Protein 1CQ3 (pdb70)

Organism: Cowpox virus (strain Brighton Red) (NCBI:txid265872)

Nearest PDB structures (foldseek):
  1cq3-assembly1_B  TM=1.004E+00  e=9.430E-49  Cowpox virus
  2fin-assembly1_A  TM=9.590E-01  e=1.708E-38  Rabbitpox virus
  2grk-assembly2_B  TM=9.539E-01  e=7.848E-37  Ectromelia virus Moscow
  8jc6-assembly1_A  TM=6.885E-01  e=1.445E-11  Monkeypox virus
  2vga-assembly1_A  TM=6.473E-01  e=3.107E-11  Orthopoxvirus vaccinia

Sequence (448 aa):
SFSSSSSCTEEENKHHMGIDVIIKVTKQDQTPTNDKICQSVTEVTESEDESEEVVKGDPTTYYTVVGGGLTMDFGFTKCPKISSISEYSDGNTVNARLSSVSPGQGKDSPAITREEALSMIKDCEMSINIKCSEEEKDSNIKTHPVLGSNISHKKVSYEDIIGSTIVDTKCVKNLEISVRIGDMCKESSELEVKDGFKYVDGSASEDAADDTSLINSAKLIACVSFSSSSSCTEEENKHHMGIDVIIKVTKQDQTPTNDKICQSVTEVTESEDESEEVVKGDPTTYYTVVGGGLTMDFGFTKCPKISSISEYSDGNTVNARLSSVSPGQGKDSPAITREEALSMIKDCEMSINIKCSEEEKDSNIKTHPVLGSNISHKKVSYEDIIGSTIVDTKCVKNLEISVRIGDMCKESSELEVKDGFKYVDGSASEDAADDTSLINSAKLIACV

Secondary structure (DSSP, 8-state):
--STTTS----TTEE-EEEEEEEEEEE-TTSPP------EEEEEETT-STTEEEEESPPEEEEEEEETTEEEEEEEES-PPP-EEEEEEETTEEEEEEE---TTSSS----EEHHHHHHHHHH-EEEEEEEE----PPP-B--SPPP------S--EE---EEEEEEETTTEEEEEEEEEEEESSS--GGG-EEEEEEEETTEEE------TTSS-GGG-EEB-/--STTT-----TTEE-EEEEEEEEEEEPTTSPP-----SEEEEEETT-STTEEEEES-PEEEEEEEETTEEEEEEEES-PPP-EEEEEEETTEEEEEEE---SSSSS----EEHHHHHHHHHH-EEEEEEEE----PPP-B--SPPPP-----S---B---EEEEEEETTTEEEEEEEEEEEESSS--TT--EEEEEEEETTEEE------TTSS-GGG-EEB-

Foldseek 3Di:
DDAQQADADPDPQKFLKKKKKKKKFFWDPPQDWFFQFLLDKDKDKAPPDPPGDDPDFFIWIWIWTDGGQKTKIKIKGLHFDWDFWWWGDDDRMIIIMTMAAGHRNRHHRGIGGNVSLLVSLQPIAMEMEMEGDPDPGHHAFDPDQTGDLQDFQAFAAEYHHYDHYYYDNNITAKMWMKMWMAGSPDGDRVNIYIFIWIAHRHDIDTDTHRVNPVDPSVRITTRD/DDAQQADDDPDPQKFLKKKKKKKKFQWDPPQPWFFFFLQDKDKDWAPPDPPGDDDDFFIWIWIWTDGGQKTKIKIKGLHDDWDFKWWGDDVRMIMIMTMDAGHRNNHHRGIHGNVSLVVSQQPIAMEIEMEGHPDRDHHAFDDDQTGDLQAFQAFDAEYHHYDHYYYDNNITAKMWMKMWMAGSPDGDDNNIYMFIWIAHRHDIDGDTHRCNPVDPSVRITTRD

InterPro domains:
  IPR003184 Viral chemokine binding protein [PF02250] (15-236)
  IPR009173 Chemokine-binding protein, viral [PIRSF003696] (9-246)
  IPR036540 Poxvirus chemokine inhibitor superfamily [G3DSA:2.60.240.10] (16-246)
  IPR036540 Poxvirus chemokine inhibitor superfamily [SSF49889] (24-245)

Structure (mmCIF, N/CA/C/O backbone):
data_1CQ3
#
_entry.id   1CQ3
#
_cell.length_a   61.699
_cell.length_b   64.423
_cell.length_c   245.288
_cell.angle_alpha   90.00
_cell.angle_beta   90.00
_cell.angle_gamma   90.00
#
_symmetry.space_group_name_H-M   'C 2 2 21'
#
loop_
_entity.id
_entity.type
_entity.pdbx_description
1 polymer 'VIRAL CHEMOKINE INHIBITOR'
2 water water
#
loop_
_atom_site.group_PDB
_atom_site.id
_atom_site.type_symbol
_atom_site.label_atom_id
_atom_site.label_alt_id
_atom_site.label_comp_id
_atom_site.label_asym_id
_atom_site.label_entity_id
_atom_site.label_seq_id
_atom_site.pdbx_PDB_ins_code
_atom_site.Cartn_x
_atom_site.Cartn_y
_atom_site.Cartn_z
_atom_site.occupancy
_atom_site.B_iso_or_equiv
_atom_site.auth_seq_id
_atom_site.auth_comp_id
_atom_site.auth_asym_id
_atom_site.auth_atom_id
_atom_site.pdbx_PDB_model_num
ATOM 1 N N . SER A 1 10 ? 49.818 35.585 43.760 1.00 39.50 1 SER A N 1
ATOM 2 C CA . SER A 1 10 ? 48.840 35.989 44.814 1.00 40.03 1 SER A CA 1
ATOM 3 C C . SER A 1 10 ? 47.550 35.992 44.049 1.00 40.20 1 SER A C 1
ATOM 4 O O . SER A 1 10 ? 46.538 36.532 44.482 1.00 41.23 1 SER A O 1
ATOM 7 N N . PHE A 1 11 ? 47.636 35.325 42.911 1.00 40.49 2 PHE A N 1
ATOM 8 C CA . PHE A 1 11 ? 46.579 35.257 41.930 1.00 39.58 2 PHE A CA 1
ATOM 9 C C . PHE A 1 11 ? 46.294 33.928 41.250 1.00 37.82 2 PHE A C 1
ATOM 10 O O . PHE A 1 11 ? 45.157 33.731 40.819 1.00 38.69 2 PHE A O 1
ATOM 18 N N . SER A 1 12 ? 47.289 33.068 41.102 1.00 34.18 3 SER A N 1
ATOM 19 C CA . SER A 1 12 ? 47.018 31.802 40.450 1.00 32.00 3 SER A CA 1
ATOM 20 C C . SER A 1 12 ? 45.862 31.128 41.201 1.00 31.80 3 SER A C 1
ATOM 21 O O . SER A 1 12 ? 45.715 31.310 42.417 1.00 30.08 3 SER A O 1
ATOM 24 N N . SER A 1 13 ? 45.047 30.350 40.489 1.00 29.67 4 SER A N 1
ATOM 25 C CA . SER A 1 13 ? 43.915 29.664 41.106 1.00 30.82 4 SER A CA 1
ATOM 26 C C . SER A 1 13 ? 44.385 28.692 42.178 1.00 29.76 4 SER A C 1
ATOM 27 O O . SER A 1 13 ? 43.698 28.483 43.182 1.00 30.40 4 SER A O 1
ATOM 30 N N . SER A 1 14 ? 45.555 28.092 41.968 1.00 29.33 5 SER A N 1
ATOM 31 C CA . SER A 1 14 ? 46.089 27.138 42.934 1.00 28.53 5 SER A CA 1
ATOM 32 C C . SER A 1 14 ? 46.518 27.780 44.254 1.00 27.74 5 SER A C 1
ATOM 33 O O . SER A 1 14 ? 46.595 27.097 45.276 1.00 27.21 5 SER A O 1
ATOM 36 N N . SER A 1 15 ? 46.780 29.087 44.232 1.00 27.06 6 SER A N 1
ATOM 37 C CA . SER A 1 15 ? 47.228 29.807 45.425 1.00 27.12 6 SER A CA 1
ATOM 38 C C . SER A 1 15 ? 46.209 30.730 46.085 1.00 26.95 6 SER A C 1
ATOM 39 O O . SER A 1 15 ? 46.367 31.094 47.253 1.00 25.48 6 SER A O 1
ATOM 42 N N . SER A 1 16 ? 45.168 31.124 45.359 1.00 26.58 7 SER A N 1
ATOM 43 C CA . SER A 1 16 ? 44.183 32.021 45.952 1.00 28.59 7 SER A CA 1
ATOM 44 C C . SER A 1 16 ? 42.828 31.989 45.259 1.00 28.05 7 SER A C 1
ATOM 45 O O . SER A 1 16 ? 42.735 31.733 44.060 1.00 26.44 7 SER A O 1
ATOM 48 N N . CYS A 1 17 ? 41.780 32.251 46.034 1.00 29.45 8 CYS A N 1
ATOM 49 C CA . CYS A 1 17 ? 40.422 32.288 45.508 1.00 30.71 8 CYS A CA 1
ATOM 50 C C . CYS A 1 17 ? 40.351 33.589 44.716 1.00 31.52 8 CYS A C 1
ATOM 51 O O . CYS A 1 17 ? 40.816 34.626 45.191 1.00 29.78 8 CYS A O 1
ATOM 54 N N . THR A 1 18 ? 39.780 33.552 43.518 1.00 32.14 9 THR A N 1
ATOM 55 C CA . THR A 1 18 ? 39.693 34.764 42.717 1.00 33.98 9 THR A CA 1
ATOM 56 C C . THR A 1 18 ? 38.767 35.807 43.330 1.00 35.58 9 THR A C 1
ATOM 57 O O . THR A 1 18 ? 37.835 35.483 44.063 1.00 34.00 9 THR A O 1
ATOM 61 N N . GLU A 1 19 ? 39.053 37.067 43.026 1.00 38.26 10 GLU A N 1
ATOM 62 C CA . GLU A 1 19 ? 38.265 38.192 43.514 1.00 41.01 10 GLU A CA 1
ATOM 63 C C . GLU A 1 19 ? 37.399 38.646 42.345 1.00 40.73 10 GLU A C 1
ATOM 64 O O . GLU A 1 19 ? 36.609 39.586 42.454 1.00 40.69 10 GLU A O 1
ATOM 70 N N . GLU A 1 20 ? 37.572 37.956 41.225 1.00 41.18 11 GLU A N 1
ATOM 71 C CA . GLU A 1 20 ? 36.846 38.240 40.001 1.00 42.04 11 GLU A CA 1
ATOM 72 C C . GLU A 1 20 ? 35.357 37.966 40.216 1.00 41.62 11 GLU A C 1
ATOM 73 O O . GLU A 1 20 ? 34.973 36.896 40.681 1.00 41.82 11 GLU A O 1
ATOM 79 N N . GLU A 1 21 ? 34.514 38.938 39.883 1.00 41.38 12 GLU A N 1
ATOM 80 C CA . GLU A 1 21 ? 33.075 38.775 40.055 1.00 41.20 12 GLU A CA 1
ATOM 81 C C . GLU A 1 21 ? 32.529 37.768 39.055 1.00 40.40 12 GLU A C 1
ATOM 82 O O . GLU A 1 21 ? 33.073 37.615 37.957 1.00 41.66 12 GLU A O 1
ATOM 88 N N . ASN A 1 22 ? 31.439 37.106 39.438 1.00 40.70 13 ASN A N 1
ATOM 89 C CA . ASN A 1 22 ? 30.781 36.103 38.606 1.00 40.05 13 ASN A CA 1
ATOM 90 C C . ASN A 1 22 ? 31.707 34.945 38.235 1.00 38.25 13 ASN A C 1
ATOM 91 O O . ASN A 1 22 ? 31.497 34.276 37.221 1.00 38.88 13 ASN A O 1
ATOM 96 N N . LYS A 1 23 ? 32.729 34.708 39.050 1.00 36.03 14 LYS A N 1
ATOM 97 C CA . LYS A 1 23 ? 33.660 33.602 38.821 1.00 32.68 14 LYS A CA 1
ATOM 98 C C . LYS A 1 23 ? 33.673 32.759 40.093 1.00 30.43 14 LYS A C 1
ATOM 99 O O . LYS A 1 23 ? 33.774 33.286 41.205 1.00 29.57 14 LYS A O 1
ATOM 105 N N . HIS A 1 24 ? 33.560 31.448 39.922 1.00 28.50 15 HIS A N 1
ATOM 106 C CA . HIS A 1 24 ? 33.502 30.537 41.059 1.00 26.38 15 HIS A CA 1
ATOM 107 C C . HIS A 1 24 ? 34.418 29.330 40.926 1.00 25.35 15 HIS A C 1
ATOM 108 O O . HIS A 1 24 ? 34.494 28.703 39.871 1.00 24.39 15 HIS A O 1
ATOM 115 N N . HIS A 1 25 ? 35.103 29.004 42.015 1.00 23.93 16 HIS A N 1
ATOM 116 C CA . HIS A 1 25 ? 35.993 27.855 42.044 1.00 23.63 16 HIS A CA 1
ATOM 117 C C . HIS A 1 25 ? 35.136 26.632 42.357 1.00 22.98 16 HIS A C 1
ATOM 118 O O . HIS A 1 25 ? 35.140 26.133 43.485 1.00 22.76 16 HIS A O 1
ATOM 125 N N . MET A 1 26 ? 34.403 26.155 41.352 1.00 21.84 17 MET A N 1
ATOM 126 C CA . MET A 1 26 ? 33.515 25.002 41.517 1.00 20.67 17 MET A CA 1
ATOM 127 C C . MET A 1 26 ? 34.258 23.690 41.712 1.00 21.49 17 MET A C 1
ATOM 128 O O . MET A 1 26 ? 35.275 23.432 41.072 1.00 22.59 17 MET A O 1
ATOM 133 N N . GLY A 1 27 ? 33.736 22.855 42.601 1.00 20.05 18 GLY A N 1
ATOM 134 C CA . GLY A 1 27 ? 34.359 21.574 42.843 1.00 19.67 18 GLY A CA 1
ATOM 135 C C . GLY A 1 27 ? 33.312 20.539 43.175 1.00 18.43 18 GLY A C 1
ATOM 136 O O . GLY A 1 27 ? 32.154 20.877 43.417 1.00 18.64 18 GLY A O 1
ATOM 137 N N . ILE A 1 28 ? 33.721 19.274 43.168 1.00 19.40 19 ILE A N 1
ATOM 138 C CA . ILE A 1 28 ? 32.837 18.166 43.505 1.00 18.59 19 ILE A CA 1
ATOM 139 C C . ILE A 1 28 ? 33.460 17.447 44.707 1.00 19.12 19 ILE A C 1
ATOM 140 O O . ILE A 1 28 ? 34.680 17.416 44.860 1.00 18.12 19 ILE A O 1
ATOM 145 N N . ASP A 1 29 ? 32.618 16.889 45.567 1.00 19.44 20 ASP A N 1
ATOM 146 C CA . ASP A 1 29 ? 33.096 16.182 46.748 1.00 19.64 20 ASP A CA 1
ATOM 147 C C . ASP A 1 29 ? 32.216 14.955 46.929 1.00 19.78 20 ASP A C 1
ATOM 148 O O . ASP A 1 29 ? 31.001 15.068 47.111 1.00 19.46 20 ASP A O 1
ATOM 153 N N . VAL A 1 30 ? 32.845 13.786 46.862 1.00 18.06 21 VAL A N 1
ATOM 154 C CA . VAL A 1 30 ? 32.153 12.510 46.971 1.00 17.91 21 VAL A CA 1
ATOM 155 C C . VAL A 1 30 ? 32.528 11.715 48.217 1.00 17.97 21 VAL A C 1
ATOM 156 O O . VAL A 1 30 ? 33.702 11.445 48.466 1.00 19.06 21 VAL A O 1
ATOM 160 N N . ILE A 1 31 ? 31.522 11.331 48.994 1.00 18.52 22 ILE A N 1
ATOM 161 C CA . ILE A 1 31 ? 31.756 10.535 50.189 1.00 20.27 22 ILE A CA 1
ATOM 162 C C . ILE A 1 31 ? 31.137 9.161 49.967 1.00 19.22 22 ILE A C 1
ATOM 163 O O . ILE A 1 31 ? 29.989 9.044 49.531 1.00 19.10 22 ILE A O 1
ATOM 168 N N . ILE A 1 32 ? 31.911 8.124 50.261 1.00 19.66 23 ILE A N 1
ATOM 169 C CA . ILE A 1 32 ? 31.472 6.743 50.087 1.00 20.59 23 ILE A CA 1
ATOM 170 C C . ILE A 1 32 ? 31.656 5.951 51.381 1.00 20.93 23 ILE A C 1
ATOM 171 O O . ILE A 1 32 ? 32.730 5.982 51.980 1.00 19.40 23 ILE A O 1
ATOM 176 N N . LYS A 1 33 ? 30.608 5.250 51.811 1.00 19.77 24 LYS A N 1
ATOM 177 C CA . LYS A 1 33 ? 30.688 4.416 53.006 1.00 20.47 24 LYS A CA 1
ATOM 178 C C . LYS A 1 33 ? 30.145 3.040 52.672 1.00 18.90 24 LYS A C 1
ATOM 179 O O . LYS A 1 33 ? 28.963 2.885 52.365 1.00 16.68 24 LYS A O 1
ATOM 185 N N . VAL A 1 34 ? 31.019 2.042 52.729 1.00 17.81 25 VAL A N 1
ATOM 186 C CA . VAL A 1 34 ? 30.634 0.670 52.434 1.00 17.39 25 VAL A CA 1
ATOM 187 C C . VAL A 1 34 ? 30.724 -0.203 53.673 1.00 18.34 25 VAL A C 1
ATOM 188 O O . VAL A 1 34 ? 31.747 -0.215 54.358 1.00 18.23 25 VAL A O 1
ATOM 192 N N . THR A 1 35 ? 29.643 -0.910 53.974 1.00 17.71 26 THR A N 1
ATOM 193 C CA . THR A 1 35 ? 29.639 -1.832 55.100 1.00 19.25 26 THR A CA 1
ATOM 194 C C . THR A 1 35 ? 29.702 -3.207 54.447 1.00 18.63 26 THR A C 1
ATOM 195 O O . THR A 1 35 ? 28.809 -3.582 53.686 1.00 18.19 26 THR A O 1
ATOM 199 N N . LYS A 1 36 ? 30.773 -3.943 54.723 1.00 19.12 27 LYS A N 1
ATOM 200 C CA . LYS A 1 36 ? 30.967 -5.268 54.140 1.00 21.72 27 LYS A CA 1
ATOM 201 C C . LYS A 1 36 ? 30.115 -6.340 54.807 1.00 22.69 27 LYS A C 1
ATOM 202 O O . LYS A 1 36 ? 29.683 -6.172 55.943 1.00 22.65 27 LYS A O 1
ATOM 208 N N . GLN A 1 37 ? 29.875 -7.434 54.084 1.00 23.64 28 GLN A N 1
ATOM 209 C CA . GLN A 1 37 ? 29.078 -8.558 54.580 1.00 26.65 28 GLN A CA 1
ATOM 210 C C . GLN A 1 37 ? 29.778 -9.233 55.759 1.00 30.17 28 GLN A C 1
ATOM 211 O O . GLN A 1 37 ? 30.997 -9.141 55.903 1.00 29.25 28 GLN A O 1
ATOM 217 N N . ASP A 1 38 ? 28.994 -9.915 56.588 1.00 34.16 29 ASP A N 1
ATOM 218 C CA . ASP A 1 38 ? 29.510 -10.590 57.778 1.00 39.33 29 ASP A CA 1
ATOM 219 C C . ASP A 1 38 ? 30.705 -11.515 57.539 1.00 40.64 29 ASP A C 1
ATOM 220 O O . ASP A 1 38 ? 31.749 -11.386 58.187 1.00 43.02 29 ASP A O 1
ATOM 225 N N . GLN A 1 39 ? 30.557 -12.442 56.603 1.00 41.22 30 GLN A N 1
ATOM 226 C CA . GLN A 1 39 ? 31.613 -13.406 56.314 1.00 42.32 30 GLN A CA 1
ATOM 227 C C . GLN A 1 39 ? 32.651 -12.961 55.299 1.00 42.16 30 GLN A C 1
ATOM 228 O O . GLN A 1 39 ? 33.289 -13.797 54.661 1.00 43.43 30 GLN A O 1
ATOM 234 N N . THR A 1 40 ? 32.808 -11.657 55.116 1.00 40.78 31 THR A N 1
ATOM 235 C CA . THR A 1 40 ? 33.804 -11.183 54.169 1.00 39.38 31 THR A CA 1
ATOM 236 C C . THR A 1 40 ? 35.129 -11.298 54.914 1.00 38.38 31 THR A C 1
ATOM 237 O O . THR A 1 40 ? 35.227 -10.906 56.081 1.00 37.61 31 THR A O 1
ATOM 241 N N . PRO A 1 41 ? 36.166 -11.843 54.259 1.00 37.32 32 PRO A N 1
ATOM 242 C CA . PRO A 1 41 ? 37.473 -11.997 54.908 1.00 36.19 32 PRO A CA 1
ATOM 243 C C . PRO A 1 41 ? 38.014 -10.649 55.360 1.00 34.21 32 PRO A C 1
ATOM 244 O O . PRO A 1 41 ? 37.876 -9.658 54.644 1.00 33.16 32 PRO A O 1
ATOM 248 N N . THR A 1 42 ? 38.631 -10.609 56.539 1.00 32.34 33 THR A N 1
ATOM 249 C CA . THR A 1 42 ? 39.196 -9.367 57.050 1.00 31.48 33 THR A CA 1
ATOM 250 C C . THR A 1 42 ? 40.237 -8.780 56.100 1.00 30.14 33 THR A C 1
ATOM 251 O O . THR A 1 42 ? 41.096 -9.496 55.579 1.00 31.45 33 THR A O 1
ATOM 255 N N . ASN A 1 43 ? 40.142 -7.477 55.862 1.00 28.21 34 ASN A N 1
ATOM 256 C CA . ASN A 1 43 ? 41.082 -6.776 54.995 1.00 27.35 34 ASN A CA 1
ATOM 257 C C . ASN A 1 43 ? 40.932 -5.292 55.274 1.00 27.72 34 ASN A C 1
ATOM 258 O O . ASN A 1 43 ? 39.963 -4.666 54.837 1.00 26.43 34 ASN A O 1
ATOM 263 N N . ASP A 1 44 ? 41.885 -4.730 56.011 1.00 27.19 35 ASP A N 1
ATOM 264 C CA . ASP A 1 44 ? 41.842 -3.313 56.350 1.00 27.15 35 ASP A CA 1
ATOM 265 C C . ASP A 1 44 ? 42.941 -2.536 55.634 1.00 25.96 35 ASP A C 1
ATOM 266 O O . ASP A 1 44 ? 43.267 -1.408 56.010 1.00 25.40 35 ASP A O 1
ATOM 271 N N . LYS A 1 45 ? 43.515 -3.147 54.603 1.00 24.03 36 LYS A N 1
ATOM 272 C CA . LYS A 1 45 ? 44.567 -2.504 53.832 1.00 23.53 36 LYS A CA 1
ATOM 273 C C . LYS A 1 45 ? 43.953 -1.608 52.769 1.00 22.68 36 LYS A C 1
ATOM 274 O O . LYS A 1 45 ? 43.662 -2.049 51.658 1.00 23.22 36 LYS A O 1
ATOM 280 N N . ILE A 1 46 ? 43.757 -0.345 53.122 1.00 22.16 37 ILE A N 1
ATOM 281 C CA . ILE A 1 46 ? 43.166 0.616 52.205 1.00 20.76 37 ILE A CA 1
ATOM 282 C C . ILE A 1 46 ? 44.213 1.284 51.316 1.00 21.32 37 ILE A C 1
ATOM 283 O O . ILE A 1 46 ? 45.415 1.080 51.493 1.00 21.19 37 ILE A O 1
ATOM 288 N N . CYS A 1 47 ? 43.756 2.057 50.336 1.00 21.06 38 CYS A N 1
ATOM 289 C CA . CYS A 1 47 ? 44.668 2.763 49.439 1.00 21.22 38 CYS A CA 1
ATOM 290 C C . CYS A 1 47 ? 45.705 1.836 48.806 1.00 21.13 38 CYS A C 1
ATOM 291 O O . CYS A 1 47 ? 46.869 2.202 48.695 1.00 21.57 38 CYS A O 1
ATOM 294 N N . GLN A 1 48 ? 45.302 0.643 48.393 1.00 22.86 39 GLN A N 1
ATOM 295 C CA . GLN A 1 48 ? 46.265 -0.268 47.784 1.00 22.62 39 GLN A CA 1
ATOM 296 C C . GLN A 1 48 ? 46.692 0.230 46.414 1.00 24.17 39 GLN A C 1
ATOM 297 O O . GLN A 1 48 ? 47.837 0.037 46.004 1.00 23.82 39 GLN A O 1
ATOM 303 N N . SER A 1 49 ? 45.769 0.876 45.706 1.00 22.84 40 SER A N 1
ATOM 304 C CA . SER A 1 49 ? 46.081 1.429 44.395 1.00 23.21 40 SER A CA 1
ATOM 305 C C . SER A 1 49 ? 44.980 2.338 43.867 1.00 21.58 40 SER A C 1
ATOM 306 O O . SER A 1 49 ? 43.794 2.162 44.166 1.00 20.60 40 SER A O 1
ATOM 309 N N . VAL A 1 50 ? 45.396 3.327 43.090 1.00 20.85 41 VAL A N 1
ATOM 310 C CA . VAL A 1 50 ? 44.483 4.272 42.477 1.00 23.73 41 VAL A CA 1
ATOM 311 C C . VAL A 1 50 ? 44.873 4.353 41.015 1.00 25.17 41 VAL A C 1
ATOM 312 O O . VAL A 1 50 ? 46.021 4.641 40.690 1.00 24.87 41 VAL A O 1
ATOM 316 N N . THR A 1 51 ? 43.922 4.073 40.136 1.00 25.84 42 THR A N 1
ATOM 317 C CA . THR A 1 51 ? 44.187 4.129 38.709 1.00 28.84 42 THR A CA 1
ATOM 318 C C . THR A 1 51 ? 43.232 5.119 38.066 1.00 28.04 42 THR A C 1
ATOM 319 O O . THR A 1 51 ? 42.020 5.011 38.215 1.00 29.00 42 THR A O 1
ATOM 323 N N . GLU A 1 52 ? 43.794 6.091 37.363 1.00 26.96 43 GLU A N 1
ATOM 324 C CA . GLU A 1 52 ? 43.012 7.112 36.687 1.00 26.42 43 GLU A CA 1
ATOM 325 C C . GLU A 1 52 ? 43.177 6.948 35.180 1.00 27.96 43 GLU A C 1
ATOM 326 O O . GLU A 1 52 ? 44.285 6.753 34.682 1.00 25.56 43 GLU A O 1
ATOM 332 N N . VAL A 1 53 ? 42.061 7.025 34.463 1.00 26.57 44 VAL A N 1
ATOM 333 C CA . VAL A 1 53 ? 42.049 6.880 33.013 1.00 27.71 44 VAL A CA 1
ATOM 334 C C . VAL A 1 53 ? 40.969 7.794 32.447 1.00 26.45 44 VAL A C 1
ATOM 335 O O . VAL A 1 53 ? 39.827 7.754 32.897 1.00 23.96 44 VAL A O 1
ATOM 339 N N . THR A 1 54 ? 41.328 8.625 31.473 1.00 23.17 45 THR A N 1
ATOM 340 C CA . THR A 1 54 ? 40.354 9.521 30.865 1.00 25.63 45 THR A CA 1
ATOM 341 C C . THR A 1 54 ? 40.208 9.212 29.381 1.00 25.30 45 THR A C 1
ATOM 342 O O . THR A 1 54 ? 41.195 9.112 28.648 1.00 25.78 45 THR A O 1
ATOM 346 N N . GLU A 1 55 ? 38.969 9.057 28.939 1.00 24.26 46 GLU A N 1
ATOM 347 C CA . GLU A 1 55 ? 38.705 8.764 27.536 1.00 23.98 46 GLU A CA 1
ATOM 348 C C . GLU A 1 55 ? 39.303 9.838 26.629 1.00 25.05 46 GLU A C 1
ATOM 349 O O . GLU A 1 55 ? 39.198 11.033 26.916 1.00 23.55 46 GLU A O 1
ATOM 355 N N . SER A 1 56 ? 39.936 9.398 25.545 1.00 26.25 47 SER A N 1
ATOM 356 C CA . SER A 1 56 ? 40.557 10.293 24.568 1.00 28.91 47 SER A CA 1
ATOM 357 C C . SER A 1 56 ? 41.956 10.766 24.946 1.00 31.26 47 SER A C 1
ATOM 358 O O . SER A 1 56 ? 42.580 11.523 24.193 1.00 31.02 47 SER A O 1
ATOM 361 N N . GLU A 1 57 ? 42.454 10.329 26.102 1.00 33.99 48 GLU A N 1
ATOM 362 C CA . GLU A 1 57 ? 43.798 10.717 26.520 1.00 36.49 48 GLU A CA 1
ATOM 363 C C . GLU A 1 57 ? 44.791 10.099 25.539 1.00 36.98 48 GLU A C 1
ATOM 364 O O . GLU A 1 57 ? 45.693 10.784 25.052 1.00 37.66 48 GLU A O 1
ATOM 370 N N . ASP A 1 58 ? 44.620 8.812 25.236 1.00 37.04 49 ASP A N 1
ATOM 371 C CA . ASP A 1 58 ? 45.512 8.146 24.290 1.00 38.87 49 ASP A CA 1
ATOM 372 C C . ASP A 1 58 ? 45.465 8.846 22.946 1.00 38.30 49 ASP A C 1
ATOM 373 O O . ASP A 1 58 ? 44.411 9.308 22.504 1.00 36.11 49 ASP A O 1
ATOM 378 N N . GLU A 1 59 ? 46.618 8.910 22.295 1.00 37.28 50 GLU A N 1
ATOM 379 C CA . GLU A 1 59 ? 46.740 9.568 21.003 1.00 37.32 50 GLU A CA 1
ATOM 380 C C . GLU A 1 59 ? 45.804 9.008 19.938 1.00 36.68 50 GLU A C 1
ATOM 381 O O . GLU A 1 59 ? 45.241 9.757 19.137 1.00 37.83 50 GLU A O 1
ATOM 387 N N . SER A 1 60 ? 45.627 7.693 19.936 1.00 34.59 51 SER A N 1
ATOM 388 C CA . SER A 1 60 ? 44.782 7.063 18.933 1.00 33.97 51 SER A CA 1
ATOM 389 C C . SER A 1 60 ? 43.295 6.987 19.294 1.00 32.09 51 SER A C 1
ATOM 390 O O . SER A 1 60 ? 42.461 6.691 18.430 1.00 32.43 51 SER A O 1
ATOM 393 N N . GLU A 1 61 ? 42.954 7.256 20.550 1.00 29.51 52 GLU A N 1
ATOM 394 C CA . GLU A 1 61 ? 41.558 7.186 20.966 1.00 27.40 52 GLU A CA 1
ATOM 395 C C . GLU A 1 61 ? 40.802 8.499 20.799 1.00 27.24 52 GLU A C 1
ATOM 396 O O . GLU A 1 61 ? 41.200 9.539 21.327 1.00 26.70 52 GLU A O 1
ATOM 402 N N . GLU A 1 62 ? 39.691 8.432 20.070 1.00 24.59 53 GLU A N 1
ATOM 403 C CA . GLU A 1 62 ? 38.879 9.606 19.792 1.00 25.14 53 GLU A CA 1
ATOM 404 C C . GLU A 1 62 ? 37.436 9.506 20.274 1.00 23.19 53 GLU A C 1
ATOM 405 O O . GLU A 1 62 ? 36.684 8.630 19.851 1.00 21.68 53 GLU A O 1
ATOM 411 N N . VAL A 1 63 ? 37.055 10.403 21.171 1.00 21.51 54 VAL A N 1
ATOM 412 C CA . VAL A 1 63 ? 35.684 10.434 21.647 1.00 21.86 54 VAL A CA 1
ATOM 413 C C . VAL A 1 63 ? 34.967 11.261 20.580 1.00 23.07 54 VAL A C 1
ATOM 414 O O . VAL A 1 63 ? 35.228 12.456 20.435 1.00 22.85 54 VAL A O 1
ATOM 418 N N . VAL A 1 64 ? 34.095 10.604 19.817 1.00 21.86 55 VAL A N 1
ATOM 419 C CA . VAL A 1 64 ? 33.348 11.236 18.732 1.00 23.29 55 VAL A CA 1
ATOM 420 C C . VAL A 1 64 ? 32.052 11.876 19.205 1.00 24.46 55 VAL A C 1
ATOM 421 O O . VAL A 1 64 ? 31.722 12.997 18.815 1.00 26.23 55 VAL A O 1
ATOM 425 N N . LYS A 1 65 ? 31.312 11.156 20.038 1.00 22.37 56 LYS A N 1
ATOM 426 C CA . LYS A 1 65 ? 30.060 11.662 20.568 1.00 24.91 56 LYS A CA 1
ATOM 427 C C . LYS A 1 65 ? 30.076 11.439 22.074 1.00 24.66 56 LYS A C 1
ATOM 428 O O . LYS A 1 65 ? 30.591 10.431 22.555 1.00 23.51 56 LYS A O 1
ATOM 434 N N . GLY A 1 66 ? 29.514 12.385 22.819 1.00 26.13 57 GLY A N 1
ATOM 435 C CA . GLY A 1 66 ? 29.505 12.274 24.262 1.00 26.10 57 GLY A CA 1
ATOM 436 C C . GLY A 1 66 ? 30.700 13.024 24.811 1.00 27.59 57 GLY A C 1
ATOM 437 O O . GLY A 1 66 ? 31.562 13.464 24.046 1.00 28.85 57 GLY A O 1
ATOM 438 N N . ASP A 1 67 ? 30.758 13.176 26.129 1.00 26.97 58 ASP A N 1
ATOM 439 C CA . ASP A 1 67 ? 31.867 13.880 26.756 1.00 29.23 58 ASP A CA 1
ATOM 440 C C . ASP A 1 67 ? 32.857 12.897 27.361 1.00 27.47 58 ASP A C 1
ATOM 441 O O . ASP A 1 67 ? 32.479 11.812 27.793 1.00 27.39 58 ASP A O 1
ATOM 446 N N . PRO A 1 68 ? 34.145 13.271 27.410 1.00 27.22 59 PRO A N 1
ATOM 447 C CA . PRO A 1 68 ? 35.160 12.383 27.974 1.00 25.67 59 PRO A CA 1
ATOM 448 C C . PRO A 1 68 ? 34.963 12.082 29.456 1.00 24.80 59 PRO A C 1
ATOM 449 O O . PRO A 1 68 ? 34.820 12.986 30.284 1.00 25.82 59 PRO A O 1
ATOM 453 N N . THR A 1 69 ? 34.951 10.794 29.773 1.00 22.86 60 THR A N 1
ATOM 454 C CA . THR A 1 69 ? 34.783 10.344 31.142 1.00 22.25 60 THR A CA 1
ATOM 455 C C . THR A 1 69 ? 36.131 9.996 31.756 1.00 20.29 60 THR A C 1
ATOM 456 O O . THR A 1 69 ? 36.989 9.400 31.105 1.00 19.65 60 THR A O 1
ATOM 460 N N . THR A 1 70 ? 36.316 10.388 33.011 1.00 19.83 61 THR A N 1
ATOM 461 C CA . THR A 1 70 ? 37.541 10.073 33.728 1.00 20.61 61 THR A CA 1
ATOM 462 C C . THR A 1 70 ? 37.158 8.977 34.709 1.00 19.77 61 THR A C 1
ATOM 463 O O . THR A 1 70 ? 36.226 9.144 35.502 1.00 19.70 61 THR A O 1
ATOM 467 N N . TYR A 1 71 ? 37.867 7.854 34.646 1.00 19.74 62 TYR A N 1
ATOM 468 C CA . TYR A 1 71 ? 37.590 6.729 35.527 1.00 20.60 62 TYR A CA 1
ATOM 469 C C . TYR A 1 71 ? 38.649 6.564 36.612 1.00 21.18 62 TYR A C 1
ATOM 470 O O . TYR A 1 71 ? 39.842 6.719 36.354 1.00 20.37 62 TYR A O 1
ATOM 479 N N . TYR A 1 72 ? 38.195 6.253 37.823 1.00 20.53 63 TYR A N 1
ATOM 480 C CA . TYR A 1 72 ? 39.094 6.021 38.943 1.00 21.11 63 TYR A CA 1
ATOM 481 C C . TYR A 1 72 ? 38.803 4.651 39.533 1.00 21.33 63 TYR A C 1
ATOM 482 O O . TYR A 1 72 ? 37.665 4.348 39.893 1.00 22.79 63 TYR A O 1
ATOM 491 N N . THR A 1 73 ? 39.828 3.812 39.605 1.00 20.87 64 THR A N 1
ATOM 492 C CA . THR A 1 73 ? 39.683 2.494 40.202 1.00 20.21 64 THR A CA 1
ATOM 493 C C . THR A 1 73 ? 40.451 2.554 41.527 1.00 21.08 64 THR A C 1
ATOM 494 O O . THR A 1 73 ? 41.672 2.693 41.532 1.00 19.55 64 THR A O 1
ATOM 498 N N . VAL A 1 74 ? 39.726 2.472 42.642 1.00 19.72 65 VAL A N 1
ATOM 499 C CA . VAL A 1 74 ? 40.332 2.529 43.972 1.00 19.05 65 VAL A CA 1
ATOM 500 C C . VAL A 1 74 ? 40.251 1.179 44.684 1.00 18.92 65 VAL A C 1
ATOM 501 O O . VAL A 1 74 ? 39.191 0.787 45.178 1.00 19.32 65 VAL A O 1
ATOM 505 N N . VAL A 1 75 ? 41.381 0.479 44.731 1.00 18.21 66 VAL A N 1
ATOM 506 C CA . VAL A 1 75 ? 41.457 -0.828 45.369 1.00 18.55 66 VAL A CA 1
ATOM 507 C C . VAL A 1 75 ? 41.879 -0.669 46.819 1.00 19.21 66 VAL A C 1
ATOM 508 O O . VAL A 1 75 ? 42.874 -0.006 47.113 1.00 18.26 66 VAL A O 1
ATOM 512 N N . GLY A 1 76 ? 41.114 -1.272 47.725 1.00 16.83 67 GLY A N 1
ATOM 513 C CA . GLY A 1 76 ? 41.446 -1.181 49.135 1.00 19.07 67 GLY A CA 1
ATOM 514 C C . GLY A 1 76 ? 40.388 -1.761 50.054 1.00 19.33 67 GLY A C 1
ATOM 515 O O . GLY A 1 76 ? 39.198 -1.736 49.742 1.00 19.58 67 GLY A O 1
ATOM 516 N N . GLY A 1 77 ? 40.834 -2.293 51.188 1.00 20.78 68 GLY A N 1
ATOM 517 C CA . GLY A 1 77 ? 39.920 -2.859 52.163 1.00 20.13 68 GLY A CA 1
ATOM 518 C C . GLY A 1 77 ? 39.007 -3.969 51.670 1.00 21.16 68 GLY A C 1
ATOM 519 O O . GLY A 1 77 ? 37.874 -4.086 52.134 1.00 19.78 68 GLY A O 1
ATOM 520 N N . GLY A 1 78 ? 39.492 -4.787 50.741 1.00 19.83 69 GLY A N 1
ATOM 521 C CA . GLY A 1 78 ? 38.685 -5.881 50.228 1.00 17.88 69 GLY A CA 1
ATOM 522 C C . GLY A 1 78 ? 37.692 -5.455 49.164 1.00 19.76 69 GLY A C 1
ATOM 523 O O . GLY A 1 78 ? 36.802 -6.222 48.785 1.00 18.11 69 GLY A O 1
ATOM 524 N N . LEU A 1 79 ? 37.849 -4.231 48.669 1.00 19.05 70 LEU A N 1
ATOM 525 C CA . LEU A 1 79 ? 36.954 -3.706 47.646 1.00 18.02 70 LEU A CA 1
ATOM 526 C C . LEU A 1 79 ? 37.693 -3.004 46.521 1.00 19.67 70 LEU A C 1
ATOM 527 O O . LEU A 1 79 ? 38.787 -2.474 46.710 1.00 18.48 70 LEU A O 1
ATOM 532 N N . THR A 1 80 ? 37.080 -3.019 45.346 1.00 20.33 71 THR A N 1
ATOM 533 C CA . THR A 1 80 ? 37.618 -2.324 44.191 1.00 20.98 71 THR A CA 1
ATOM 534 C C . THR A 1 80 ? 36.475 -1.406 43.787 1.00 20.55 71 THR A C 1
ATOM 535 O O . THR A 1 80 ? 35.428 -1.871 43.336 1.00 19.22 71 THR A O 1
ATOM 539 N N . MET A 1 81 ? 36.667 -0.108 43.986 1.00 21.11 72 MET A N 1
ATOM 540 C CA . MET A 1 81 ? 35.636 0.866 43.657 1.00 22.47 72 MET A CA 1
ATOM 541 C C . MET A 1 81 ? 35.945 1.567 42.354 1.00 23.08 72 MET A C 1
ATOM 542 O O . MET A 1 81 ? 36.978 2.225 42.225 1.00 23.18 72 MET A O 1
ATOM 547 N N . ASP A 1 82 ? 35.051 1.419 41.386 1.00 22.03 73 ASP A N 1
ATOM 548 C CA . ASP A 1 82 ? 35.239 2.063 40.104 1.00 23.60 73 ASP A CA 1
ATOM 549 C C . ASP A 1 82 ? 34.296 3.241 39.956 1.00 22.79 73 ASP A C 1
ATOM 550 O O . ASP A 1 82 ? 33.075 3.092 40.031 1.00 23.89 73 ASP A O 1
ATOM 555 N N . PHE A 1 83 ? 34.881 4.419 39.776 1.00 21.43 74 PHE A N 1
ATOM 556 C CA . PHE A 1 83 ? 34.114 5.640 39.604 1.00 21.59 74 PHE A CA 1
ATOM 557 C C . PHE A 1 83 ? 34.253 6.122 38.173 1.00 21.50 74 PHE A C 1
ATOM 558 O O . PHE A 1 83 ? 35.265 5.870 37.519 1.00 22.93 74 PHE A O 1
ATOM 566 N N . GLY A 1 84 ? 33.223 6.816 37.704 1.00 22.84 75 GLY A N 1
ATOM 567 C CA . GLY A 1 84 ? 33.221 7.367 36.366 1.00 20.95 75 GLY A CA 1
ATOM 568 C C . GLY A 1 84 ? 32.657 8.776 36.434 1.00 21.32 75 GLY A C 1
ATOM 569 O O . GLY A 1 84 ? 31.471 8.943 36.722 1.00 22.33 75 GLY A O 1
ATOM 570 N N . PHE A 1 85 ? 33.507 9.759 36.183 1.00 20.48 76 PHE A N 1
ATOM 571 C CA . PHE A 1 85 ? 33.099 11.152 36.221 1.00 19.46 76 PHE A CA 1
ATOM 572 C C . PHE A 1 85 ? 33.058 11.770 34.828 1.00 20.96 76 PHE A C 1
ATOM 573 O O . PHE A 1 85 ? 34.047 11.725 34.099 1.00 20.97 76 PHE A O 1
ATOM 581 N N . THR A 1 86 ? 31.915 12.348 34.499 1.00 20.61 77 THR A N 1
ATOM 582 C CA . THR A 1 86 ? 31.690 12.968 33.199 1.00 21.53 77 THR A CA 1
ATOM 583 C C . THR A 1 86 ? 31.119 14.361 33.381 1.00 21.76 77 THR A C 1
ATOM 584 O O . THR A 1 86 ? 30.044 14.510 33.971 1.00 22.36 77 THR A O 1
ATOM 588 N N . LYS A 1 87 ? 31.812 15.365 32.877 1.00 22.91 78 LYS A N 1
ATOM 589 C CA . LYS A 1 87 ? 31.329 16.732 32.966 1.00 23.81 78 LYS A CA 1
ATOM 590 C C . LYS A 1 87 ? 31.370 17.273 34.379 1.00 23.31 78 LYS A C 1
ATOM 591 O O . LYS A 1 87 ? 30.589 18.155 34.717 1.00 23.05 78 LYS A O 1
ATOM 597 N N . CYS A 1 88 ? 32.284 16.748 35.186 1.00 21.47 79 CYS A N 1
ATOM 598 C CA . CYS A 1 88 ? 32.421 17.148 36.581 1.00 22.47 79 CYS A CA 1
ATOM 599 C C . CYS A 1 88 ? 33.729 17.831 36.821 1.00 20.32 79 CYS A C 1
ATOM 600 O O . CYS A 1 88 ? 34.718 17.587 36.133 1.00 19.13 79 CYS A O 1
ATOM 603 N N . PRO A 1 89 ? 33.779 18.677 37.876 1.00 20.17 80 PRO A N 1
ATOM 604 C CA . PRO A 1 89 ? 35.032 19.348 38.186 1.00 21.20 80 PRO A CA 1
ATOM 605 C C . PRO A 1 89 ? 36.072 18.244 38.465 1.00 21.04 80 PRO A C 1
ATOM 606 O O . PRO A 1 89 ? 35.720 17.106 38.800 1.00 20.21 80 PRO A O 1
ATOM 610 N N . LYS A 1 90 ? 37.330 18.575 38.288 1.00 21.79 81 LYS A N 1
ATOM 611 C CA . LYS A 1 90 ? 38.458 17.676 38.480 1.00 21.77 81 LYS A CA 1
ATOM 612 C C . LYS A 1 90 ? 38.644 17.144 39.870 1.00 19.84 81 LYS A C 1
ATOM 613 O O . LYS A 1 90 ? 38.496 17.868 40.840 1.00 19.97 81 LYS A O 1
ATOM 619 N N . ILE A 1 91 ? 38.985 15.861 39.946 1.00 21.13 82 ILE A N 1
ATOM 620 C CA . ILE A 1 91 ? 39.248 15.197 41.217 1.00 21.37 82 ILE A CA 1
ATOM 621 C C . ILE A 1 91 ? 40.750 15.320 41.462 1.00 20.89 82 ILE A C 1
ATOM 622 O O . ILE A 1 91 ? 41.550 14.969 40.595 1.00 21.50 82 ILE A O 1
ATOM 627 N N . SER A 1 92 ? 41.137 15.827 42.627 1.00 20.96 83 SER A N 1
ATOM 628 C CA . SER A 1 92 ? 42.559 15.975 42.935 1.00 22.38 83 SER A CA 1
ATOM 629 C C . SER A 1 92 ? 42.935 15.385 44.283 1.00 22.45 83 SER A C 1
ATOM 630 O O . SER A 1 92 ? 44.099 15.438 44.691 1.00 22.65 83 SER A O 1
ATOM 633 N N . SER A 1 93 ? 41.948 14.817 44.969 1.00 19.33 84 SER A N 1
ATOM 634 C CA . SER A 1 93 ? 42.180 14.210 46.268 1.00 20.45 84 SER A CA 1
ATOM 635 C C . SER A 1 93 ? 41.375 12.930 46.441 1.00 18.72 84 SER A C 1
ATOM 636 O O . SER A 1 93 ? 40.149 12.938 46.327 1.00 18.66 84 SER A O 1
ATOM 639 N N . ILE A 1 94 ? 42.074 11.832 46.706 1.00 18.72 85 ILE A N 1
ATOM 640 C CA . ILE A 1 94 ? 41.429 10.546 46.929 1.00 20.84 85 ILE A CA 1
ATOM 641 C C . ILE A 1 94 ? 41.966 9.974 48.238 1.00 20.81 85 ILE A C 1
ATOM 642 O O . ILE A 1 94 ? 43.180 9.859 48.422 1.00 21.67 85 ILE A O 1
ATOM 647 N N . SER A 1 95 ? 41.063 9.625 49.147 1.00 19.25 86 SER A N 1
ATOM 648 C CA . SER A 1 95 ? 41.474 9.084 50.431 1.00 19.75 86 SER A CA 1
ATOM 649 C C . SER A 1 95 ? 40.563 7.974 50.932 1.00 19.75 86 SER A C 1
ATOM 650 O O . SER A 1 95 ? 39.423 7.834 50.488 1.00 19.10 86 SER A O 1
ATOM 653 N N . GLU A 1 96 ? 41.079 7.189 51.869 1.00 18.18 87 GLU A N 1
ATOM 654 C CA . GLU A 1 96 ? 40.324 6.078 52.434 1.00 19.81 87 GLU A CA 1
ATOM 655 C C . GLU A 1 96 ? 40.745 5.779 53.855 1.00 18.62 87 GLU A C 1
ATOM 656 O O . GLU A 1 96 ? 41.801 6.208 54.311 1.00 19.98 87 GLU A O 1
ATOM 662 N N . TYR A 1 97 ? 39.896 5.033 54.547 1.00 18.05 88 TYR A N 1
ATOM 663 C CA . TYR A 1 97 ? 40.186 4.580 55.893 1.00 18.87 88 TYR A CA 1
ATOM 664 C C . TYR A 1 97 ? 39.277 3.401 56.182 1.00 18.92 88 TYR A C 1
ATOM 665 O O . TYR A 1 97 ? 38.150 3.313 55.670 1.00 17.56 88 TYR A O 1
ATOM 674 N N . SER A 1 98 ? 39.814 2.460 56.946 1.00 18.99 89 SER A N 1
ATOM 675 C CA . SER A 1 98 ? 39.094 1.261 57.322 1.00 21.27 89 SER A CA 1
ATOM 676 C C . SER A 1 98 ? 38.653 1.449 58.763 1.00 21.49 89 SER A C 1
ATOM 677 O O . SER A 1 98 ? 39.368 2.058 59.564 1.00 20.50 89 SER A O 1
ATOM 680 N N . ASP A 1 99 ? 37.472 0.939 59.085 1.00 20.11 90 ASP A N 1
ATOM 681 C CA . ASP A 1 99 ? 36.929 1.056 60.431 1.00 21.05 90 ASP A CA 1
ATOM 682 C C . ASP A 1 99 ? 36.004 -0.126 60.649 1.00 19.77 90 ASP A C 1
ATOM 683 O O . ASP A 1 99 ? 34.895 -0.149 60.122 1.00 18.15 90 ASP A O 1
ATOM 688 N N . GLY A 1 100 ? 36.459 -1.101 61.427 1.00 20.65 91 GLY A N 1
ATOM 689 C CA . GLY A 1 100 ? 35.646 -2.275 61.669 1.00 21.57 91 GLY A CA 1
ATOM 690 C C . GLY A 1 100 ? 35.402 -2.974 60.349 1.00 22.72 91 GLY A C 1
ATOM 691 O O . GLY A 1 100 ? 36.346 -3.261 59.615 1.00 22.14 91 GLY A O 1
ATOM 692 N N . ASN A 1 101 ? 34.142 -3.242 60.029 1.00 23.34 92 ASN A N 1
ATOM 693 C CA . ASN A 1 101 ? 33.841 -3.907 58.772 1.00 24.39 92 ASN A CA 1
ATOM 694 C C . ASN A 1 101 ? 33.425 -2.891 57.708 1.00 22.95 92 ASN A C 1
ATOM 695 O O . ASN A 1 101 ? 32.704 -3.223 56.764 1.00 21.58 92 ASN A O 1
ATOM 700 N N . THR A 1 102 ? 33.870 -1.649 57.863 1.00 19.04 93 THR A N 1
ATOM 701 C CA . THR A 1 102 ? 33.525 -0.627 56.887 1.00 19.57 93 THR A CA 1
ATOM 702 C C . THR A 1 102 ? 34.750 -0.081 56.176 1.00 19.59 93 THR A C 1
ATOM 703 O O . THR A 1 102 ? 35.850 -0.050 56.729 1.00 19.04 93 THR A O 1
ATOM 707 N N . VAL A 1 103 ? 34.540 0.336 54.935 1.00 18.03 94 VAL A N 1
ATOM 708 C CA . VAL A 1 103 ? 35.586 0.934 54.128 1.00 17.77 94 VAL A CA 1
ATOM 709 C C . VAL A 1 103 ? 34.996 2.270 53.730 1.00 18.98 94 VAL A C 1
ATOM 710 O O . VAL A 1 103 ? 33.892 2.331 53.183 1.00 18.08 94 VAL A O 1
ATOM 714 N N . ASN A 1 104 ? 35.719 3.342 54.020 1.00 19.34 95 ASN A N 1
ATOM 715 C CA . ASN A 1 104 ? 35.243 4.677 53.705 1.00 20.71 95 ASN A CA 1
ATOM 716 C C . ASN A 1 104 ? 36.181 5.381 52.736 1.00 21.59 95 ASN A C 1
ATOM 717 O O . ASN A 1 104 ? 37.399 5.197 52.785 1.00 20.87 95 ASN A O 1
ATOM 722 N N . ALA A 1 105 ? 35.609 6.189 51.852 1.00 20.09 96 ALA A N 1
ATOM 723 C CA . ALA A 1 105 ? 36.417 6.899 50.877 1.00 19.61 96 ALA A CA 1
ATOM 724 C C . ALA A 1 105 ? 35.845 8.266 50.553 1.00 19.96 96 ALA A C 1
ATOM 725 O O . ALA A 1 105 ? 34.646 8.511 50.693 1.00 19.32 96 ALA A O 1
ATOM 727 N N . ARG A 1 106 ? 36.732 9.154 50.121 1.00 19.83 97 ARG A N 1
ATOM 728 C CA . ARG A 1 106 ? 36.363 10.501 49.744 1.00 20.30 97 ARG A CA 1
ATOM 729 C C . ARG A 1 106 ? 37.200 10.912 48.538 1.00 19.82 97 ARG A C 1
ATOM 730 O O . ARG A 1 106 ? 38.431 10.836 48.568 1.00 20.88 97 ARG A O 1
ATOM 738 N N . LEU A 1 107 ? 36.518 11.319 47.475 1.00 18.86 98 LEU A N 1
ATOM 739 C CA . LEU A 1 107 ? 37.171 11.763 46.254 1.00 19.36 98 LEU A CA 1
ATOM 740 C C . LEU A 1 107 ? 36.647 13.168 46.028 1.00 19.00 98 LEU A C 1
ATOM 741 O O . LEU A 1 107 ? 35.433 13.385 46.027 1.00 17.40 98 LEU A O 1
ATOM 746 N N . SER A 1 108 ? 37.548 14.126 45.836 1.00 18.55 99 SER A N 1
ATOM 747 C CA . SER A 1 108 ? 37.103 15.494 45.649 1.00 18.77 99 SER A CA 1
ATOM 748 C C . SER A 1 108 ? 38.089 16.382 44.923 1.00 16.77 99 SER A C 1
ATOM 749 O O . SER A 1 108 ? 39.240 16.017 44.696 1.00 16.65 99 SER A O 1
ATOM 752 N N . SER A 1 109 ? 37.604 17.563 44.564 1.00 17.42 100 SER A N 1
ATOM 753 C CA . SER A 1 109 ? 38.425 18.569 43.925 1.00 18.11 100 SER A CA 1
ATOM 754 C C . SER A 1 109 ? 39.138 19.186 45.126 1.00 19.21 100 SER A C 1
ATOM 755 O O . SER A 1 109 ? 38.809 18.875 46.270 1.00 20.97 100 SER A O 1
ATOM 758 N N . VAL A 1 110 ? 40.107 20.049 44.877 1.00 19.60 101 VAL A N 1
ATOM 759 C CA . VAL A 1 110 ? 40.820 20.685 45.972 1.00 19.62 101 VAL A CA 1
ATOM 760 C C . VAL A 1 110 ? 40.616 22.192 45.889 1.00 19.73 101 VAL A C 1
ATOM 761 O O . VAL A 1 110 ? 40.690 22.768 44.812 1.00 20.46 101 VAL A O 1
ATOM 765 N N . SER A 1 111 ? 40.344 22.824 47.026 1.00 18.52 102 SER A N 1
ATOM 766 C CA . SER A 1 111 ? 40.125 24.264 47.052 1.00 20.44 102 SER A CA 1
ATOM 767 C C . SER A 1 111 ? 41.442 25.013 46.840 1.00 20.63 102 SER A C 1
ATOM 768 O O . SER A 1 111 ? 42.523 24.458 47.051 1.00 20.44 102 SER A O 1
ATOM 771 N N . PRO A 1 112 ? 41.367 26.284 46.407 1.00 21.52 103 PRO A N 1
ATOM 772 C CA . PRO A 1 112 ? 42.564 27.098 46.165 1.00 22.07 103 PRO A CA 1
ATOM 773 C C . PRO A 1 112 ? 43.454 27.244 47.392 1.00 22.87 103 PRO A C 1
ATOM 774 O O . PRO A 1 112 ? 42.980 27.190 48.522 1.00 22.83 103 PRO A O 1
ATOM 778 N N . GLY A 1 113 ? 44.750 27.423 47.155 1.00 22.45 104 GLY A N 1
ATOM 779 C CA . GLY A 1 113 ? 45.683 27.605 48.252 1.00 24.09 104 GLY A CA 1
ATOM 780 C C . GLY A 1 113 ? 46.321 26.336 48.768 1.00 24.60 104 GLY A C 1
ATOM 781 O O . GLY A 1 113 ? 46.933 26.346 49.836 1.00 25.22 104 GLY A O 1
ATOM 782 N N . GLN A 1 114 ? 46.188 25.241 48.024 1.00 23.67 105 GLN A N 1
ATOM 783 C CA . GLN A 1 114 ? 46.779 23.984 48.459 1.00 25.26 105 GLN A CA 1
ATOM 784 C C . GLN A 1 114 ? 47.715 23.375 47.424 1.00 25.69 105 GLN A C 1
ATOM 785 O O . GLN A 1 114 ? 48.019 22.189 47.480 1.00 27.16 105 GLN A O 1
ATOM 791 N N . GLY A 1 115 ? 48.169 24.190 46.479 1.00 26.74 106 GLY A N 1
ATOM 792 C CA . GLY A 1 115 ? 49.096 23.707 45.470 1.00 28.38 106 GLY A CA 1
ATOM 793 C C . GLY A 1 115 ? 48.469 22.878 44.368 1.00 30.52 106 GLY A C 1
ATOM 794 O O . GLY A 1 115 ? 49.169 22.265 43.564 1.00 30.57 106 GLY A O 1
ATOM 795 N N . LYS A 1 116 ? 47.144 22.858 44.338 1.00 29.20 107 LYS A N 1
ATOM 796 C CA . LYS A 1 116 ? 46.419 22.129 43.317 1.00 30.57 107 LYS A CA 1
ATOM 797 C C . LYS A 1 116 ? 45.648 23.139 42.512 1.00 31.73 107 LYS A C 1
ATOM 798 O O . LYS A 1 116 ? 44.999 24.013 43.093 1.00 31.45 107 LYS A O 1
ATOM 804 N N . ASP A 1 117 ? 45.723 23.046 41.202 1.00 35.03 108 ASP A N 1
ATOM 805 C CA . ASP A 1 117 ? 44.995 24.001 40.417 1.00 37.32 108 ASP A CA 1
ATOM 806 C C . ASP A 1 117 ? 43.516 23.788 40.718 1.00 36.95 108 ASP A C 1
ATOM 807 O O . ASP A 1 117 ? 43.028 22.639 40.791 1.00 37.30 108 ASP A O 1
ATOM 812 N N . SER A 1 118 ? 42.844 24.890 40.906 1.00 36.47 109 SER A N 1
ATOM 813 C CA . SER A 1 118 ? 41.416 24.918 41.197 1.00 36.25 109 SER A CA 1
ATOM 814 C C . SER A 1 118 ? 40.879 26.023 40.296 1.00 34.84 109 SER A C 1
ATOM 815 O O . SER A 1 118 ? 40.689 27.161 40.718 1.00 34.20 109 SER A O 1
ATOM 818 N N . PRO A 1 119 ? 40.644 25.695 39.017 1.00 34.52 110 PRO A N 1
ATOM 819 C CA . PRO A 1 119 ? 40.131 26.634 38.011 1.00 33.52 110 PRO A CA 1
ATOM 820 C C . PRO A 1 119 ? 38.815 27.266 38.453 1.00 33.25 110 PRO A C 1
ATOM 821 O O . PRO A 1 119 ? 37.984 26.608 39.078 1.00 32.38 110 PRO A O 1
ATOM 825 N N . ALA A 1 120 ? 38.635 28.540 38.129 1.00 30.53 111 ALA A N 1
ATOM 826 C CA . ALA A 1 120 ? 37.408 29.244 38.472 1.00 31.34 111 ALA A CA 1
ATOM 827 C C . ALA A 1 120 ? 36.629 29.429 37.182 1.00 31.60 111 ALA A C 1
ATOM 828 O O . ALA A 1 120 ? 37.192 29.814 36.157 1.00 33.16 111 ALA A O 1
ATOM 830 N N . ILE A 1 121 ? 35.332 29.146 37.230 1.00 31.44 112 ILE A N 1
ATOM 831 C CA . ILE A 1 121 ? 34.486 29.279 36.049 1.00 30.69 112 ILE A CA 1
ATOM 832 C C . ILE A 1 121 ? 33.372 30.292 36.295 1.00 31.70 112 ILE A C 1
ATOM 833 O O . ILE A 1 121 ? 33.091 30.663 37.440 1.00 31.93 112 ILE A O 1
ATOM 838 N N . THR A 1 122 ? 32.745 30.717 35.205 1.00 32.18 113 THR A N 1
ATOM 839 C CA . THR A 1 122 ? 31.654 31.690 35.275 1.00 31.88 113 THR A CA 1
ATOM 840 C C . THR A 1 122 ? 30.403 31.053 35.878 1.00 32.36 113 THR A C 1
ATOM 841 O O . THR A 1 122 ? 30.263 29.826 35.877 1.00 30.90 113 THR A O 1
ATOM 845 N N . ARG A 1 123 ? 29.497 31.906 36.332 1.00 31.91 114 ARG A N 1
ATOM 846 C CA . ARG A 1 123 ? 28.232 31.473 36.918 1.00 33.36 114 ARG A CA 1
ATOM 847 C C . ARG A 1 123 ? 27.449 30.662 35.884 1.00 33.30 114 ARG A C 1
ATOM 848 O O . ARG A 1 123 ? 26.777 29.682 36.224 1.00 32.29 114 ARG A O 1
ATOM 856 N N . GLU A 1 124 ? 27.523 31.086 34.625 1.00 33.01 115 GLU A N 1
ATOM 857 C CA . GLU A 1 124 ? 26.820 30.403 33.541 1.00 33.88 115 GLU A CA 1
ATOM 858 C C . GLU A 1 124 ? 27.310 28.968 33.399 1.00 32.64 115 GLU A C 1
ATOM 859 O O . GLU A 1 124 ? 26.510 28.028 33.394 1.00 31.41 115 GLU A O 1
ATOM 865 N N . GLU A 1 125 ? 28.624 28.800 33.283 1.00 31.66 116 GLU A N 1
ATOM 866 C CA . GLU A 1 125 ? 29.208 27.467 33.151 1.00 31.94 116 GLU A CA 1
ATOM 867 C C . GLU A 1 125 ? 28.907 26.627 34.390 1.00 29.36 116 GLU A C 1
ATOM 868 O O . GLU A 1 125 ? 28.679 25.416 34.295 1.00 27.52 116 GLU A O 1
ATOM 874 N N . ALA A 1 126 ? 28.922 27.269 35.553 1.00 27.55 117 ALA A N 1
ATOM 875 C CA . ALA A 1 126 ? 28.643 26.566 36.795 1.00 27.04 117 ALA A CA 1
ATOM 876 C C . ALA A 1 126 ? 27.248 25.944 36.723 1.00 25.28 117 ALA A C 1
ATOM 877 O O . ALA A 1 126 ? 27.073 24.761 37.006 1.00 23.35 117 ALA A O 1
ATOM 879 N N . LEU A 1 127 ? 26.264 26.744 36.329 1.00 26.88 118 LEU A N 1
ATOM 880 C CA . LEU A 1 127 ? 24.895 26.256 36.234 1.00 27.82 118 LEU A CA 1
ATOM 881 C C . LEU A 1 127 ? 24.759 25.094 35.249 1.00 27.60 118 LEU A C 1
ATOM 882 O O . LEU A 1 127 ? 23.976 24.172 35.476 1.00 27.15 118 LEU A O 1
ATOM 887 N N . SER A 1 128 ? 25.524 25.134 34.162 1.00 27.14 119 SER A N 1
ATOM 888 C CA . SER A 1 128 ? 25.483 24.070 33.161 1.00 27.37 119 SER A CA 1
ATOM 889 C C . SER A 1 128 ? 26.136 22.806 33.698 1.00 27.15 119 SER A C 1
ATOM 890 O O . SER A 1 128 ? 25.616 21.701 33.529 1.00 27.12 119 SER A O 1
ATOM 893 N N . MET A 1 129 ? 27.289 22.978 34.335 1.00 24.17 120 MET A N 1
ATOM 894 C CA . MET A 1 129 ? 28.035 21.859 34.892 1.00 23.13 120 MET A CA 1
ATOM 895 C C . MET A 1 129 ? 27.246 21.165 35.997 1.00 22.61 120 MET A C 1
ATOM 896 O O . MET A 1 129 ? 27.235 19.938 36.090 1.00 22.27 120 MET A O 1
ATOM 901 N N . ILE A 1 130 ? 26.580 21.956 36.828 1.00 21.86 121 ILE A N 1
ATOM 902 C CA . ILE A 1 130 ? 25.785 21.424 37.926 1.00 23.70 121 ILE A CA 1
ATOM 903 C C . ILE A 1 130 ? 24.718 20.468 37.416 1.00 25.35 121 ILE A C 1
ATOM 904 O O . ILE A 1 130 ? 24.380 19.496 38.082 1.00 26.64 121 ILE A O 1
ATOM 909 N N . LYS A 1 131 ? 24.186 20.750 36.233 1.00 26.56 122 LYS A N 1
ATOM 910 C CA . LYS A 1 131 ? 23.155 19.903 35.650 1.00 28.16 122 LYS A CA 1
ATOM 911 C C . LYS A 1 131 ? 23.734 18.713 34.887 1.00 27.46 122 LYS A C 1
ATOM 912 O O . LYS A 1 131 ? 23.173 17.614 34.933 1.00 28.03 122 LYS A O 1
ATOM 918 N N . ASP A 1 132 ? 24.858 18.922 34.205 1.00 25.28 123 ASP A N 1
ATOM 919 C CA . ASP A 1 132 ? 25.471 17.867 33.395 1.00 25.38 123 ASP A CA 1
ATOM 920 C C . ASP A 1 132 ? 26.354 16.833 34.089 1.00 24.43 123 ASP A C 1
ATOM 921 O O . ASP A 1 132 ? 26.363 15.669 33.705 1.00 22.66 123 ASP A O 1
ATOM 926 N N . CYS A 1 133 ? 27.117 17.258 35.086 1.00 22.04 124 CYS A N 1
ATOM 927 C CA . CYS A 1 133 ? 28.012 16.353 35.805 1.00 23.27 124 CYS A CA 1
ATOM 928 C C . CYS A 1 133 ? 27.303 15.066 36.242 1.00 22.19 124 CYS A C 1
ATOM 929 O O . CYS A 1 133 ? 26.226 15.109 36.842 1.00 22.23 124 CYS A O 1
ATOM 932 N N . GLU A 1 134 ? 27.908 13.922 35.930 1.00 21.33 125 GLU A N 1
ATOM 933 C CA . GLU A 1 134 ? 27.342 12.624 36.298 1.00 22.02 125 GLU A CA 1
ATOM 934 C C . GLU A 1 134 ? 28.443 11.697 36.797 1.00 21.95 125 GLU A C 1
ATOM 935 O O . GLU A 1 134 ? 29.533 11.640 36.221 1.00 21.02 125 GLU A O 1
ATOM 941 N N . MET A 1 135 ? 28.154 10.970 37.872 1.00 21.37 126 MET A N 1
ATOM 942 C CA . MET A 1 135 ? 29.127 10.038 38.427 1.00 19.39 126 MET A CA 1
ATOM 943 C C . MET A 1 135 ? 28.547 8.635 38.509 1.00 20.76 126 MET A C 1
ATOM 944 O O . MET A 1 135 ? 27.449 8.433 39.030 1.00 22.54 126 MET A O 1
ATOM 949 N N . SER A 1 136 ? 29.290 7.665 37.993 1.00 19.38 127 SER A N 1
ATOM 950 C CA . SER A 1 136 ? 28.859 6.280 38.038 1.00 19.14 127 SER A CA 1
ATOM 951 C C . SER A 1 136 ? 29.730 5.568 39.057 1.00 20.13 127 SER A C 1
ATOM 952 O O . SER A 1 136 ? 30.878 5.951 39.276 1.00 18.28 127 SER A O 1
ATOM 955 N N . ILE A 1 137 ? 29.188 4.530 39.676 1.00 18.82 128 ILE A N 1
ATOM 956 C CA . ILE A 1 137 ? 29.939 3.772 40.662 1.00 20.56 128 ILE A CA 1
ATOM 957 C C . ILE A 1 137 ? 29.642 2.287 40.556 1.00 19.36 128 ILE A C 1
ATOM 958 O O . ILE A 1 137 ? 28.492 1.871 40.399 1.00 17.77 128 ILE A O 1
ATOM 963 N N . ASN A 1 138 ? 30.709 1.501 40.615 1.00 19.76 129 ASN A N 1
ATOM 964 C CA . ASN A 1 138 ? 30.637 0.051 40.527 1.00 18.78 129 ASN A CA 1
ATOM 965 C C . ASN A 1 138 ? 31.604 -0.475 41.581 1.00 19.27 129 ASN A C 1
ATOM 966 O O . ASN A 1 138 ? 32.810 -0.247 41.497 1.00 19.01 129 ASN A O 1
ATOM 971 N N . ILE A 1 139 ? 31.070 -1.153 42.592 1.00 19.82 130 ILE A N 1
ATOM 972 C CA . ILE A 1 139 ? 31.905 -1.689 43.663 1.00 19.94 130 ILE A CA 1
ATOM 973 C C . ILE A 1 139 ? 31.935 -3.211 43.632 1.00 20.93 130 ILE A C 1
ATOM 974 O O . ILE A 1 139 ? 30.902 -3.868 43.757 1.00 22.25 130 ILE A O 1
ATOM 979 N N . LYS A 1 140 ? 33.130 -3.766 43.468 1.00 20.63 131 LYS A N 1
ATOM 980 C CA . LYS A 1 140 ? 33.301 -5.208 43.406 1.00 22.06 131 LYS A CA 1
ATOM 981 C C . LYS A 1 140 ? 34.198 -5.688 44.535 1.00 21.72 131 LYS A C 1
ATOM 982 O O . LYS A 1 140 ? 34.882 -4.890 45.176 1.00 20.57 131 LYS A O 1
ATOM 988 N N . CYS A 1 141 ? 34.190 -6.991 44.786 1.00 21.30 132 CYS A N 1
ATOM 989 C CA . CYS A 1 141 ? 35.034 -7.549 45.836 1.00 25.01 132 CYS A CA 1
ATOM 990 C C . CYS A 1 141 ? 36.480 -7.542 45.364 1.00 25.25 132 CYS A C 1
ATOM 991 O O . CYS A 1 141 ? 36.751 -7.651 44.170 1.00 24.73 132 CYS A O 1
ATOM 994 N N . SER A 1 142 ? 37.403 -7.423 46.308 1.00 25.29 133 SER A N 1
ATOM 995 C CA . SER A 1 142 ? 38.818 -7.454 45.991 1.00 26.00 133 SER A CA 1
ATOM 996 C C . SER A 1 142 ? 39.509 -8.439 46.918 1.00 25.81 133 SER A C 1
ATOM 997 O O . SER A 1 142 ? 39.194 -8.517 48.100 1.00 25.86 133 SER A O 1
ATOM 1000 N N . GLU A 1 143 ? 40.449 -9.191 46.361 1.00 26.45 134 GLU A N 1
ATOM 1001 C CA . GLU A 1 143 ? 41.211 -10.185 47.105 1.00 28.63 134 GLU A CA 1
ATOM 1002 C C . GLU A 1 143 ? 42.649 -9.693 47.270 1.00 26.94 134 GLU A C 1
ATOM 1003 O O . GLU A 1 143 ? 43.516 -10.425 47.741 1.00 26.78 134 GLU A O 1
ATOM 1009 N N . GLU A 1 144 ? 42.895 -8.449 46.865 1.00 27.05 135 GLU A N 1
ATOM 1010 C CA . GLU A 1 144 ? 44.226 -7.851 46.949 1.00 26.97 135 GLU A CA 1
ATOM 1011 C C . GLU A 1 144 ? 44.796 -7.863 48.368 1.00 27.65 135 GLU A C 1
ATOM 1012 O O . GLU A 1 144 ? 44.189 -7.326 49.297 1.00 27.49 135 GLU A O 1
ATOM 1018 N N . GLU A 1 145 ? 45.960 -8.488 48.533 1.00 26.50 136 GLU A N 1
ATOM 1019 C CA . GLU A 1 145 ? 46.609 -8.555 49.841 1.00 29.95 136 GLU A CA 1
ATOM 1020 C C . GLU A 1 145 ? 47.829 -7.636 49.932 1.00 29.62 136 GLU A C 1
ATOM 1021 O O . GLU A 1 145 ? 48.559 -7.629 50.924 1.00 30.15 136 GLU A O 1
ATOM 1027 N N . LYS A 1 146 ? 48.022 -6.855 48.878 1.00 28.38 137 LYS A N 1
ATOM 1028 C CA . LYS A 1 146 ? 49.106 -5.892 48.769 1.00 28.48 137 LYS A CA 1
ATOM 1029 C C . LYS A 1 146 ? 49.055 -4.842 49.882 1.00 27.65 137 LYS A C 1
ATOM 1030 O O . LYS A 1 146 ? 47.972 -4.451 50.313 1.00 26.82 137 LYS A O 1
ATOM 1036 N N . ASP A 1 147 ? 50.223 -4.392 50.345 1.00 27.30 138 ASP A N 1
ATOM 1037 C CA . ASP A 1 147 ? 50.288 -3.364 51.389 1.00 27.85 138 ASP A CA 1
ATOM 1038 C C . ASP A 1 147 ? 49.705 -2.059 50.865 1.00 26.00 138 ASP A C 1
ATOM 1039 O O . ASP A 1 147 ? 49.650 -1.833 49.656 1.00 24.44 138 ASP A O 1
ATOM 1044 N N . SER A 1 148 ? 49.287 -1.193 51.782 1.00 26.24 139 SER A N 1
ATOM 1045 C CA . SER A 1 148 ? 48.734 0.104 51.411 1.00 24.62 139 SER A CA 1
ATOM 1046 C C . SER A 1 148 ? 49.829 0.991 50.817 1.00 26.14 139 SER A C 1
ATOM 1047 O O . SER A 1 148 ? 51.009 0.847 51.137 1.00 27.17 139 SER A O 1
ATOM 1050 N N . ASN A 1 149 ? 49.436 1.904 49.938 1.00 26.67 140 ASN A N 1
ATOM 1051 C CA . ASN A 1 149 ? 50.381 2.835 49.337 1.00 27.59 140 ASN A CA 1
ATOM 1052 C C . ASN A 1 149 ? 49.777 4.196 49.670 1.00 27.84 140 ASN A C 1
ATOM 1053 O O . ASN A 1 149 ? 48.910 4.695 48.950 1.00 24.49 140 ASN A O 1
ATOM 1058 N N . ILE A 1 150 ? 50.225 4.782 50.776 1.00 27.97 141 ILE A N 1
ATOM 1059 C CA . ILE A 1 150 ? 49.685 6.058 51.222 1.00 29.77 141 ILE A CA 1
ATOM 1060 C C . ILE A 1 150 ? 50.683 7.207 51.379 1.00 31.72 141 ILE A C 1
ATOM 1061 O O . ILE A 1 150 ? 51.902 7.012 51.316 1.00 31.40 141 ILE A O 1
ATOM 1066 N N . LYS A 1 151 ? 50.119 8.403 51.576 1.00 33.87 142 LYS A N 1
ATOM 1067 C CA . LYS A 1 151 ? 50.848 9.655 51.799 1.00 37.05 142 LYS A CA 1
ATOM 1068 C C . LYS A 1 151 ? 50.644 10.002 53.284 1.00 37.38 142 LYS A C 1
ATOM 1069 O O . LYS A 1 151 ? 49.586 9.719 53.840 1.00 38.51 142 LYS A O 1
ATOM 1075 N N . THR A 1 152 ? 51.636 10.605 53.933 1.00 39.86 143 THR A N 1
ATOM 1076 C CA . THR A 1 152 ? 51.498 10.982 55.344 1.00 41.18 143 THR A CA 1
ATOM 1077 C C . THR A 1 152 ? 50.885 12.378 55.430 1.00 40.25 143 THR A C 1
ATOM 1078 O O . THR A 1 152 ? 50.263 12.747 56.445 1.00 40.43 143 THR A O 1
ATOM 1082 N N . HIS A 1 153 ? 51.075 13.118 54.343 1.00 38.21 144 HIS A N 1
ATOM 1083 C CA . HIS A 1 153 ? 50.564 14.470 54.181 1.00 36.58 144 HIS A CA 1
ATOM 1084 C C . HIS A 1 153 ? 49.090 14.501 54.529 1.00 35.86 144 HIS A C 1
ATOM 1085 O O . HIS A 1 153 ? 48.373 13.535 54.288 1.00 34.44 144 HIS A O 1
ATOM 1092 N N . PRO A 1 154 ? 48.620 15.609 55.119 1.00 35.00 145 PRO A N 1
ATOM 1093 C CA . PRO A 1 154 ? 47.204 15.700 55.480 1.00 33.91 145 PRO A CA 1
ATOM 1094 C C . PRO A 1 154 ? 46.380 15.624 54.193 1.00 30.59 145 PRO A C 1
ATOM 1095 O O . PRO A 1 154 ? 46.837 16.072 53.135 1.00 30.28 145 PRO A O 1
ATOM 1099 N N . VAL A 1 155 ? 45.185 15.047 54.273 1.00 27.61 146 VAL A N 1
ATOM 1100 C CA . VAL A 1 155 ? 44.324 14.939 53.094 1.00 25.09 146 VAL A CA 1
ATOM 1101 C C . VAL A 1 155 ? 43.908 16.335 52.633 1.00 23.83 146 VAL A C 1
ATOM 1102 O O . VAL A 1 155 ? 43.432 17.136 53.433 1.00 23.87 146 VAL A O 1
ATOM 1106 N N . LEU A 1 156 ? 44.090 16.629 51.351 1.00 22.84 147 LEU A N 1
ATOM 1107 C CA . LEU A 1 156 ? 43.714 17.940 50.827 1.00 23.76 147 LEU A CA 1
ATOM 1108 C C . LEU A 1 156 ? 42.199 18.001 50.652 1.00 25.12 147 LEU A C 1
ATOM 1109 O O . LEU A 1 156 ? 41.587 17.057 50.153 1.00 25.86 147 LEU A O 1
ATOM 1114 N N . GLY A 1 157 ? 41.597 19.111 51.069 1.00 24.77 148 GLY A N 1
ATOM 1115 C CA . GLY A 1 157 ? 40.155 19.239 50.979 1.00 24.81 148 GLY A CA 1
ATOM 1116 C C . GLY A 1 157 ? 39.584 20.124 49.889 1.00 22.75 148 GLY A C 1
ATOM 1117 O O . GLY A 1 157 ? 40.301 20.847 49.192 1.00 22.96 148 GLY A O 1
ATOM 1118 N N . SER A 1 158 ? 38.262 20.057 49.761 1.00 22.64 149 SER A N 1
ATOM 1119 C CA . SER A 1 158 ? 37.518 20.823 48.770 1.00 19.88 149 SER A CA 1
ATOM 1120 C C . SER A 1 158 ? 36.882 22.041 49.426 1.00 18.60 149 SER A C 1
ATOM 1121 O O . SER A 1 158 ? 36.529 23.007 48.757 1.00 19.44 149 SER A O 1
ATOM 1124 N N . ASN A 1 159 ? 36.734 21.971 50.744 1.00 20.42 150 ASN A N 1
ATOM 1125 C CA . ASN A 1 159 ? 36.118 23.028 51.538 1.00 21.59 150 ASN A CA 1
ATOM 1126 C C . ASN A 1 159 ? 34.612 23.051 51.288 1.00 22.28 150 ASN A C 1
ATOM 1127 O O . ASN A 1 159 ? 33.954 24.079 51.475 1.00 21.84 150 ASN A O 1
ATOM 1132 N N . ILE A 1 160 ? 34.073 21.910 50.860 1.00 21.32 151 ILE A N 1
ATOM 1133 C CA . ILE A 1 160 ? 32.643 21.780 50.590 1.00 19.07 151 ILE A CA 1
ATOM 1134 C C . ILE A 1 160 ? 31.996 20.933 51.684 1.00 19.84 151 ILE A C 1
ATOM 1135 O O . ILE A 1 160 ? 32.405 19.800 51.934 1.00 21.41 151 ILE A O 1
ATOM 1140 N N . SER A 1 161 ? 30.996 21.498 52.343 1.00 18.90 152 SER A N 1
ATOM 1141 C CA . SER A 1 161 ? 30.299 20.807 53.420 1.00 20.67 152 SER A CA 1
ATOM 1142 C C . SER A 1 161 ? 29.152 19.966 52.878 1.00 18.54 152 SER A C 1
ATOM 1143 O O . SER A 1 161 ? 28.444 20.391 51.969 1.00 19.96 152 SER A O 1
ATOM 1146 N N . HIS A 1 162 ? 28.968 18.775 53.441 1.00 18.77 153 HIS A N 1
ATOM 1147 C CA . HIS A 1 162 ? 27.898 17.888 52.995 1.00 21.00 153 HIS A CA 1
ATOM 1148 C C . HIS A 1 162 ? 26.583 18.098 53.741 1.00 22.75 153 HIS A C 1
ATOM 1149 O O . HIS A 1 162 ? 25.879 17.150 54.088 1.00 23.30 153 HIS A O 1
ATOM 1156 N N . LYS A 1 163 ? 26.264 19.362 53.980 1.00 25.16 154 LYS A N 1
ATOM 1157 C CA . LYS A 1 163 ? 25.028 19.736 54.649 1.00 25.52 154 LYS A CA 1
ATOM 1158 C C . LYS A 1 163 ? 23.941 19.631 53.587 1.00 25.24 154 LYS A C 1
ATOM 1159 O O . LYS A 1 163 ? 24.247 19.486 52.405 1.00 24.24 154 LYS A O 1
ATOM 1165 N N . LYS A 1 164 ? 22.680 19.692 53.998 1.00 24.23 155 LYS A N 1
ATOM 1166 C CA . LYS A 1 164 ? 21.586 19.616 53.037 1.00 26.56 155 LYS A CA 1
ATOM 1167 C C . LYS A 1 164 ? 21.544 20.916 52.250 1.00 25.80 155 LYS A C 1
ATOM 1168 O O . LYS A 1 164 ? 21.660 22.000 52.819 1.00 27.84 155 LYS A O 1
ATOM 1174 N N . VAL A 1 165 ? 21.401 20.792 50.936 1.00 24.43 156 VAL A N 1
ATOM 1175 C CA . VAL A 1 165 ? 21.304 21.941 50.042 1.00 23.69 156 VAL A CA 1
ATOM 1176 C C . VAL A 1 165 ? 20.360 21.511 48.922 1.00 24.24 156 VAL A C 1
ATOM 1177 O O . VAL A 1 165 ? 19.718 20.467 49.035 1.00 26.44 156 VAL A O 1
ATOM 1181 N N . SER A 1 166 ? 20.262 22.294 47.852 1.00 25.86 157 SER A N 1
ATOM 1182 C CA . SER A 1 166 ? 19.372 21.936 46.744 1.00 25.86 157 SER A CA 1
ATOM 1183 C C . SER A 1 166 ? 19.731 20.572 46.171 1.00 26.86 157 SER A C 1
ATOM 1184 O O . SER A 1 166 ? 20.908 20.273 45.951 1.00 25.32 157 SER A O 1
ATOM 1187 N N . TYR A 1 167 ? 18.711 19.753 45.918 1.00 26.16 158 TYR A N 1
ATOM 1188 C CA . TYR A 1 167 ? 18.911 18.423 45.356 1.00 26.04 158 TYR A CA 1
ATOM 1189 C C . TYR A 1 167 ? 19.150 18.483 43.853 1.00 26.13 158 TYR A C 1
ATOM 1190 O O . TYR A 1 167 ? 18.606 19.341 43.160 1.00 24.21 158 TYR A O 1
ATOM 1199 N N . GLU A 1 168 ? 19.961 17.555 43.364 1.00 25.58 159 GLU A N 1
ATOM 1200 C CA . GLU A 1 168 ? 20.265 17.441 41.945 1.00 24.87 159 GLU A CA 1
ATOM 1201 C C . GLU A 1 168 ? 20.624 15.985 41.684 1.00 25.96 159 GLU A C 1
ATOM 1202 O O . GLU A 1 168 ? 21.332 15.366 42.483 1.00 22.82 159 GLU A O 1
ATOM 1208 N N . ASP A 1 169 ? 20.112 15.427 40.591 1.00 24.41 160 ASP A N 1
ATOM 1209 C CA . ASP A 1 169 ? 20.428 14.047 40.258 1.00 26.30 160 ASP A CA 1
ATOM 1210 C C . ASP A 1 169 ? 21.837 14.063 39.686 1.00 24.54 160 ASP A C 1
ATOM 1211 O O . ASP A 1 169 ? 22.057 14.526 38.567 1.00 23.72 160 ASP A O 1
ATOM 1216 N N . ILE A 1 170 ? 22.787 13.561 40.464 1.00 23.30 161 ILE A N 1
ATOM 1217 C CA . ILE A 1 170 ? 24.181 13.542 40.054 1.00 21.74 161 ILE A CA 1
ATOM 1218 C C . ILE A 1 170 ? 24.682 12.119 39.894 1.00 22.36 161 ILE A C 1
ATOM 1219 O O . ILE A 1 170 ? 25.379 11.797 38.936 1.00 22.23 161 ILE A O 1
ATOM 1224 N N . ILE A 1 171 ? 24.320 11.270 40.846 1.00 21.58 162 ILE A N 1
ATOM 1225 C CA . ILE A 1 171 ? 24.747 9.885 40.822 1.00 21.92 162 ILE A CA 1
ATOM 1226 C C . ILE A 1 171 ? 24.046 9.127 39.704 1.00 22.24 162 ILE A C 1
ATOM 1227 O O . ILE A 1 171 ? 22.823 9.160 39.597 1.00 21.53 162 ILE A O 1
ATOM 1232 N N . GLY A 1 172 ? 24.835 8.461 38.868 1.00 22.65 163 GLY A N 1
ATOM 1233 C CA . GLY A 1 172 ? 24.274 7.697 37.771 1.00 23.25 163 GLY A CA 1
ATOM 1234 C C . GLY A 1 172 ? 24.220 6.220 38.107 1.00 23.19 163 GLY A C 1
ATOM 1235 O O . GLY A 1 172 ? 23.785 5.838 39.194 1.00 21.93 163 GLY A O 1
ATOM 1236 N N . SER A 1 173 ? 24.660 5.388 37.170 1.00 21.61 164 SER A N 1
ATOM 1237 C CA . SER A 1 173 ? 24.666 3.945 37.360 1.00 19.93 164 SER A CA 1
ATOM 1238 C C . SER A 1 173 ? 25.405 3.559 38.634 1.00 20.29 164 SER A C 1
ATOM 1239 O O . SER A 1 173 ? 26.538 3.983 38.861 1.00 18.64 164 SER A O 1
ATOM 1242 N N . THR A 1 174 ? 24.744 2.760 39.464 1.00 18.95 165 THR A N 1
ATOM 1243 C CA . THR A 1 174 ? 25.321 2.293 40.717 1.00 19.96 165 THR A CA 1
ATOM 1244 C C . THR A 1 174 ? 25.152 0.782 40.768 1.00 19.60 165 THR A C 1
ATOM 1245 O O . THR A 1 174 ? 24.033 0.275 40.772 1.00 20.18 165 THR A O 1
ATOM 1249 N N . ILE A 1 175 ? 26.275 0.069 40.788 1.00 17.69 166 ILE A N 1
ATOM 1250 C CA . ILE A 1 175 ? 26.268 -1.389 40.822 1.00 18.64 166 ILE A CA 1
ATOM 1251 C C . ILE A 1 175 ? 27.178 -1.897 41.944 1.00 19.53 166 ILE A C 1
ATOM 1252 O O . ILE A 1 175 ? 28.242 -1.329 42.195 1.00 18.15 166 ILE A O 1
ATOM 1257 N N . VAL A 1 176 ? 26.754 -2.958 42.626 1.00 19.26 167 VAL A N 1
ATOM 1258 C CA . VAL A 1 176 ? 27.557 -3.527 43.708 1.00 19.32 167 VAL A CA 1
ATOM 1259 C C . VAL A 1 176 ? 27.574 -5.054 43.668 1.00 20.44 167 VAL A C 1
ATOM 1260 O O . VAL A 1 176 ? 26.691 -5.681 43.079 1.00 19.48 167 VAL A O 1
ATOM 1264 N N . ASP A 1 177 ? 28.592 -5.648 44.282 1.00 22.08 168 ASP A N 1
ATOM 1265 C CA . ASP A 1 177 ? 28.688 -7.102 44.364 1.00 22.63 168 ASP A CA 1
ATOM 1266 C C . ASP A 1 177 ? 28.237 -7.424 45.788 1.00 22.81 168 ASP A C 1
ATOM 1267 O O . ASP A 1 177 ? 28.949 -7.124 46.753 1.00 23.02 168 ASP A O 1
ATOM 1272 N N . THR A 1 178 ? 27.055 -8.020 45.919 1.00 21.55 169 THR A N 1
ATOM 1273 C CA . THR A 1 178 ? 26.497 -8.338 47.233 1.00 23.08 169 THR A CA 1
ATOM 1274 C C . THR A 1 178 ? 27.283 -9.367 48.037 1.00 23.92 169 THR A C 1
ATOM 1275 O O . THR A 1 178 ? 26.996 -9.589 49.216 1.00 23.34 169 THR A O 1
ATOM 1279 N N . LYS A 1 179 ? 28.263 -9.996 47.401 1.00 23.41 170 LYS A N 1
ATOM 1280 C CA . LYS A 1 179 ? 29.084 -10.993 48.074 1.00 25.21 170 LYS A CA 1
ATOM 1281 C C . LYS A 1 179 ? 29.916 -10.315 49.164 1.00 23.63 170 LYS A C 1
ATOM 1282 O O . LYS A 1 179 ? 30.248 -10.932 50.173 1.00 24.35 170 LYS A O 1
ATOM 1288 N N . CYS A 1 180 ? 30.239 -9.042 48.970 1.00 23.06 171 CYS A N 1
ATOM 1289 C CA . CYS A 1 180 ? 31.015 -8.324 49.970 1.00 25.44 171 CYS A CA 1
ATOM 1290 C C . CYS A 1 180 ? 30.407 -6.965 50.345 1.00 22.93 171 CYS A C 1
ATOM 1291 O O . CYS A 1 180 ? 30.783 -6.379 51.360 1.00 24.32 171 CYS A O 1
ATOM 1294 N N . VAL A 1 181 ? 29.481 -6.456 49.533 1.00 21.74 172 VAL A N 1
ATOM 1295 C CA . VAL A 1 181 ? 28.838 -5.181 49.845 1.00 20.34 172 VAL A CA 1
ATOM 1296 C C . VAL A 1 181 ? 27.492 -5.434 50.518 1.00 19.08 172 VAL A C 1
ATOM 1297 O O . VAL A 1 181 ? 26.580 -5.976 49.899 1.00 19.18 172 VAL A O 1
ATOM 1301 N N . LYS A 1 182 ? 27.372 -5.047 51.782 1.00 18.97 173 LYS A N 1
ATOM 1302 C CA . LYS A 1 182 ? 26.121 -5.227 52.507 1.00 20.37 173 LYS A CA 1
ATOM 1303 C C . LYS A 1 182 ? 25.367 -3.909 52.479 1.00 19.67 173 LYS A C 1
ATOM 1304 O O . LYS A 1 182 ? 24.197 -3.869 52.113 1.00 20.45 173 LYS A O 1
ATOM 1310 N N . ASN A 1 183 ? 26.047 -2.837 52.874 1.00 19.22 174 ASN A N 1
ATOM 1311 C CA . ASN A 1 183 ? 25.461 -1.499 52.867 1.00 18.75 174 ASN A CA 1
ATOM 1312 C C . ASN A 1 183 ? 26.342 -0.604 52.011 1.00 18.39 174 ASN A C 1
ATOM 1313 O O . ASN A 1 183 ? 27.550 -0.814 51.922 1.00 17.94 174 ASN A O 1
ATOM 1318 N N . LEU A 1 184 ? 25.721 0.384 51.382 1.00 18.30 175 LEU A N 1
ATOM 1319 C CA . LEU A 1 184 ? 26.427 1.358 50.567 1.00 17.23 175 LEU A CA 1
ATOM 1320 C C . LEU A 1 184 ? 25.722 2.682 50.781 1.00 18.34 175 LEU A C 1
ATOM 1321 O O . LEU A 1 184 ? 24.521 2.800 50.545 1.00 19.67 175 LEU A O 1
ATOM 1326 N N . GLU A 1 185 ? 26.466 3.668 51.260 1.00 18.51 176 GLU A N 1
ATOM 1327 C CA . GLU A 1 185 ? 25.909 4.985 51.492 1.00 18.06 176 GLU A CA 1
ATOM 1328 C C . GLU A 1 185 ? 26.799 5.965 50.756 1.00 19.16 176 GLU A C 1
ATOM 1329 O O . GLU A 1 185 ? 28.025 5.878 50.811 1.00 17.98 176 GLU A O 1
ATOM 1335 N N . ILE A 1 186 ? 26.177 6.886 50.044 1.00 17.42 177 ILE A N 1
ATOM 1336 C CA . ILE A 1 186 ? 26.946 7.835 49.277 1.00 19.27 177 ILE A CA 1
ATOM 1337 C C . ILE A 1 186 ? 26.337 9.229 49.282 1.00 19.02 177 ILE A C 1
ATOM 1338 O O . ILE A 1 186 ? 25.118 9.395 49.288 1.00 20.63 177 ILE A O 1
ATOM 1343 N N . SER A 1 187 ? 27.209 10.226 49.314 1.00 17.91 178 SER A N 1
ATOM 1344 C CA . SER A 1 187 ? 26.795 11.618 49.297 1.00 18.18 178 SER A CA 1
ATOM 1345 C C . SER A 1 187 ? 27.704 12.348 48.319 1.00 16.12 178 SER A C 1
ATOM 1346 O O . SER A 1 187 ? 28.918 12.187 48.355 1.00 16.10 178 SER A O 1
ATOM 1349 N N . VAL A 1 188 ? 27.106 13.127 47.425 1.00 16.87 179 VAL A N 1
ATOM 1350 C CA . VAL A 1 188 ? 27.871 13.887 46.450 1.00 17.31 179 VAL A CA 1
ATOM 1351 C C . VAL A 1 188 ? 27.409 15.330 46.465 1.00 17.17 179 VAL A C 1
ATOM 1352 O O . VAL A 1 188 ? 26.216 15.619 46.370 1.00 18.92 179 VAL A O 1
ATOM 1356 N N . ARG A 1 189 ? 28.373 16.231 46.591 1.00 16.90 180 ARG A N 1
ATOM 1357 C CA . ARG A 1 189 ? 28.107 17.653 46.614 1.00 16.17 180 ARG A CA 1
ATOM 1358 C C . ARG A 1 189 ? 28.895 18.348 45.513 1.00 18.36 180 ARG A C 1
ATOM 1359 O O . ARG A 1 189 ? 30.017 17.956 45.193 1.00 18.48 180 ARG A O 1
ATOM 1367 N N . ILE A 1 190 ? 28.286 19.363 44.918 1.00 17.24 181 ILE A N 1
ATOM 1368 C CA . ILE A 1 190 ? 28.957 20.172 43.913 1.00 18.37 181 ILE A CA 1
ATOM 1369 C C . ILE A 1 190 ? 28.742 21.580 44.439 1.00 18.85 181 ILE A C 1
ATOM 1370 O O . ILE A 1 190 ? 27.630 21.933 44.833 1.00 17.18 181 ILE A O 1
ATOM 1375 N N . GLY A 1 191 ? 29.803 22.377 44.483 1.00 19.23 182 GLY A N 1
ATOM 1376 C CA . GLY A 1 191 ? 29.647 23.724 44.989 1.00 19.70 182 GLY A CA 1
ATOM 1377 C C . GLY A 1 191 ? 30.853 24.625 44.869 1.00 20.94 182 GLY A C 1
ATOM 1378 O O . GLY A 1 191 ? 31.887 24.247 44.318 1.00 21.03 182 GLY A O 1
ATOM 1379 N N . ASP A 1 192 ? 30.702 25.835 45.394 1.00 23.54 183 ASP A N 1
ATOM 1380 C CA . ASP A 1 192 ? 31.761 26.835 45.379 1.00 23.69 183 ASP A CA 1
ATOM 1381 C C . ASP A 1 192 ? 32.731 26.500 46.513 1.00 24.22 183 ASP A C 1
ATOM 1382 O O . ASP A 1 192 ? 32.342 26.482 47.679 1.00 22.79 183 ASP A O 1
ATOM 1387 N N . MET A 1 193 ? 33.988 26.232 46.174 1.00 22.33 184 MET A N 1
ATOM 1388 C CA . MET A 1 193 ? 34.979 25.867 47.180 1.00 23.96 184 MET A CA 1
ATOM 1389 C C . MET A 1 193 ? 35.572 27.009 47.983 1.00 25.53 184 MET A C 1
ATOM 1390 O O . MET A 1 193 ? 36.332 26.780 48.922 1.00 25.13 184 MET A O 1
ATOM 1395 N N . CYS A 1 194 ? 35.219 28.236 47.622 1.00 26.62 185 CYS A N 1
ATOM 1396 C CA . CYS A 1 194 ? 35.734 29.395 48.326 1.00 29.61 185 CYS A CA 1
ATOM 1397 C C . CYS A 1 194 ? 34.688 30.022 49.238 1.00 31.80 185 CYS A C 1
ATOM 1398 O O . CYS A 1 194 ? 34.995 30.421 50.360 1.00 32.64 185 CYS A O 1
ATOM 1401 N N . LYS A 1 195 ? 33.456 30.093 48.754 1.00 33.56 186 LYS A N 1
ATOM 1402 C CA . LYS A 1 195 ? 32.344 30.646 49.524 1.00 36.60 186 LYS A CA 1
ATOM 1403 C C . LYS A 1 195 ? 31.034 30.082 48.984 1.00 37.33 186 LYS A C 1
ATOM 1404 O O . LYS A 1 195 ? 30.758 30.176 47.794 1.00 37.89 186 LYS A O 1
ATOM 1410 N N . GLU A 1 196 ? 30.229 29.479 49.851 1.00 39.56 187 GLU A N 1
ATOM 1411 C CA . GLU A 1 196 ? 28.965 28.917 49.402 1.00 39.87 187 GLU A CA 1
ATOM 1412 C C . GLU A 1 196 ? 28.097 29.953 48.700 1.00 39.79 187 GLU A C 1
ATOM 1413 O O . GLU A 1 196 ? 27.801 31.022 49.250 1.00 39.01 187 GLU A O 1
ATOM 1419 N N . SER A 1 197 ? 27.710 29.627 47.472 1.00 38.29 188 SER A N 1
ATOM 1420 C CA . SER A 1 197 ? 26.850 30.479 46.661 1.00 37.34 188 SER A CA 1
ATOM 1421 C C . SER A 1 197 ? 25.631 29.606 46.431 1.00 36.34 188 SER A C 1
ATOM 1422 O O . SER A 1 197 ? 25.645 28.715 45.580 1.00 34.66 188 SER A O 1
ATOM 1425 N N . SER A 1 198 ? 24.590 29.857 47.213 1.00 35.55 189 SER A N 1
ATOM 1426 C CA . SER A 1 198 ? 23.337 29.098 47.164 1.00 36.07 189 SER A CA 1
ATOM 1427 C C . SER A 1 198 ? 22.897 28.520 45.809 1.00 34.72 189 SER A C 1
ATOM 1428 O O . SER A 1 198 ? 22.790 27.307 45.679 1.00 33.24 189 SER A O 1
ATOM 1431 N N . GLU A 1 199 ? 22.626 29.358 44.828 1.00 34.72 190 GLU A N 1
ATOM 1432 C CA . GLU A 1 199 ? 22.223 28.884 43.515 1.00 35.55 190 GLU A CA 1
ATOM 1433 C C . GLU A 1 199 ? 23.204 27.874 42.921 1.00 33.03 190 GLU A C 1
ATOM 1434 O O . GLU A 1 199 ? 22.812 27.107 42.039 1.00 33.13 190 GLU A O 1
ATOM 1440 N N . LEU A 1 200 ? 24.442 27.872 43.410 1.00 29.89 191 LEU A N 1
ATOM 1441 C CA . LEU A 1 200 ? 25.462 26.964 42.910 1.00 27.07 191 LEU A CA 1
ATOM 1442 C C . LEU A 1 200 ? 25.789 25.770 43.789 1.00 26.81 191 LEU A C 1
ATOM 1443 O O . LEU A 1 200 ? 26.747 25.050 43.523 1.00 26.67 191 LEU A O 1
ATOM 1448 N N . GLU A 1 201 ? 25.005 25.567 44.839 1.00 24.66 192 GLU A N 1
ATOM 1449 C CA . GLU A 1 201 ? 25.247 24.452 45.740 1.00 24.19 192 GLU A CA 1
ATOM 1450 C C . GLU A 1 201 ? 24.215 23.354 45.531 1.00 23.22 192 GLU A C 1
ATOM 1451 O O . GLU A 1 201 ? 23.029 23.581 45.731 1.00 22.13 192 GLU A O 1
ATOM 1457 N N . VAL A 1 202 ? 24.657 22.171 45.118 1.00 22.26 193 VAL A N 1
ATOM 1458 C CA . VAL A 1 202 ? 23.726 21.061 44.931 1.00 22.18 193 VAL A CA 1
ATOM 1459 C C . VAL A 1 202 ? 24.226 19.804 45.627 1.00 22.10 193 VAL A C 1
ATOM 1460 O O . VAL A 1 202 ? 25.403 19.702 45.984 1.00 20.08 193 VAL A O 1
ATOM 1464 N N . LYS A 1 203 ? 23.326 18.846 45.807 1.00 19.85 194 LYS A N 1
ATOM 1465 C CA . LYS A 1 203 ? 23.673 17.609 46.483 1.00 21.40 194 LYS A CA 1
ATOM 1466 C C . LYS A 1 203 ? 22.804 16.429 46.082 1.00 21.22 194 LYS A C 1
ATOM 1467 O O . LYS A 1 203 ? 21.611 16.577 45.820 1.00 21.97 194 LYS A O 1
ATOM 1473 N N . ASP A 1 204 ? 23.425 15.257 46.021 1.00 20.43 195 ASP A N 1
ATOM 1474 C CA . ASP A 1 204 ? 22.717 14.024 45.703 1.00 20.93 195 ASP A CA 1
ATOM 1475 C C . ASP A 1 204 ? 23.203 13.013 46.727 1.00 20.13 195 ASP A C 1
ATOM 1476 O O . ASP A 1 204 ? 24.216 13.239 47.392 1.00 20.30 195 ASP A O 1
ATOM 1481 N N . GLY A 1 205 ? 22.482 11.909 46.860 1.00 21.15 196 GLY A N 1
ATOM 1482 C CA . GLY A 1 205 ? 22.888 10.893 47.803 1.00 20.41 196 GLY A CA 1
ATOM 1483 C C . GLY A 1 205 ? 21.815 9.851 47.991 1.00 23.59 196 GLY A C 1
ATOM 1484 O O . GLY A 1 205 ? 20.642 10.103 47.744 1.00 23.67 196 GLY A O 1
ATOM 1485 N N . PHE A 1 206 ? 22.218 8.658 48.397 1.00 23.88 197 PHE A N 1
ATOM 1486 C CA . PHE A 1 206 ? 21.252 7.599 48.644 1.00 26.74 197 PHE A CA 1
ATOM 1487 C C . PHE A 1 206 ? 21.872 6.603 49.597 1.00 25.88 197 PHE A C 1
ATO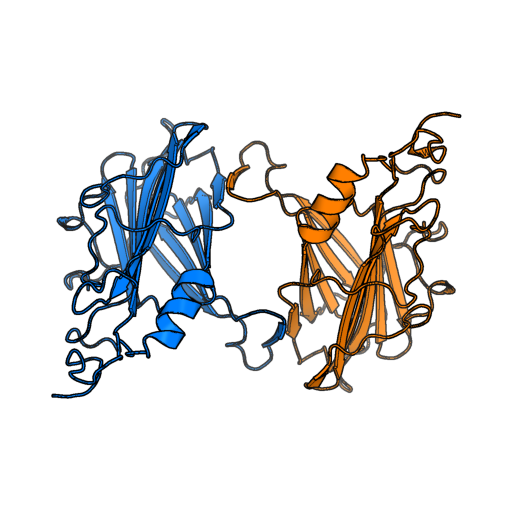M 1488 O O . PHE A 1 206 ? 23.088 6.601 49.812 1.00 22.98 197 PHE A O 1
ATOM 1496 N N . LYS A 1 207 ? 21.016 5.780 50.186 1.00 25.44 198 LYS A N 1
ATOM 1497 C CA . LYS A 1 207 ? 21.437 4.781 51.146 1.00 25.79 198 LYS A CA 1
ATOM 1498 C C . LYS A 1 207 ? 20.949 3.421 50.672 1.00 25.55 198 LYS A C 1
ATOM 1499 O O . LYS A 1 207 ? 19.804 3.277 50.240 1.00 26.04 198 LYS A O 1
ATOM 1505 N N . TYR A 1 208 ? 21.832 2.432 50.733 1.00 24.28 199 TYR A N 1
ATOM 1506 C CA . TYR A 1 208 ? 21.513 1.068 50.331 1.00 22.53 199 TYR A CA 1
ATOM 1507 C C . TYR A 1 208 ? 21.830 0.210 51.548 1.00 21.82 199 TYR A C 1
ATOM 1508 O O . TYR A 1 208 ? 22.992 0.072 51.926 1.00 22.01 199 TYR A O 1
ATOM 1517 N N . VAL A 1 209 ? 20.795 -0.355 52.159 1.00 21.77 200 VAL A N 1
ATOM 1518 C CA . VAL A 1 209 ? 20.967 -1.176 53.347 1.00 24.29 200 VAL A CA 1
ATOM 1519 C C . VAL A 1 209 ? 20.522 -2.621 53.148 1.00 25.13 200 VAL A C 1
ATOM 1520 O O . VAL A 1 209 ? 19.331 -2.912 53.074 1.00 24.16 200 VAL A O 1
ATOM 1524 N N . ASP A 1 210 ? 21.500 -3.518 53.062 1.00 25.08 201 ASP A N 1
ATOM 1525 C CA . ASP A 1 210 ? 21.241 -4.940 52.891 1.00 26.27 201 ASP A CA 1
ATOM 1526 C C . ASP A 1 210 ? 20.205 -5.219 51.793 1.00 26.34 201 ASP A C 1
ATOM 1527 O O . ASP A 1 210 ? 19.328 -6.068 51.968 1.00 25.87 201 ASP A O 1
ATOM 1532 N N . GLY A 1 211 ? 20.300 -4.502 50.673 1.00 23.47 202 GLY A N 1
ATOM 1533 C CA . GLY A 1 211 ? 19.363 -4.710 49.576 1.00 22.55 202 GLY A CA 1
ATOM 1534 C C . GLY A 1 211 ? 18.339 -3.614 49.315 1.00 22.95 202 GLY A C 1
ATOM 1535 O O . GLY A 1 211 ? 17.911 -3.476 48.167 1.00 22.98 202 GLY A O 1
ATOM 1536 N N . SER A 1 212 ? 17.976 -2.862 50.343 1.00 21.45 203 SER A N 1
ATOM 1537 C CA . SER A 1 212 ? 17.021 -1.771 50.196 1.00 24.25 203 SER A CA 1
ATOM 1538 C C . SER A 1 212 ? 17.678 -0.403 50.024 1.00 24.80 203 SER A C 1
ATOM 1539 O O . SER A 1 212 ? 18.512 -0.024 50.837 1.00 24.21 203 SER A O 1
ATOM 1542 N N . ALA A 1 213 ? 17.279 0.313 48.974 1.00 23.70 204 ALA A N 1
ATOM 1543 C CA . ALA A 1 213 ? 17.807 1.642 48.678 1.00 25.39 204 ALA A CA 1
ATOM 1544 C C . ALA A 1 213 ? 16.771 2.729 48.944 1.00 25.68 204 ALA A C 1
ATOM 1545 O O . ALA A 1 213 ? 15.600 2.547 48.604 1.00 25.13 204 ALA A O 1
ATOM 1547 N N . SER A 1 214 ? 17.222 3.835 49.531 1.00 26.35 205 SER A N 1
ATOM 1548 C CA . SER A 1 214 ? 16.369 4.979 49.846 1.00 28.92 205 SER A CA 1
ATOM 1549 C C . SER A 1 214 ? 17.139 6.253 49.446 1.00 29.68 205 SER A C 1
ATOM 1550 O O . SER A 1 214 ? 18.376 6.271 49.504 1.00 30.38 205 SER A O 1
ATOM 1553 N N . GLU A 1 215 ? 16.416 7.313 49.079 1.00 31.42 206 GLU A N 1
ATOM 1554 C CA . GLU A 1 215 ? 17.028 8.570 48.646 1.00 34.04 206 GLU A CA 1
ATOM 1555 C C . GLU A 1 215 ? 16.689 9.793 49.462 1.00 36.26 206 GLU A C 1
ATOM 1556 O O . GLU A 1 215 ? 16.765 10.907 48.931 1.00 38.06 206 GLU A O 1
ATOM 1562 N N . ASP A 1 216 ? 16.307 9.597 50.712 1.00 37.05 207 ASP A N 1
ATOM 1563 C CA . ASP A 1 216 ? 15.943 10.729 51.540 1.00 39.19 207 ASP A CA 1
ATOM 1564 C C . ASP A 1 216 ? 17.112 11.690 51.710 1.00 38.65 207 ASP A C 1
ATOM 1565 O O . ASP A 1 216 ? 18.211 11.270 52.070 1.00 39.85 207 ASP A O 1
ATOM 1570 N N . ALA A 1 217 ? 16.876 12.975 51.446 1.00 36.97 208 ALA A N 1
ATOM 1571 C CA . ALA A 1 217 ? 17.922 13.979 51.593 1.00 33.76 208 ALA A CA 1
ATOM 1572 C C . ALA A 1 217 ? 18.329 14.028 53.061 1.00 33.16 208 ALA A C 1
ATOM 1573 O O . ALA A 1 217 ? 17.489 13.901 53.959 1.00 31.56 208 ALA A O 1
ATOM 1575 N N . ALA A 1 218 ? 19.616 14.217 53.315 1.00 30.89 209 ALA A N 1
ATOM 1576 C CA . ALA A 1 218 ? 20.074 14.260 54.691 1.00 29.11 209 ALA A CA 1
ATOM 1577 C C . ALA A 1 218 ? 21.356 15.049 54.858 1.00 27.49 209 ALA A C 1
ATOM 1578 O O . ALA A 1 218 ? 22.054 15.344 53.886 1.00 28.01 209 ALA A O 1
ATOM 1580 N N . ASP A 1 219 ? 21.641 15.398 56.106 1.00 24.13 210 ASP A N 1
ATOM 1581 C CA . ASP A 1 219 ? 22.846 16.121 56.455 1.00 23.59 210 ASP A CA 1
ATOM 1582 C C . ASP A 1 219 ? 23.905 15.033 56.557 1.00 21.50 210 ASP A C 1
ATOM 1583 O O . ASP A 1 219 ? 23.848 14.199 57.459 1.00 22.94 210 ASP A O 1
ATOM 1588 N N . ASP A 1 220 ? 24.853 15.031 55.624 1.00 19.28 211 ASP A N 1
ATOM 1589 C CA . ASP A 1 220 ? 25.911 14.024 55.607 1.00 19.30 211 ASP A CA 1
ATOM 1590 C C . ASP A 1 220 ? 27.272 14.571 56.041 1.00 19.10 211 ASP A C 1
ATOM 1591 O O . ASP A 1 220 ? 28.322 14.037 55.680 1.00 17.20 211 ASP A O 1
ATOM 1596 N N . THR A 1 221 ? 27.248 15.635 56.831 1.00 18.88 212 THR A N 1
ATOM 1597 C CA . THR A 1 221 ? 28.477 16.238 57.314 1.00 20.99 212 THR A CA 1
ATOM 1598 C C . THR A 1 221 ? 29.283 15.225 58.138 1.00 20.92 212 THR A C 1
ATOM 1599 O O . THR A 1 221 ? 30.501 15.354 58.286 1.00 21.99 212 THR A O 1
ATOM 1603 N N . SER A 1 222 ? 28.602 14.209 58.661 1.00 17.79 213 SER A N 1
ATOM 1604 C CA . SER A 1 222 ? 29.260 13.182 59.457 1.00 18.14 213 SER A CA 1
ATOM 1605 C C . SER A 1 222 ? 28.949 11.762 58.995 1.00 18.31 213 SER A C 1
ATOM 1606 O O . SER A 1 222 ? 28.995 10.819 59.784 1.00 16.91 213 SER A O 1
ATOM 1609 N N . LEU A 1 223 ? 28.628 11.612 57.713 1.00 19.09 214 LEU A N 1
ATOM 1610 C CA . LEU A 1 223 ? 28.342 10.292 57.165 1.00 19.21 214 LEU A CA 1
ATOM 1611 C C . LEU A 1 223 ? 29.560 9.426 57.464 1.00 17.99 214 LEU A C 1
ATOM 1612 O O . LEU A 1 223 ? 29.430 8.277 57.877 1.00 18.45 214 LEU A O 1
ATOM 1617 N N . ILE A 1 224 ? 30.744 9.984 57.235 1.00 17.32 215 ILE A N 1
ATOM 1618 C CA . ILE A 1 224 ? 31.984 9.288 57.543 1.00 17.23 215 ILE A CA 1
ATOM 1619 C C . ILE A 1 224 ? 32.760 10.254 58.422 1.00 16.98 215 ILE A C 1
ATOM 1620 O O . ILE A 1 224 ? 32.381 11.417 58.565 1.00 18.26 215 ILE A O 1
ATOM 1625 N N . ASN A 1 225 ? 33.840 9.769 59.013 1.00 16.89 216 ASN A N 1
ATOM 1626 C CA . ASN A 1 225 ? 34.666 10.603 59.875 1.00 16.84 216 ASN A CA 1
ATOM 1627 C C . ASN A 1 225 ? 35.906 11.046 59.091 1.00 16.58 216 ASN A C 1
ATOM 1628 O O . ASN A 1 225 ? 36.896 10.324 59.012 1.00 15.84 216 ASN A O 1
ATOM 1633 N N . SER A 1 226 ? 35.838 12.239 58.512 1.00 18.24 217 SER A N 1
ATOM 1634 C CA . SER A 1 226 ? 36.937 12.771 57.709 1.00 21.73 217 SER A CA 1
ATOM 1635 C C . SER A 1 226 ? 38.297 12.828 58.407 1.00 21.24 217 SER A C 1
ATOM 1636 O O . SER A 1 226 ? 39.335 12.734 57.752 1.00 21.01 217 SER A O 1
ATOM 1639 N N . ALA A 1 227 ? 38.295 12.986 59.724 1.00 21.78 218 ALA A N 1
ATOM 1640 C CA . ALA A 1 227 ? 39.539 13.064 60.480 1.00 22.44 218 ALA A CA 1
ATOM 1641 C C . ALA A 1 227 ? 40.359 11.781 60.351 1.00 22.00 218 ALA A C 1
ATOM 1642 O O . ALA A 1 227 ? 41.565 11.778 60.612 1.00 20.18 218 ALA A O 1
ATOM 1644 N N . LYS A 1 228 ? 39.707 10.696 59.949 1.00 21.80 219 LYS A N 1
ATOM 1645 C CA . LYS A 1 228 ? 40.380 9.409 59.804 1.00 19.96 219 LYS A CA 1
ATOM 1646 C C . LYS A 1 228 ? 40.857 9.086 58.391 1.00 20.33 219 LYS A C 1
ATOM 1647 O O . LYS A 1 228 ? 41.518 8.067 58.176 1.00 18.62 219 LYS A O 1
ATOM 1653 N N . LEU A 1 229 ? 40.528 9.947 57.432 1.00 19.00 220 LEU A N 1
ATOM 1654 C CA . LEU A 1 229 ? 40.932 9.719 56.049 1.00 18.54 220 LEU A CA 1
ATOM 1655 C C . LEU A 1 229 ? 42.446 9.736 55.852 1.00 18.28 220 LEU A C 1
ATOM 1656 O O . LEU A 1 229 ? 43.159 10.544 56.447 1.00 17.25 220 LEU A O 1
ATOM 1661 N N . ILE A 1 230 ? 42.919 8.819 55.016 1.00 19.12 221 ILE A N 1
ATOM 1662 C CA . ILE A 1 230 ? 44.332 8.701 54.697 1.00 19.58 221 ILE A CA 1
ATOM 1663 C C . ILE A 1 230 ? 44.463 8.889 53.190 1.00 20.26 221 ILE A C 1
ATOM 1664 O O . ILE A 1 230 ? 43.770 8.228 52.409 1.00 20.47 221 ILE A O 1
ATOM 1669 N N . ALA A 1 231 ? 45.347 9.788 52.778 1.00 21.14 222 ALA A N 1
ATOM 1670 C CA . ALA A 1 231 ? 45.529 10.047 51.359 1.00 21.50 222 ALA A CA 1
ATOM 1671 C C . ALA A 1 231 ? 46.136 8.861 50.617 1.00 21.69 222 ALA A C 1
ATOM 1672 O O . ALA A 1 231 ? 47.170 8.319 51.010 1.00 21.14 222 ALA A O 1
ATOM 1674 N N . CYS A 1 232 ? 45.463 8.454 49.546 1.00 20.85 223 CYS A N 1
ATOM 1675 C CA . CYS A 1 232 ? 45.936 7.358 48.712 1.00 22.81 223 CYS A CA 1
ATOM 1676 C C . CYS A 1 232 ? 46.882 8.029 47.727 1.00 26.30 223 CYS A C 1
ATOM 1677 O O . CYS A 1 232 ? 46.750 9.219 47.453 1.00 25.85 223 CYS A O 1
ATOM 1680 N N . VAL A 1 233 ? 47.826 7.280 47.174 1.00 28.70 224 VAL A N 1
ATOM 1681 C CA . VAL A 1 233 ? 4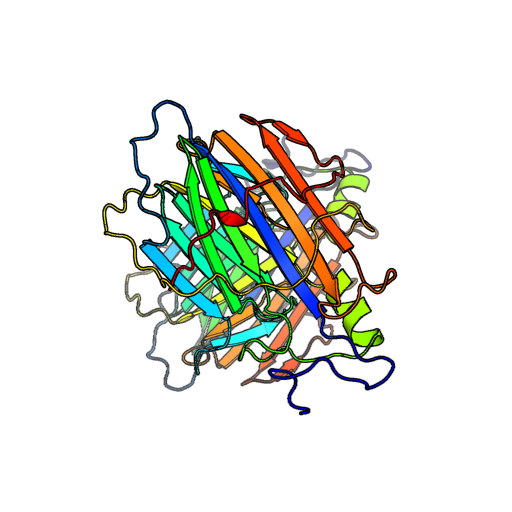8.754 7.894 46.232 1.00 34.23 224 VAL A CA 1
ATOM 1682 C C . VAL A 1 233 ? 48.562 7.433 44.791 1.00 36.07 224 VAL A C 1
ATOM 1683 O O . VAL A 1 233 ? 48.159 6.270 44.585 1.00 37.67 224 VAL A O 1
ATOM 1688 N N . SER B 1 10 ? -1.150 -19.548 17.061 1.00 43.41 1 SER B N 1
ATOM 1689 C CA . SER B 1 10 ? -1.540 -18.436 16.152 1.00 44.02 1 SER B CA 1
ATOM 1690 C C . SER B 1 10 ? -1.695 -17.165 16.958 1.00 43.87 1 SER B C 1
ATOM 1691 O O . SER B 1 10 ? -2.253 -16.176 16.474 1.00 44.92 1 SER B O 1
ATOM 1694 N N . PHE B 1 11 ? -1.188 -17.198 18.191 1.00 43.28 2 PHE B N 1
ATOM 1695 C CA . PHE B 1 11 ? -1.317 -16.068 19.094 1.00 41.15 2 PHE B CA 1
ATOM 1696 C C . PHE B 1 11 ? -0.061 -15.608 19.850 1.00 40.02 2 PHE B C 1
ATOM 1697 O O . PHE B 1 11 ? -0.068 -14.520 20.424 1.00 38.53 2 PHE B O 1
ATOM 1705 N N . SER B 1 12 ? 1.006 -16.407 19.867 1.00 37.86 3 SER B N 1
ATOM 1706 C CA . SER B 1 12 ? 2.227 -15.987 20.565 1.00 37.13 3 SER B CA 1
ATOM 1707 C C . SER B 1 12 ? 2.876 -14.851 19.774 1.00 37.13 3 SER B C 1
ATOM 1708 O O . SER B 1 12 ? 2.742 -14.786 18.550 1.00 34.99 3 SER B O 1
ATOM 1711 N N . SER B 1 13 ? 3.577 -13.958 20.472 1.00 36.75 4 SER B N 1
ATOM 1712 C CA . SER B 1 13 ? 4.230 -12.830 19.811 1.00 36.92 4 SER B CA 1
ATOM 1713 C C . SER B 1 13 ? 5.251 -13.330 18.791 1.00 36.79 4 SER B C 1
ATOM 1714 O O . SER B 1 13 ? 5.374 -12.776 17.693 1.00 38.28 4 SER B O 1
ATOM 1717 N N . SER B 1 14 ? 5.971 -14.387 19.146 1.00 36.19 5 SER B N 1
ATOM 1718 C CA . SER B 1 14 ? 6.978 -14.941 18.253 1.00 36.56 5 SER B CA 1
ATOM 1719 C C . SER B 1 14 ? 6.375 -15.510 16.972 1.00 36.79 5 SER B C 1
ATOM 1720 O O . SER B 1 14 ? 7.080 -15.695 15.972 1.00 38.12 5 SER B O 1
ATOM 1723 N N . SER B 1 15 ? 5.070 -15.775 16.996 1.00 35.72 6 SER B N 1
ATOM 1724 C CA . SER B 1 15 ? 4.389 -16.343 15.838 1.00 34.82 6 SER B CA 1
ATOM 1725 C C . SER B 1 15 ? 3.503 -15.380 15.056 1.00 33.79 6 SER B C 1
ATOM 1726 O O . SER B 1 15 ? 3.159 -15.650 13.904 1.00 31.19 6 SER B O 1
ATOM 1729 N N . SER B 1 16 ? 3.124 -14.260 15.660 1.00 32.54 7 SER B N 1
ATOM 1730 C CA . SER B 1 16 ? 2.244 -13.336 14.958 1.00 32.33 7 SER B CA 1
ATOM 1731 C C . SER B 1 16 ? 2.156 -11.948 15.578 1.00 30.54 7 SER B C 1
ATOM 1732 O O . SER B 1 16 ? 2.338 -11.781 16.780 1.00 28.04 7 SER B O 1
ATOM 1735 N N . CYS B 1 17 ? 1.883 -10.952 14.738 1.00 31.52 8 CYS B N 1
ATOM 1736 C CA . CYS B 1 17 ? 1.723 -9.586 15.221 1.00 33.12 8 CYS B CA 1
ATOM 1737 C C . CYS B 1 17 ? 0.361 -9.566 15.914 1.00 33.79 8 CYS B C 1
ATOM 1738 O O . CYS B 1 17 ? -0.611 -10.123 15.399 1.00 34.69 8 CYS B O 1
ATOM 1741 N N . THR B 1 18 ? 0.286 -8.939 17.081 1.00 34.38 9 THR B N 1
ATOM 1742 C CA . THR B 1 18 ? -0.974 -8.862 17.809 1.00 36.04 9 THR B CA 1
ATOM 1743 C C . THR B 1 18 ? -1.930 -7.911 17.095 1.00 37.83 9 THR B C 1
ATOM 1744 O O . THR B 1 18 ? -1.500 -7.016 16.365 1.00 36.41 9 THR B O 1
ATOM 1748 N N . GLU B 1 19 ? -3.228 -8.117 17.298 1.00 39.71 10 GLU B N 1
ATOM 1749 C CA . GLU B 1 19 ? -4.236 -7.239 16.711 1.00 41.56 10 GLU B CA 1
ATOM 1750 C C . GLU B 1 19 ? -4.797 -6.433 17.866 1.00 41.01 10 GLU B C 1
ATOM 1751 O O . GLU B 1 19 ? -5.755 -5.675 17.703 1.00 41.60 10 GLU B O 1
ATOM 1757 N N . GLU B 1 20 ? -4.197 -6.615 19.039 1.00 40.21 11 GLU B N 1
ATOM 1758 C CA . GLU B 1 20 ? -4.626 -5.905 20.234 1.00 39.98 11 GLU B CA 1
ATOM 1759 C C . GLU B 1 20 ? -4.395 -4.424 19.989 1.00 39.98 11 GLU B C 1
ATOM 1760 O O . GLU B 1 20 ? -3.340 -4.024 19.500 1.00 39.87 11 GLU B O 1
ATOM 1766 N N . GLU B 1 21 ? -5.384 -3.607 20.330 1.00 40.34 12 GLU B N 1
ATOM 1767 C CA . GLU B 1 21 ? -5.280 -2.169 20.117 1.00 39.90 12 GLU B CA 1
ATOM 1768 C C . GLU B 1 21 ? -4.387 -1.509 21.164 1.00 38.19 12 GLU B C 1
ATOM 1769 O O . GLU B 1 21 ? -4.405 -1.881 22.342 1.00 37.06 12 GLU B O 1
ATOM 1775 N N . ASN B 1 22 ? -3.619 -0.523 20.718 1.00 37.80 13 ASN B N 1
ATOM 1776 C CA . ASN B 1 22 ? -2.707 0.222 21.576 1.00 36.78 13 ASN B CA 1
ATOM 1777 C C . ASN B 1 22 ? -1.536 -0.657 22.013 1.00 35.86 13 ASN B C 1
ATOM 1778 O O . ASN B 1 22 ? -0.860 -0.375 23.009 1.00 34.80 13 ASN B O 1
ATOM 1783 N N . LYS B 1 23 ? -1.310 -1.727 21.260 1.00 33.69 14 LYS B N 1
ATOM 1784 C CA . LYS B 1 23 ? -0.210 -2.649 21.520 1.00 32.67 14 LYS B CA 1
ATOM 1785 C C . LYS B 1 23 ? 0.740 -2.569 20.330 1.00 30.29 14 LYS B C 1
ATOM 1786 O O . LYS B 1 23 ? 0.302 -2.561 19.172 1.00 28.96 14 LYS B O 1
ATOM 1792 N N . HIS B 1 24 ? 2.038 -2.508 20.613 1.00 28.07 15 HIS B N 1
ATOM 1793 C CA . HIS B 1 24 ? 3.037 -2.370 19.556 1.00 26.75 15 HIS B CA 1
ATOM 1794 C C . HIS B 1 24 ? 4.292 -3.218 19.733 1.00 24.97 15 HIS B C 1
ATOM 1795 O O . HIS B 1 24 ? 4.941 -3.188 20.784 1.00 24.55 15 HIS B O 1
ATOM 1802 N N . HIS B 1 25 ? 4.641 -3.960 18.690 1.00 24.23 16 HIS B N 1
ATOM 1803 C CA . HIS B 1 25 ? 5.842 -4.787 18.709 1.00 25.21 16 HIS B CA 1
ATOM 1804 C C . HIS B 1 25 ? 7.019 -3.865 18.390 1.00 23.03 16 HIS B C 1
ATOM 1805 O O . HIS B 1 25 ? 7.497 -3.816 17.254 1.00 23.05 16 HIS B O 1
ATOM 1812 N N . MET B 1 26 ? 7.462 -3.121 19.401 1.00 22.11 17 MET B N 1
ATOM 1813 C CA . MET B 1 26 ? 8.565 -2.177 19.251 1.00 20.77 17 MET B CA 1
ATOM 1814 C C . MET B 1 26 ? 9.912 -2.871 19.148 1.00 19.46 17 MET B C 1
ATOM 1815 O O . MET B 1 26 ? 10.205 -3.807 19.889 1.00 19.82 17 MET B O 1
ATOM 1820 N N . GLY B 1 27 ? 10.729 -2.402 18.216 1.00 18.54 18 GLY B N 1
ATOM 1821 C CA . GLY B 1 27 ? 12.042 -2.977 18.040 1.00 17.84 18 GLY B CA 1
ATOM 1822 C C . GLY B 1 27 ? 13.067 -1.902 17.755 1.00 16.13 18 GLY B C 1
ATOM 1823 O O . GLY B 1 27 ? 12.720 -0.756 17.483 1.00 16.01 18 GLY B O 1
ATOM 1824 N N . ILE B 1 28 ? 14.336 -2.273 17.848 1.00 16.52 19 ILE B N 1
ATOM 1825 C CA . ILE B 1 28 ? 15.420 -1.351 17.554 1.00 17.42 19 ILE B CA 1
ATOM 1826 C C . ILE B 1 28 ? 16.227 -1.986 16.422 1.00 19.39 19 ILE B C 1
ATOM 1827 O O . ILE B 1 28 ? 16.276 -3.209 16.299 1.00 18.32 19 ILE B O 1
ATOM 1832 N N . ASP B 1 29 ? 16.832 -1.154 15.585 1.00 15.85 20 ASP B N 1
ATOM 1833 C CA . ASP B 1 29 ? 17.616 -1.649 14.461 1.00 16.78 20 ASP B CA 1
ATOM 1834 C C . ASP B 1 29 ? 18.817 -0.735 14.298 1.00 16.30 20 ASP B C 1
ATOM 1835 O O . ASP B 1 29 ? 18.672 0.465 14.061 1.00 17.18 20 ASP B O 1
ATOM 1840 N N . VAL B 1 30 ? 20.001 -1.318 14.435 1.00 15.09 21 VAL B N 1
ATOM 1841 C CA . VAL B 1 30 ? 21.244 -0.578 14.349 1.00 15.50 21 VAL B CA 1
ATOM 1842 C C . VAL B 1 30 ? 22.089 -1.012 13.157 1.00 16.07 21 VAL B C 1
ATOM 1843 O O . VAL B 1 30 ? 22.374 -2.196 12.983 1.00 16.27 21 VAL B O 1
ATOM 1847 N N . ILE B 1 31 ? 22.486 -0.044 12.342 1.00 16.23 22 ILE B N 1
ATOM 1848 C CA . ILE B 1 31 ? 23.316 -0.313 11.175 1.00 18.35 22 ILE B CA 1
ATOM 1849 C C . ILE B 1 31 ? 24.661 0.380 11.362 1.00 19.16 22 ILE B C 1
ATOM 1850 O O . ILE B 1 31 ? 24.718 1.576 11.649 1.00 18.82 22 ILE B O 1
ATOM 1855 N N . ILE B 1 32 ? 25.738 -0.383 11.205 1.00 19.15 23 ILE B N 1
ATOM 1856 C CA . ILE B 1 32 ? 27.087 0.140 11.379 1.00 18.63 23 ILE B CA 1
ATOM 1857 C C . ILE B 1 32 ? 27.935 -0.049 10.131 1.00 19.20 23 ILE B C 1
ATOM 1858 O O . ILE B 1 32 ? 27.948 -1.130 9.551 1.00 19.87 23 ILE B O 1
ATOM 1863 N N . LYS B 1 33 ? 28.642 1.001 9.724 1.00 17.80 24 LYS B N 1
ATOM 1864 C CA . LYS B 1 33 ? 29.530 0.910 8.571 1.00 18.69 24 LYS B CA 1
ATOM 1865 C C . LYS B 1 33 ? 30.877 1.516 8.937 1.00 18.96 24 LYS B C 1
ATOM 1866 O O . LYS B 1 33 ? 30.991 2.724 9.144 1.00 19.52 24 LYS B O 1
ATOM 1872 N N . VAL B 1 34 ? 31.896 0.668 9.020 1.00 19.70 25 VAL B N 1
ATOM 1873 C CA . VAL B 1 34 ? 33.224 1.131 9.368 1.00 21.36 25 VAL B CA 1
ATOM 1874 C C . VAL B 1 34 ? 34.196 0.984 8.207 1.00 22.43 25 VAL B C 1
ATOM 1875 O O . VAL B 1 34 ? 34.348 -0.094 7.634 1.00 21.90 25 VAL B O 1
ATOM 1879 N N . THR B 1 35 ? 34.837 2.089 7.856 1.00 23.20 26 THR B N 1
ATOM 1880 C CA . THR B 1 35 ? 35.824 2.092 6.790 1.00 23.06 26 THR B CA 1
ATOM 1881 C C . THR B 1 35 ? 37.152 2.077 7.534 1.00 22.46 26 THR B C 1
ATOM 1882 O O . THR B 1 35 ? 37.453 3.008 8.280 1.00 22.44 26 THR B O 1
ATOM 1886 N N . LYS B 1 36 ? 37.936 1.020 7.360 1.00 22.39 27 LYS B N 1
ATOM 1887 C CA . LYS B 1 36 ? 39.213 0.928 8.056 1.00 24.61 27 LYS B CA 1
ATOM 1888 C C . LYS B 1 36 ? 40.289 1.798 7.413 1.00 24.90 27 LYS B C 1
ATOM 1889 O O . LYS B 1 36 ? 40.169 2.199 6.252 1.00 24.88 27 LYS B O 1
ATOM 1895 N N . GLN B 1 37 ? 41.336 2.100 8.174 1.00 27.11 28 GLN B N 1
ATOM 1896 C CA . GLN B 1 37 ? 42.426 2.935 7.673 1.00 30.35 28 GLN B CA 1
ATOM 1897 C C . GLN B 1 37 ? 43.212 2.208 6.584 1.00 33.30 28 GLN B C 1
ATOM 1898 O O . GLN B 1 37 ? 43.355 0.982 6.616 1.00 32.14 28 GLN B O 1
ATOM 1904 N N . ASP B 1 38 ? 43.711 2.984 5.626 1.00 36.80 29 ASP B N 1
ATOM 1905 C CA . ASP B 1 38 ? 44.458 2.462 4.490 1.00 40.08 29 ASP B CA 1
ATOM 1906 C C . ASP B 1 38 ? 45.443 1.345 4.845 1.00 41.27 29 ASP B C 1
ATOM 1907 O O . ASP B 1 38 ? 45.326 0.232 4.340 1.00 42.50 29 ASP B O 1
ATOM 1912 N N . GLN B 1 39 ? 46.402 1.591 5.729 1.00 42.66 30 GLN B N 1
ATOM 1913 C CA . GLN B 1 39 ? 47.367 0.529 6.043 1.00 43.96 30 GLN B CA 1
ATOM 1914 C C . GLN B 1 39 ? 46.926 -0.482 7.099 1.00 43.50 30 GLN B C 1
ATOM 1915 O O . GLN B 1 39 ? 47.752 -1.222 7.632 1.00 44.52 30 GLN B O 1
ATOM 1921 N N . THR B 1 40 ? 45.634 -0.545 7.397 1.00 42.08 31 THR B N 1
ATOM 1922 C CA . THR B 1 40 ? 45.180 -1.509 8.388 1.00 40.93 31 THR B CA 1
ATOM 1923 C C . THR B 1 40 ? 45.399 -2.894 7.784 1.00 40.82 31 THR B C 1
ATOM 1924 O O . THR B 1 40 ? 45.009 -3.151 6.640 1.00 40.91 31 THR B O 1
ATOM 1928 N N . PRO B 1 41 ? 46.053 -3.798 8.536 1.00 41.13 32 PRO B N 1
ATOM 1929 C CA . PRO B 1 41 ? 46.300 -5.149 8.017 1.00 40.33 32 PRO B CA 1
ATOM 1930 C C . PRO B 1 41 ? 44.987 -5.731 7.527 1.00 39.65 32 PRO B C 1
ATOM 1931 O O . PRO B 1 41 ? 43.956 -5.560 8.179 1.00 39.69 32 PRO B O 1
ATOM 1935 N N . THR B 1 42 ? 45.023 -6.402 6.377 1.00 37.92 33 THR B N 1
ATOM 1936 C CA . THR B 1 42 ? 43.830 -7.007 5.797 1.00 36.51 33 THR B CA 1
ATOM 1937 C C . THR B 1 42 ? 43.187 -7.994 6.770 1.00 34.77 33 THR B C 1
ATOM 1938 O O . THR B 1 42 ? 43.878 -8.784 7.413 1.00 34.43 33 THR B O 1
ATOM 1942 N N . ASN B 1 43 ? 41.864 -7.935 6.880 1.00 32.05 34 ASN B N 1
ATOM 1943 C CA . ASN B 1 43 ? 41.130 -8.830 7.766 1.00 30.16 34 ASN B CA 1
ATOM 1944 C C . ASN B 1 43 ? 39.669 -8.824 7.346 1.00 29.74 34 ASN B C 1
ATOM 1945 O O . ASN B 1 43 ? 38.933 -7.882 7.654 1.00 30.07 34 ASN B O 1
ATOM 1950 N N . ASP B 1 44 ? 39.247 -9.864 6.634 1.00 29.00 35 ASP B N 1
ATOM 1951 C CA . ASP B 1 44 ? 37.862 -9.936 6.197 1.00 28.95 35 ASP B CA 1
ATOM 1952 C C . ASP B 1 44 ? 37.117 -11.036 6.949 1.00 26.85 35 ASP B C 1
ATOM 1953 O O . ASP B 1 44 ? 36.035 -11.452 6.552 1.00 25.99 35 ASP B O 1
ATOM 1958 N N . LYS B 1 45 ? 37.704 -11.508 8.043 1.00 25.58 36 LYS B N 1
ATOM 1959 C CA . LYS B 1 45 ? 37.076 -12.557 8.829 1.00 24.57 36 LYS B CA 1
ATOM 1960 C C . LYS B 1 45 ? 36.071 -11.950 9.799 1.00 22.70 36 LYS B C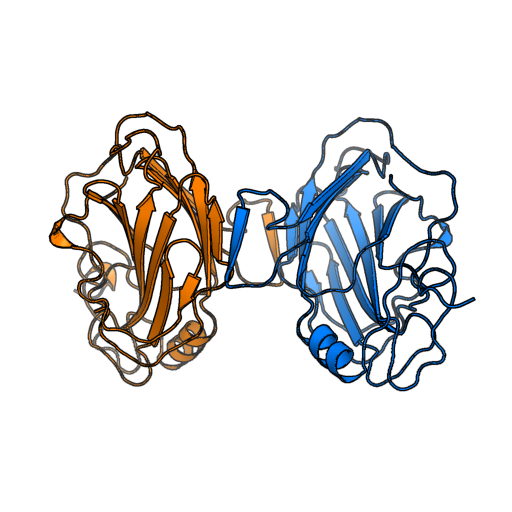 1
ATOM 1961 O O . LYS B 1 45 ? 36.431 -11.495 10.889 1.00 21.20 36 LYS B O 1
ATOM 1967 N N . ILE B 1 46 ? 34.807 -11.931 9.395 1.00 21.95 37 ILE B N 1
ATOM 1968 C CA . ILE B 1 46 ? 33.780 -11.363 10.253 1.00 20.68 37 ILE B CA 1
ATOM 1969 C C . ILE B 1 46 ? 33.133 -12.411 11.142 1.00 19.61 37 ILE B C 1
ATOM 1970 O O . ILE B 1 46 ? 33.422 -13.600 11.029 1.00 19.16 37 ILE B O 1
ATOM 1975 N N . CYS B 1 47 ? 32.271 -11.957 12.044 1.00 17.49 38 CYS B N 1
ATOM 1976 C CA . CYS B 1 47 ? 31.571 -12.850 12.959 1.00 19.47 38 CYS B CA 1
ATOM 1977 C C . CYS B 1 47 ? 32.512 -13.799 13.688 1.00 17.81 38 CYS B C 1
ATOM 1978 O O . CYS B 1 47 ? 32.193 -14.976 13.827 1.00 18.50 38 CYS B O 1
ATOM 1981 N N . GLN B 1 48 ? 33.662 -13.308 14.139 1.00 19.00 39 GLN B N 1
ATOM 1982 C CA . GLN B 1 48 ? 34.599 -14.169 14.852 1.00 19.43 39 GLN B CA 1
ATOM 1983 C C . GLN B 1 48 ? 34.018 -14.535 16.209 1.00 21.11 39 GLN B C 1
ATOM 1984 O O . GLN B 1 48 ? 34.204 -15.650 16.692 1.00 21.90 39 GLN B O 1
ATOM 1990 N N . SER B 1 49 ? 33.308 -13.596 16.823 1.00 21.74 40 SER B N 1
ATOM 1991 C CA . SER B 1 49 ? 32.691 -13.868 18.108 1.00 21.94 40 SER B CA 1
ATOM 1992 C C . SER B 1 49 ? 31.737 -12.773 18.543 1.00 22.65 40 SER B C 1
ATOM 1993 O O . SER B 1 49 ? 31.937 -11.593 18.255 1.00 21.54 40 SER B O 1
ATOM 1996 N N . VAL B 1 50 ? 30.691 -13.194 19.236 1.00 21.79 41 VAL B N 1
ATOM 1997 C CA . VAL B 1 50 ? 29.692 -12.287 19.766 1.00 24.57 41 VAL B CA 1
ATOM 1998 C C . VAL B 1 50 ? 29.539 -12.655 21.229 1.00 24.52 41 VAL B C 1
ATOM 1999 O O . VAL B 1 50 ? 29.276 -13.812 21.555 1.00 25.45 41 VAL B O 1
ATOM 2003 N N . THR B 1 51 ? 29.727 -11.673 22.102 1.00 24.23 42 THR B N 1
ATOM 2004 C CA . THR B 1 51 ? 29.611 -11.884 23.535 1.00 26.46 42 THR B CA 1
ATOM 2005 C C . THR B 1 51 ? 28.576 -10.931 24.106 1.00 25.20 42 THR B C 1
ATOM 2006 O O . THR B 1 51 ? 28.665 -9.720 23.926 1.00 26.96 42 THR B O 1
ATOM 2010 N N . GLU B 1 52 ? 27.590 -11.492 24.790 1.00 24.54 43 GLU B N 1
ATOM 2011 C CA . GLU B 1 52 ? 26.512 -10.711 25.384 1.00 25.64 43 GLU B CA 1
ATOM 2012 C C . GLU B 1 52 ? 26.592 -10.737 26.904 1.00 25.89 43 GLU B C 1
ATOM 2013 O O . GLU B 1 52 ? 26.777 -11.799 27.499 1.00 27.54 43 GLU B O 1
ATOM 2019 N N . VAL B 1 53 ? 26.456 -9.573 27.529 1.00 24.25 44 VAL B N 1
ATOM 2020 C CA . VAL B 1 53 ? 26.508 -9.484 28.983 1.00 25.35 44 VAL B CA 1
ATOM 2021 C C . VAL B 1 53 ? 25.501 -8.453 29.469 1.00 24.64 44 VAL B C 1
ATOM 2022 O O . VAL B 1 53 ? 25.466 -7.330 28.968 1.00 24.71 44 VAL B O 1
ATOM 2026 N N . THR B 1 54 ? 24.675 -8.832 30.438 1.00 23.09 45 THR B N 1
ATOM 2027 C CA . THR B 1 54 ? 23.680 -7.912 30.975 1.00 23.44 45 THR B CA 1
ATOM 2028 C C . THR B 1 54 ? 23.891 -7.675 32.464 1.00 22.89 45 THR B C 1
ATOM 2029 O O . THR B 1 54 ? 23.994 -8.616 33.247 1.00 21.08 45 THR B O 1
ATOM 2033 N N . GLU B 1 55 ? 23.953 -6.408 32.849 1.00 22.92 46 GLU B N 1
ATOM 2034 C CA . GLU B 1 55 ? 24.155 -6.058 34.243 1.00 22.81 46 GLU B CA 1
ATOM 2035 C C . GLU B 1 55 ? 23.065 -6.650 35.138 1.00 24.27 46 GLU B C 1
ATOM 2036 O O . GLU B 1 55 ? 21.879 -6.615 34.800 1.00 21.77 46 GLU B O 1
ATOM 2042 N N . SER B 1 56 ? 23.492 -7.205 36.273 1.00 25.21 47 SER B N 1
ATOM 2043 C CA . SER B 1 56 ? 22.598 -7.785 37.272 1.00 28.00 47 SER B CA 1
ATOM 2044 C C . SER B 1 56 ? 22.158 -9.214 36.984 1.00 30.02 47 SER B C 1
ATOM 2045 O O . SER B 1 56 ? 21.391 -9.793 37.754 1.00 30.74 47 SER B O 1
ATOM 2048 N N . GLU B 1 57 ? 22.643 -9.788 35.886 1.00 30.65 48 GLU B N 1
ATOM 2049 C CA . GLU B 1 57 ? 22.286 -11.157 35.533 1.00 33.43 48 GLU B CA 1
ATOM 2050 C C . GLU B 1 57 ? 23.001 -12.134 36.474 1.00 33.40 48 GLU B C 1
ATOM 2051 O O . GLU B 1 57 ? 22.472 -13.209 36.766 1.00 33.36 48 GLU B O 1
ATOM 2057 N N . ASP B 1 58 ? 24.191 -11.766 36.947 1.00 32.86 49 ASP B N 1
ATOM 2058 C CA . ASP B 1 58 ? 24.924 -12.619 37.889 1.00 33.25 49 ASP B CA 1
ATOM 2059 C C . ASP B 1 58 ? 24.222 -12.536 39.239 1.00 31.61 49 ASP B C 1
ATOM 2060 O O . ASP B 1 58 ? 23.846 -11.455 39.685 1.00 28.52 49 ASP B O 1
ATOM 2065 N N . GLU B 1 59 ? 24.056 -13.681 39.890 1.00 32.09 50 GLU B N 1
ATOM 2066 C CA . GLU B 1 59 ? 23.373 -13.742 41.176 1.00 31.64 50 GLU B CA 1
ATOM 2067 C C . GLU B 1 59 ? 23.942 -12.822 42.254 1.00 30.98 50 GLU B C 1
ATOM 2068 O O . GLU B 1 59 ? 23.220 -12.423 43.165 1.00 30.17 50 GLU B O 1
ATOM 2074 N N . SER B 1 60 ? 25.224 -12.481 42.162 1.00 29.80 51 SER B N 1
ATOM 2075 C CA . SER B 1 60 ? 25.827 -11.607 43.173 1.00 30.25 51 SER B CA 1
ATOM 2076 C C . SER B 1 60 ? 25.896 -10.137 42.771 1.00 27.36 51 SER B C 1
ATOM 2077 O O . SER B 1 60 ? 26.162 -9.277 43.610 1.00 28.00 51 SER B O 1
ATOM 2080 N N . GLU B 1 61 ? 25.665 -9.837 41.499 1.00 25.70 52 GLU B N 1
ATOM 2081 C CA . GLU B 1 61 ? 25.725 -8.448 41.060 1.00 24.53 52 GLU B CA 1
ATOM 2082 C C . GLU B 1 61 ? 24.363 -7.762 41.097 1.00 24.24 52 GLU B C 1
ATOM 2083 O O . GLU B 1 61 ? 23.397 -8.238 40.493 1.00 22.56 52 GLU B O 1
ATOM 2089 N N . GLU B 1 62 ? 24.299 -6.637 41.807 1.00 23.06 53 GLU B N 1
ATOM 2090 C CA . GLU B 1 62 ? 23.061 -5.881 41.949 1.00 23.28 53 GLU B CA 1
ATOM 2091 C C . GLU B 1 62 ? 23.153 -4.463 41.398 1.00 22.02 53 GLU B C 1
ATOM 2092 O O . GLU B 1 62 ? 24.021 -3.686 41.790 1.00 20.37 53 GLU B O 1
ATOM 2098 N N . VAL B 1 63 ? 22.258 -4.137 40.474 1.00 20.89 54 VAL B N 1
ATOM 2099 C CA . VAL B 1 63 ? 22.201 -2.792 39.921 1.00 21.67 54 VAL B CA 1
ATOM 2100 C C . VAL B 1 63 ? 21.284 -2.052 40.891 1.00 22.60 54 VAL B C 1
ATOM 2101 O O . VAL B 1 63 ? 20.102 -2.363 40.982 1.00 23.45 54 VAL B O 1
ATOM 2105 N N . VAL B 1 64 ? 21.843 -1.097 41.628 1.00 21.33 55 VAL B N 1
ATOM 2106 C CA . VAL B 1 64 ? 21.091 -0.323 42.615 1.00 22.91 55 VAL B CA 1
ATOM 2107 C C . VAL B 1 64 ? 20.417 0.906 42.017 1.00 23.22 55 VAL B C 1
ATOM 2108 O O . VAL B 1 64 ? 19.260 1.196 42.314 1.00 23.32 55 VAL B O 1
ATOM 2112 N N . LYS B 1 65 ? 21.147 1.636 41.184 1.00 23.53 56 LYS B N 1
ATOM 2113 C CA . LYS B 1 65 ? 20.589 2.817 40.551 1.00 26.44 56 LYS B CA 1
ATOM 2114 C C . LYS B 1 65 ? 20.854 2.722 39.057 1.00 25.80 56 LYS B C 1
ATOM 2115 O O . LYS B 1 65 ? 21.908 2.241 38.626 1.00 22.30 56 LYS B O 1
ATOM 2121 N N . GLY B 1 66 ? 19.887 3.175 38.270 1.00 26.32 57 GLY B N 1
ATOM 2122 C CA . GLY B 1 66 ? 20.022 3.119 36.829 1.00 26.72 57 GLY B CA 1
ATOM 2123 C C . GLY B 1 66 ? 19.324 1.876 36.311 1.00 27.11 57 GLY B C 1
ATOM 2124 O O . GLY B 1 66 ? 18.796 1.083 37.094 1.00 26.81 57 GLY B O 1
ATOM 2125 N N . ASP B 1 67 ? 19.305 1.709 34.995 1.00 26.25 58 ASP B N 1
ATOM 2126 C CA . ASP B 1 67 ? 18.668 0.546 34.387 1.00 27.94 58 ASP B CA 1
ATOM 2127 C C . ASP B 1 67 ? 19.754 -0.398 33.903 1.00 25.31 58 ASP B C 1
ATOM 2128 O O . ASP B 1 67 ? 20.836 0.041 33.544 1.00 27.52 58 ASP B O 1
ATOM 2133 N N . PRO B 1 68 ? 19.471 -1.708 33.873 1.00 25.24 59 PRO B N 1
ATOM 2134 C CA . PRO B 1 68 ? 20.437 -2.717 33.434 1.00 23.27 59 PRO B CA 1
ATOM 2135 C C . PRO B 1 68 ? 20.862 -2.585 31.978 1.00 22.59 59 PRO B C 1
ATOM 2136 O O . PRO B 1 68 ? 20.030 -2.584 31.071 1.00 22.27 59 PRO B O 1
ATOM 2140 N N . THR B 1 69 ? 22.166 -2.481 31.763 1.00 20.76 60 THR B N 1
ATOM 2141 C CA . THR B 1 69 ? 22.701 -2.345 30.416 1.00 20.40 60 THR B CA 1
ATOM 2142 C C . THR B 1 69 ? 23.120 -3.696 29.857 1.00 20.19 60 THR B C 1
ATOM 2143 O O . THR B 1 69 ? 23.741 -4.496 30.555 1.00 20.53 60 THR B O 1
ATOM 2147 N N . THR B 1 70 ? 22.761 -3.958 28.605 1.00 19.50 61 THR B N 1
ATOM 2148 C CA . THR B 1 70 ? 23.160 -5.196 27.952 1.00 19.45 61 THR B CA 1
ATOM 2149 C C . THR B 1 70 ? 24.294 -4.799 27.011 1.00 19.61 61 THR B C 1
ATOM 2150 O O . THR B 1 70 ? 24.138 -3.889 26.194 1.00 18.86 61 THR B O 1
ATOM 2154 N N . TYR B 1 71 ? 25.434 -5.470 27.137 1.00 17.69 62 TYR B N 1
ATOM 2155 C CA . TYR B 1 71 ? 26.589 -5.174 26.293 1.00 19.50 62 TYR B CA 1
ATOM 2156 C C . TYR B 1 71 ? 26.871 -6.291 25.306 1.00 20.03 62 TYR B C 1
ATOM 2157 O O . TYR B 1 71 ? 26.800 -7.468 25.654 1.00 19.46 62 TYR B O 1
ATOM 2166 N N . TYR B 1 72 ? 27.183 -5.912 24.071 1.00 19.47 63 TYR B N 1
ATOM 2167 C CA . TYR B 1 72 ? 27.523 -6.881 23.047 1.00 20.15 63 TYR B CA 1
ATOM 2168 C C . TYR B 1 72 ? 28.913 -6.550 22.536 1.00 21.77 63 TYR B C 1
ATOM 2169 O O . TYR B 1 72 ? 29.211 -5.396 22.232 1.00 22.95 63 TYR B O 1
ATOM 2178 N N . THR B 1 73 ? 29.767 -7.563 22.470 1.00 20.69 64 THR B N 1
ATOM 2179 C CA . THR B 1 73 ? 31.121 -7.397 21.959 1.00 21.23 64 THR B CA 1
ATOM 2180 C C . THR B 1 73 ? 31.160 -8.206 20.671 1.00 21.34 64 THR B C 1
ATOM 2181 O O . THR B 1 73 ? 31.053 -9.433 20.698 1.00 21.98 64 THR B O 1
ATOM 2185 N N . VAL B 1 74 ? 31.295 -7.507 19.546 1.00 19.54 65 VAL B N 1
ATOM 2186 C CA . VAL B 1 74 ? 31.309 -8.143 18.238 1.00 19.11 65 VAL B CA 1
ATOM 2187 C C . VAL B 1 74 ? 32.674 -8.040 17.580 1.00 19.03 65 VAL B C 1
ATOM 2188 O O . VAL B 1 74 ? 33.044 -6.993 17.046 1.00 20.34 65 VAL B O 1
ATOM 2192 N N . VAL B 1 75 ? 33.414 -9.141 17.618 1.00 19.87 66 VAL B N 1
ATOM 2193 C CA . VAL B 1 75 ? 34.751 -9.194 17.040 1.00 20.11 66 VAL B CA 1
ATOM 2194 C C . VAL B 1 75 ? 34.688 -9.687 15.606 1.00 19.15 66 VAL B C 1
ATOM 2195 O O . VAL B 1 75 ? 34.110 -10.740 15.329 1.00 18.58 66 VAL B O 1
ATOM 2199 N N . GLY B 1 76 ? 35.288 -8.929 14.698 1.00 18.78 67 GLY B N 1
ATOM 2200 C CA . GLY B 1 76 ? 35.272 -9.325 13.308 1.00 20.78 67 GLY B CA 1
ATOM 2201 C C . GLY B 1 76 ? 35.889 -8.291 12.396 1.00 20.95 67 GLY B C 1
ATOM 2202 O O . GLY B 1 76 ? 35.819 -7.092 12.665 1.00 21.47 67 GLY B O 1
ATOM 2203 N N . GLY B 1 77 ? 36.509 -8.768 11.323 1.00 22.11 68 GLY B N 1
ATOM 2204 C CA . GLY B 1 77 ? 37.125 -7.888 10.350 1.00 21.50 68 GLY B CA 1
ATOM 2205 C C . GLY B 1 77 ? 38.244 -6.994 10.839 1.00 20.46 68 GLY B C 1
ATOM 2206 O O . GLY B 1 77 ? 38.485 -5.949 10.244 1.00 22.06 68 GLY B O 1
ATOM 2207 N N . GLY B 1 78 ? 38.937 -7.389 11.902 1.00 20.86 69 GLY B N 1
ATOM 2208 C CA . GLY B 1 78 ? 40.023 -6.569 12.409 1.00 21.49 69 GLY B CA 1
ATOM 2209 C C . GLY B 1 78 ? 39.535 -5.520 13.386 1.00 21.83 69 GLY B C 1
ATOM 2210 O O . GLY B 1 78 ? 40.278 -4.620 13.782 1.00 22.18 69 GLY B O 1
ATOM 2211 N N . LEU B 1 79 ? 38.276 -5.649 13.787 1.00 21.45 70 LEU B N 1
ATOM 2212 C CA . LEU B 1 79 ? 37.676 -4.702 14.713 1.00 21.65 70 LEU B CA 1
ATOM 2213 C C . LEU B 1 79 ? 36.924 -5.390 15.841 1.00 20.80 70 LEU B C 1
ATOM 2214 O O . LEU B 1 79 ? 36.473 -6.524 15.702 1.00 21.28 70 LEU B O 1
ATOM 2219 N N . THR B 1 80 ? 36.799 -4.681 16.958 1.00 21.23 71 THR B N 1
ATOM 2220 C CA . THR B 1 80 ? 36.041 -5.165 18.104 1.00 22.92 71 THR B CA 1
ATOM 2221 C C . THR B 1 80 ? 35.019 -4.071 18.393 1.00 22.30 71 THR B C 1
ATOM 2222 O O . THR B 1 80 ? 35.375 -2.992 18.874 1.00 23.07 71 THR B O 1
ATOM 2226 N N . MET B 1 81 ? 33.760 -4.346 18.076 1.00 20.41 72 MET B N 1
ATOM 2227 C CA . MET B 1 81 ? 32.682 -3.393 18.299 1.00 21.20 72 MET B CA 1
ATOM 2228 C C . MET B 1 81 ? 31.935 -3.662 19.601 1.00 21.53 72 MET B C 1
ATOM 2229 O O . MET B 1 81 ? 31.252 -4.678 19.733 1.00 21.15 72 MET B O 1
ATOM 2234 N N . ASP B 1 82 ? 32.071 -2.757 20.564 1.00 22.52 73 ASP B N 1
ATOM 2235 C CA . ASP B 1 82 ? 31.376 -2.915 21.833 1.00 22.40 73 ASP B CA 1
ATOM 2236 C C . ASP B 1 82 ? 30.162 -2.009 21.899 1.00 22.42 73 ASP B C 1
ATOM 2237 O O . ASP B 1 82 ? 30.281 -0.788 21.792 1.00 23.29 73 ASP B O 1
ATOM 2242 N N . PHE B 1 83 ? 28.993 -2.620 22.054 1.00 18.47 74 PHE B N 1
ATOM 2243 C CA . PHE B 1 83 ? 27.746 -1.877 22.148 1.00 20.14 74 PHE B CA 1
ATOM 2244 C C . PHE B 1 83 ? 27.171 -2.011 23.548 1.00 19.60 74 PHE B C 1
ATOM 2245 O O . PHE B 1 83 ? 27.333 -3.042 24.207 1.00 21.92 74 PHE B O 1
ATOM 2253 N N . GLY B 1 84 ? 26.492 -0.961 23.988 1.00 20.13 75 GLY B N 1
ATOM 2254 C CA . GLY B 1 84 ? 25.851 -0.969 25.285 1.00 18.05 75 GLY B CA 1
ATOM 2255 C C . GLY B 1 84 ? 24.443 -0.452 25.066 1.00 17.82 75 GLY B C 1
ATOM 2256 O O . GLY B 1 84 ? 24.265 0.684 24.626 1.00 17.24 75 GLY B O 1
ATOM 2257 N N . PHE B 1 85 ? 23.446 -1.291 25.334 1.00 17.20 76 PHE B N 1
ATOM 2258 C CA . PHE B 1 85 ? 22.050 -0.907 25.170 1.00 17.37 76 PHE B CA 1
ATOM 2259 C C . PHE B 1 85 ? 21.364 -0.836 26.524 1.00 18.25 76 PHE B C 1
ATOM 2260 O O . PHE B 1 85 ? 21.376 -1.801 27.290 1.00 16.34 76 PHE B O 1
ATOM 2268 N N . THR B 1 86 ? 20.765 0.314 26.806 1.00 16.74 77 THR B N 1
ATOM 2269 C CA . THR B 1 86 ? 20.061 0.528 28.057 1.00 19.45 77 THR B CA 1
ATOM 2270 C C . THR B 1 86 ? 18.653 1.036 27.753 1.00 20.22 77 THR B C 1
ATOM 2271 O O . THR B 1 86 ? 18.480 2.018 27.027 1.00 19.57 77 THR B O 1
ATOM 2275 N N . LYS B 1 87 ? 17.649 0.353 28.294 1.00 21.29 78 LYS B N 1
ATOM 2276 C CA . LYS B 1 87 ? 16.262 0.758 28.096 1.00 23.07 78 LYS B CA 1
ATOM 2277 C C . LYS B 1 87 ? 15.804 0.570 26.655 1.00 20.43 78 LYS B C 1
ATOM 2278 O O . LYS B 1 87 ? 14.905 1.271 26.192 1.00 19.56 78 LYS B O 1
ATOM 2284 N N . CYS B 1 88 ? 16.418 -0.368 25.943 1.00 21.17 79 CYS B N 1
ATOM 2285 C CA . CYS B 1 88 ? 16.055 -0.590 24.548 1.00 20.98 79 CYS B CA 1
ATOM 2286 C C . CYS B 1 88 ? 15.408 -1.938 24.302 1.00 19.10 79 CYS B C 1
ATOM 2287 O O . CYS B 1 88 ? 15.533 -2.862 25.109 1.00 18.81 79 CYS B O 1
ATOM 2290 N N . PRO B 1 89 ? 14.696 -2.061 23.173 1.00 20.03 80 PRO B N 1
ATOM 2291 C CA . PRO B 1 89 ? 14.048 -3.326 22.836 1.00 20.21 80 PRO B CA 1
ATOM 2292 C C . PRO B 1 89 ? 15.183 -4.342 22.730 1.00 19.45 80 PRO B C 1
ATOM 2293 O O . PRO B 1 89 ? 16.325 -3.973 22.457 1.00 17.73 80 PRO B O 1
ATOM 2297 N N . LYS B 1 90 ? 14.866 -5.610 22.938 1.00 19.71 81 LYS B N 1
ATOM 2298 C CA . LYS B 1 90 ? 15.870 -6.660 22.886 1.00 21.87 81 LYS B CA 1
ATOM 2299 C C . LYS B 1 90 ? 16.460 -6.920 21.497 1.00 19.85 81 LYS B C 1
ATOM 2300 O O . LYS B 1 90 ? 15.762 -6.876 20.484 1.00 20.64 81 LYS B O 1
ATOM 2306 N N . ILE B 1 91 ? 17.761 -7.186 21.477 1.00 19.86 82 ILE B N 1
ATOM 2307 C CA . ILE B 1 91 ? 18.501 -7.493 20.261 1.00 19.88 82 ILE B CA 1
ATOM 2308 C C . ILE B 1 91 ? 18.466 -9.008 20.107 1.00 19.76 82 ILE B C 1
ATOM 2309 O O . ILE B 1 91 ? 18.872 -9.729 21.022 1.00 19.75 82 ILE B O 1
ATOM 2314 N N . SER B 1 92 ? 17.991 -9.491 18.960 1.00 18.88 83 SER B N 1
ATOM 2315 C CA . SER B 1 92 ? 17.912 -10.935 18.716 1.00 20.96 83 SER B CA 1
ATOM 2316 C C . SER B 1 92 ? 18.593 -11.365 17.414 1.00 22.81 83 SER B C 1
ATOM 2317 O O . SER B 1 92 ? 18.593 -12.551 17.069 1.00 22.14 83 SER B O 1
ATOM 2320 N N . SER B 1 93 ? 19.156 -10.403 16.688 1.00 20.76 84 SER B N 1
ATOM 2321 C CA . SER B 1 93 ? 19.840 -10.692 15.431 1.00 21.76 84 SER B CA 1
ATOM 2322 C C . SER B 1 93 ? 21.100 -9.838 15.297 1.00 20.26 84 SER B C 1
ATOM 2323 O O . SER B 1 93 ? 21.057 -8.617 15.445 1.00 18.46 84 SER B O 1
ATOM 2326 N N . ILE B 1 94 ? 22.221 -10.495 15.029 1.00 18.77 85 ILE B N 1
ATOM 2327 C CA . ILE B 1 94 ? 23.491 -9.808 14.878 1.00 19.35 85 ILE B CA 1
ATOM 2328 C C . ILE B 1 94 ? 24.171 -10.374 13.641 1.00 18.60 85 ILE B C 1
ATOM 2329 O O . ILE B 1 94 ? 24.366 -11.586 13.526 1.00 18.81 85 ILE B O 1
ATOM 2334 N N . SER B 1 95 ? 24.523 -9.501 12.709 1.00 18.04 86 SER B N 1
ATOM 2335 C CA . SER B 1 95 ? 25.150 -9.961 11.484 1.00 17.80 86 SER B CA 1
ATOM 2336 C C . SER B 1 95 ? 26.226 -9.015 10.990 1.00 17.72 86 SER B C 1
ATOM 2337 O O . SER B 1 95 ? 26.317 -7.867 11.431 1.00 16.59 86 SER B O 1
ATOM 2340 N N . GLU B 1 96 ? 27.043 -9.518 10.070 1.00 16.52 87 GLU B N 1
ATOM 2341 C CA . GLU B 1 96 ? 28.137 -8.748 9.506 1.00 18.47 87 GLU B CA 1
ATOM 2342 C C . GLU B 1 96 ? 28.513 -9.208 8.113 1.00 18.58 87 GLU B C 1
ATOM 2343 O O . GLU B 1 96 ? 28.097 -10.261 7.645 1.00 18.61 87 GLU B O 1
ATOM 2349 N N . TYR B 1 97 ? 29.307 -8.382 7.454 1.00 18.80 88 TYR B N 1
ATOM 2350 C CA . TYR B 1 97 ? 29.827 -8.705 6.146 1.00 20.58 88 TYR B CA 1
ATOM 2351 C C . TYR B 1 97 ? 30.954 -7.723 5.856 1.00 22.56 88 TYR B C 1
ATOM 2352 O O . TYR B 1 97 ? 30.927 -6.569 6.291 1.00 20.12 88 TYR B O 1
ATOM 2361 N N . SER B 1 98 ? 31.974 -8.224 5.171 1.00 22.65 89 SER B N 1
ATOM 2362 C CA . SER B 1 98 ? 33.148 -7.448 4.821 1.00 24.47 89 SER B CA 1
ATOM 2363 C C . SER B 1 98 ? 33.068 -7.121 3.340 1.00 24.85 89 SER B C 1
ATOM 2364 O O . SER B 1 98 ? 32.656 -7.955 2.540 1.00 26.18 89 SER B O 1
ATOM 2367 N N . ASP B 1 99 ? 33.450 -5.901 2.986 1.00 25.35 90 ASP B N 1
ATOM 2368 C CA . ASP B 1 99 ? 33.433 -5.449 1.598 1.00 27.38 90 ASP B CA 1
ATOM 2369 C C . ASP B 1 99 ? 34.628 -4.514 1.468 1.00 26.62 90 ASP B C 1
ATOM 2370 O O . ASP B 1 99 ? 34.587 -3.392 1.959 1.00 24.34 90 ASP B O 1
ATOM 2375 N N . GLY B 1 100 ? 35.697 -4.978 0.825 1.00 27.03 91 GLY B N 1
ATOM 2376 C CA . GLY B 1 100 ? 36.879 -4.147 0.682 1.00 27.20 91 GLY B CA 1
ATOM 2377 C C . GLY B 1 100 ? 37.461 -3.788 2.038 1.00 28.73 91 GLY B C 1
ATOM 2378 O O . GLY B 1 100 ? 37.684 -4.665 2.874 1.00 28.31 91 GLY B O 1
ATOM 2379 N N . ASN B 1 101 ? 37.704 -2.501 2.266 1.00 27.70 92 ASN B N 1
ATOM 2380 C CA . ASN B 1 101 ? 38.256 -2.040 3.537 1.00 29.42 92 ASN B CA 1
ATOM 2381 C C . ASN B 1 101 ? 37.139 -1.701 4.528 1.00 27.07 92 ASN B C 1
ATOM 2382 O O . ASN B 1 101 ? 37.376 -1.012 5.514 1.00 26.52 92 ASN B O 1
ATOM 2387 N N . THR B 1 102 ? 35.928 -2.176 4.267 1.00 25.20 93 THR B N 1
ATOM 2388 C CA . THR B 1 102 ? 34.814 -1.867 5.156 1.00 23.55 93 THR B CA 1
ATOM 2389 C C . THR B 1 102 ? 34.213 -3.081 5.843 1.00 22.56 93 THR B C 1
ATOM 2390 O O . THR B 1 102 ? 34.135 -4.164 5.268 1.00 20.20 93 THR B O 1
ATOM 2394 N N . VAL B 1 103 ? 33.796 -2.881 7.088 1.00 20.03 94 VAL B N 1
ATOM 2395 C CA . VAL B 1 103 ? 33.154 -3.924 7.871 1.00 20.37 94 VAL B CA 1
ATOM 2396 C C . VAL B 1 103 ? 31.786 -3.353 8.205 1.00 19.76 94 VAL B C 1
ATOM 2397 O O . VAL B 1 103 ? 31.680 -2.257 8.756 1.00 19.80 94 VAL B O 1
ATOM 2401 N N . ASN B 1 104 ? 30.743 -4.088 7.843 1.00 20.04 95 ASN B N 1
ATOM 2402 C CA . ASN B 1 104 ? 29.378 -3.651 8.081 1.00 20.43 95 ASN B CA 1
ATOM 2403 C C . ASN B 1 104 ? 28.673 -4.593 9.049 1.00 19.74 95 ASN B C 1
ATOM 2404 O O . ASN B 1 104 ? 28.864 -5.806 9.007 1.00 20.50 95 ASN B O 1
ATOM 2409 N N . ALA B 1 105 ? 27.857 -4.023 9.924 1.00 17.87 96 ALA B N 1
ATOM 2410 C CA . ALA B 1 105 ? 27.152 -4.815 10.910 1.00 17.28 96 ALA B CA 1
ATOM 2411 C C . ALA B 1 105 ? 25.749 -4.300 11.150 1.00 17.43 96 ALA B C 1
ATOM 2412 O O . ALA B 1 105 ? 25.466 -3.115 10.982 1.00 18.00 96 ALA B O 1
ATOM 2414 N N . ARG B 1 106 ? 24.878 -5.211 11.556 1.00 15.22 97 ARG B N 1
ATOM 2415 C CA . ARG B 1 106 ? 23.499 -4.880 11.847 1.00 16.53 97 ARG B CA 1
ATOM 2416 C C . ARG B 1 106 ? 23.049 -5.656 13.078 1.00 17.53 97 ARG B C 1
ATOM 2417 O O . ARG B 1 106 ? 23.107 -6.885 13.103 1.00 18.66 97 ARG B O 1
ATOM 2425 N N . LEU B 1 107 ? 22.630 -4.928 14.109 1.00 16.20 98 LEU B N 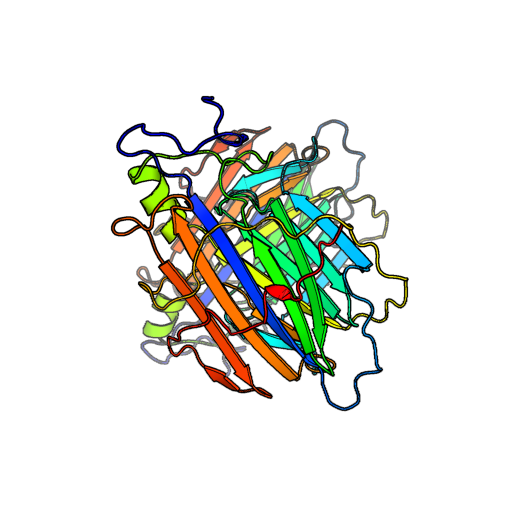1
ATOM 2426 C CA . LEU B 1 107 ? 22.135 -5.544 15.337 1.00 16.80 98 LEU B CA 1
ATOM 2427 C C . LEU B 1 107 ? 20.702 -5.074 15.477 1.00 16.97 98 LEU B C 1
ATOM 2428 O O . LEU B 1 107 ? 20.433 -3.873 15.413 1.00 15.27 98 LEU B O 1
ATOM 2433 N N . SER B 1 108 ? 19.777 -6.007 15.672 1.00 17.33 99 SER B N 1
ATOM 2434 C CA . SER B 1 108 ? 18.388 -5.606 15.771 1.00 17.22 99 SER B CA 1
ATOM 2435 C C . SER B 1 108 ? 17.463 -6.579 16.465 1.00 18.41 99 SER B C 1
ATOM 2436 O O . SER B 1 108 ? 17.818 -7.726 16.732 1.00 16.94 99 SER B O 1
ATOM 2439 N N . SER B 1 109 ? 16.258 -6.087 16.745 1.00 17.48 100 SER B N 1
ATOM 2440 C CA . SER B 1 109 ? 15.211 -6.899 17.339 1.00 19.12 100 SER B CA 1
ATOM 2441 C C . SER B 1 109 ? 14.696 -7.702 16.145 1.00 18.83 100 SER B C 1
ATOM 2442 O O . SER B 1 109 ? 15.050 -7.412 14.998 1.00 19.40 100 SER B O 1
ATOM 2445 N N . VAL B 1 110 ? 13.874 -8.710 16.402 1.00 20.93 101 VAL B N 1
ATOM 2446 C CA . VAL B 1 110 ? 13.324 -9.521 15.320 1.00 19.86 101 VAL B CA 1
ATOM 2447 C C . VAL B 1 110 ? 11.804 -9.374 15.308 1.00 20.03 101 VAL B C 1
ATOM 2448 O O . VAL B 1 110 ? 11.159 -9.474 16.349 1.00 20.60 101 VAL B O 1
ATOM 2452 N N . SER B 1 111 ? 11.243 -9.118 14.128 1.00 20.21 102 SER B N 1
ATOM 2453 C CA . SER B 1 111 ? 9.804 -8.951 13.978 1.00 22.54 102 SER B CA 1
ATOM 2454 C C . SER B 1 111 ? 9.073 -10.282 14.168 1.00 22.84 102 SER B C 1
ATOM 2455 O O . SER B 1 111 ? 9.606 -11.347 13.859 1.00 20.66 102 SER B O 1
ATOM 2458 N N . PRO B 1 112 ? 7.836 -10.229 14.687 1.00 23.64 103 PRO B N 1
ATOM 2459 C CA . PRO B 1 112 ? 7.003 -11.410 14.940 1.00 23.72 103 PRO B CA 1
ATOM 2460 C C . PRO B 1 112 ? 6.913 -12.399 13.785 1.00 24.89 103 PRO B C 1
ATOM 2461 O O . PRO B 1 112 ? 6.978 -12.016 12.616 1.00 23.23 103 PRO B O 1
ATOM 2465 N N . GLY B 1 113 ? 6.770 -13.676 14.130 1.00 26.43 104 GLY B N 1
ATOM 2466 C CA . GLY B 1 113 ? 6.649 -14.715 13.124 1.00 26.54 104 GLY B CA 1
ATOM 2467 C C . GLY B 1 113 ? 7.952 -15.324 12.659 1.00 27.73 104 GLY B C 1
ATOM 2468 O O . GLY B 1 113 ? 7.977 -16.022 11.642 1.00 27.50 104 GLY B O 1
ATOM 2469 N N . GLN B 1 114 ? 9.033 -15.079 13.394 1.00 27.55 105 GLN B N 1
ATOM 2470 C CA . GLN B 1 114 ? 10.336 -15.613 13.016 1.00 27.82 105 GLN B CA 1
ATOM 2471 C C . GLN B 1 114 ? 10.984 -16.495 14.077 1.00 29.11 105 GLN B C 1
ATOM 2472 O O . GLN B 1 114 ? 12.188 -16.734 14.031 1.00 30.02 1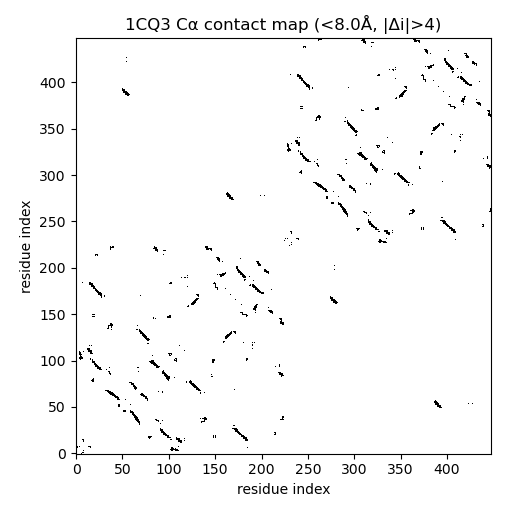05 GLN B O 1
ATOM 2478 N N . GLY B 1 115 ? 10.191 -16.972 15.032 1.00 30.24 106 GLY B N 1
ATOM 2479 C CA . GLY B 1 115 ? 10.720 -17.841 16.072 1.00 32.93 106 GLY B CA 1
ATOM 2480 C C . GLY B 1 115 ? 11.372 -17.149 17.256 1.00 35.33 106 GLY B C 1
ATOM 2481 O O . GLY B 1 115 ? 11.831 -17.809 18.190 1.00 35.55 106 GLY B O 1
ATOM 2482 N N . LYS B 1 116 ? 11.428 -15.822 17.213 1.00 35.28 107 LYS B N 1
ATOM 2483 C CA . LYS B 1 116 ? 12.023 -15.050 18.295 1.00 36.68 107 LYS B CA 1
ATOM 2484 C C . LYS B 1 116 ? 10.939 -14.298 19.047 1.00 37.37 107 LYS B C 1
ATOM 2485 O O . LYS B 1 116 ? 9.960 -13.840 18.447 1.00 37.47 107 LYS B O 1
ATOM 2491 N N . ASP B 1 117 ? 11.111 -14.191 20.350 1.00 39.51 108 ASP B N 1
ATOM 2492 C CA . ASP B 1 117 ? 10.149 -13.485 21.166 1.00 40.73 108 ASP B CA 1
ATOM 2493 C C . ASP B 1 117 ? 10.177 -12.030 20.707 1.00 39.51 108 ASP B C 1
ATOM 2494 O O . ASP B 1 117 ? 11.249 -11.415 20.618 1.00 40.54 108 ASP B O 1
ATOM 2499 N N . SER B 1 118 ? 9.005 -11.514 20.402 1.00 37.99 109 SER B N 1
ATOM 2500 C CA . SER B 1 118 ? 8.836 -10.138 19.944 1.00 37.51 109 SER B CA 1
ATOM 2501 C C . SER B 1 118 ? 7.693 -9.509 20.738 1.00 36.52 109 SER B C 1
ATOM 2502 O O . SER B 1 118 ? 6.614 -9.254 20.204 1.00 37.20 109 SER B O 1
ATOM 2505 N N . PRO B 1 119 ? 7.923 -9.237 22.034 1.00 37.15 110 PRO B N 1
ATOM 2506 C CA . PRO B 1 119 ? 6.932 -8.637 22.934 1.00 35.86 110 PRO B CA 1
ATOM 2507 C C . PRO B 1 119 ? 6.296 -7.345 22.432 1.00 35.46 110 PRO B C 1
ATOM 2508 O O . PRO B 1 119 ? 6.969 -6.485 21.860 1.00 33.98 110 PRO B O 1
ATOM 2512 N N . ALA B 1 120 ? 4.993 -7.220 22.650 1.00 33.66 111 ALA B N 1
ATOM 2513 C CA . ALA B 1 120 ? 4.267 -6.026 22.254 1.00 32.97 111 ALA B CA 1
ATOM 2514 C C . ALA B 1 120 ? 4.017 -5.239 23.525 1.00 32.64 111 ALA B C 1
ATOM 2515 O O . ALA B 1 120 ? 3.679 -5.814 24.562 1.00 33.67 111 ALA B O 1
ATOM 2517 N N . ILE B 1 121 ? 4.205 -3.927 23.454 1.00 31.16 112 ILE B N 1
ATOM 2518 C CA . ILE B 1 121 ? 3.985 -3.074 24.608 1.00 29.58 112 ILE B CA 1
ATOM 2519 C C . ILE B 1 121 ? 2.957 -2.014 24.280 1.00 30.53 112 ILE B C 1
ATOM 2520 O O . ILE B 1 121 ? 2.602 -1.807 23.115 1.00 32.72 112 ILE B O 1
ATOM 2525 N N . THR B 1 122 ? 2.481 -1.341 25.319 1.00 31.83 113 THR B N 1
ATOM 2526 C CA . THR B 1 122 ? 1.486 -0.291 25.144 1.00 31.94 113 THR B CA 1
ATOM 2527 C C . THR B 1 122 ? 2.120 0.945 24.498 1.00 32.44 113 THR B C 1
ATOM 2528 O O . THR B 1 122 ? 3.343 1.120 24.533 1.00 31.65 113 THR B O 1
ATOM 2532 N N . ARG B 1 123 ? 1.283 1.788 23.912 1.00 33.17 114 ARG B N 1
ATOM 2533 C CA . ARG B 1 123 ? 1.743 3.009 23.267 1.00 33.24 114 ARG B CA 1
ATOM 2534 C C . ARG B 1 123 ? 2.443 3.892 24.292 1.00 32.26 114 ARG B C 1
ATOM 2535 O O . ARG B 1 123 ? 3.405 4.584 23.969 1.00 30.48 114 ARG B O 1
ATOM 2543 N N . GLU B 1 124 ? 1.935 3.864 25.511 1.00 32.96 115 GLU B N 1
ATOM 2544 C CA . GLU B 1 124 ? 2.486 4.638 26.613 1.00 34.13 115 GLU B CA 1
ATOM 2545 C C . GLU B 1 124 ? 3.906 4.207 26.874 1.00 33.33 115 GLU B C 1
ATOM 2546 O O . GLU B 1 124 ? 4.814 5.035 26.921 1.00 33.39 115 GLU B O 1
ATOM 2552 N N . GLU B 1 125 ? 4.093 2.906 27.037 1.00 32.27 116 GLU B N 1
ATOM 2553 C CA . GLU B 1 125 ? 5.413 2.360 27.310 1.00 32.09 116 GLU B CA 1
ATOM 2554 C C . GLU B 1 125 ? 6.342 2.623 26.132 1.00 28.33 116 GLU B C 1
ATOM 2555 O O . GLU B 1 125 ? 7.535 2.860 26.312 1.00 26.22 116 GLU B O 1
ATOM 2561 N N . ALA B 1 126 ? 5.782 2.579 24.927 1.00 27.66 117 ALA B N 1
ATOM 2562 C CA . ALA B 1 126 ? 6.562 2.822 23.719 1.00 26.75 117 ALA B CA 1
ATOM 2563 C C . ALA B 1 126 ? 7.118 4.242 23.730 1.00 26.98 117 ALA B C 1
ATOM 2564 O O . ALA B 1 126 ? 8.308 4.458 23.490 1.00 23.71 117 ALA B O 1
ATOM 2566 N N . LEU B 1 127 ? 6.248 5.206 24.021 1.00 26.57 118 LEU B N 1
ATOM 2567 C CA . LEU B 1 127 ? 6.642 6.607 24.064 1.00 27.84 118 LEU B CA 1
ATOM 2568 C C . LEU B 1 127 ? 7.753 6.875 25.078 1.00 26.79 118 LEU B C 1
ATOM 2569 O O . LEU B 1 127 ? 8.589 7.751 24.861 1.00 26.68 118 LEU B O 1
ATOM 2574 N N . SER B 1 128 ? 7.771 6.119 26.174 1.00 27.49 119 SER B N 1
ATOM 2575 C CA . SER B 1 128 ? 8.804 6.288 27.201 1.00 28.70 119 SER B CA 1
ATOM 2576 C C . SER B 1 128 ? 10.105 5.644 26.743 1.00 26.59 119 SER B C 1
ATOM 2577 O O . SER B 1 128 ? 11.172 6.245 26.826 1.00 27.26 119 SER B O 1
ATOM 2580 N N . MET B 1 129 ? 10.003 4.412 26.262 1.00 26.72 120 MET B N 1
ATOM 2581 C CA . MET B 1 129 ? 11.158 3.666 25.782 1.00 25.58 120 MET B CA 1
ATOM 2582 C C . MET B 1 129 ? 11.893 4.427 24.678 1.00 24.88 120 MET B C 1
ATOM 2583 O O . MET B 1 129 ? 13.121 4.438 24.631 1.00 24.59 120 MET B O 1
ATOM 2588 N N . ILE B 1 130 ? 11.134 5.065 23.792 1.00 23.83 121 ILE B N 1
ATOM 2589 C CA . ILE B 1 130 ? 11.712 5.832 22.694 1.00 23.44 121 ILE B CA 1
ATOM 2590 C C . ILE B 1 130 ? 12.595 6.967 23.204 1.00 24.96 121 ILE B C 1
ATOM 2591 O O . ILE B 1 130 ? 13.628 7.275 22.612 1.00 24.21 121 ILE B O 1
ATOM 2596 N N . LYS B 1 131 ? 12.180 7.585 24.305 1.00 24.83 122 LYS B N 1
ATOM 2597 C CA . LYS B 1 131 ? 12.933 8.683 24.898 1.00 27.48 122 LYS B CA 1
ATOM 2598 C C . LYS B 1 131 ? 14.100 8.162 25.743 1.00 27.49 122 LYS B C 1
ATOM 2599 O O . LYS B 1 131 ? 15.177 8.759 25.770 1.00 26.97 122 LYS B O 1
ATOM 2605 N N . ASP B 1 132 ? 13.876 7.043 26.427 1.00 25.46 123 ASP B N 1
ATOM 2606 C CA . ASP B 1 132 ? 14.881 6.456 27.314 1.00 25.92 123 ASP B CA 1
ATOM 2607 C C . ASP B 1 132 ? 15.987 5.617 26.674 1.00 23.60 123 ASP B C 1
ATOM 2608 O O . ASP B 1 132 ? 17.150 5.725 27.060 1.00 24.68 123 ASP B O 1
ATOM 2613 N N . CYS B 1 133 ? 15.632 4.758 25.727 1.00 22.69 124 CYS B N 1
ATOM 2614 C CA . CYS B 1 133 ? 16.625 3.902 25.073 1.00 21.98 124 CYS B CA 1
ATOM 2615 C C . CYS B 1 133 ? 17.881 4.669 24.672 1.00 21.28 124 CYS B C 1
ATOM 2616 O O . CYS B 1 133 ? 17.806 5.738 24.067 1.00 20.10 124 CYS B O 1
ATOM 2619 N N . GLU B 1 134 ? 19.034 4.114 25.030 1.00 21.52 125 GLU B N 1
ATOM 2620 C CA . GLU B 1 134 ? 20.313 4.721 24.710 1.00 21.82 125 GLU B CA 1
ATOM 2621 C C . GLU B 1 134 ? 21.322 3.647 24.332 1.00 20.20 125 GLU B C 1
ATOM 2622 O O . GLU B 1 134 ? 21.396 2.599 24.977 1.00 19.65 125 GLU B O 1
ATOM 2628 N N . MET B 1 135 ? 22.096 3.910 23.285 1.00 19.44 126 MET B N 1
ATOM 2629 C CA . MET B 1 135 ? 23.112 2.962 22.835 1.00 19.23 126 MET B CA 1
ATOM 2630 C C . MET B 1 135 ? 24.494 3.598 22.791 1.00 19.91 126 MET B C 1
ATOM 2631 O O . MET B 1 135 ? 24.680 4.646 22.178 1.00 21.57 126 MET B O 1
ATOM 2636 N N . SER B 1 136 ? 25.460 2.960 23.440 1.00 19.60 127 SER B N 1
ATOM 2637 C CA . SER B 1 136 ? 26.829 3.449 23.425 1.00 19.67 127 SER B CA 1
ATOM 2638 C C . SER B 1 136 ? 27.606 2.550 22.469 1.00 19.63 127 SER B C 1
ATOM 2639 O O . SER B 1 136 ? 27.251 1.385 22.273 1.00 15.74 127 SER B O 1
ATOM 2642 N N . ILE B 1 137 ? 28.652 3.095 21.858 1.00 20.14 128 ILE B N 1
ATOM 2643 C CA . ILE B 1 137 ? 29.474 2.318 20.937 1.00 20.93 128 ILE B CA 1
ATOM 2644 C C . ILE B 1 137 ? 30.944 2.649 21.147 1.00 21.41 128 ILE B C 1
ATOM 2645 O O . ILE B 1 137 ? 31.316 3.805 21.351 1.00 18.80 128 ILE B O 1
ATOM 2650 N N . ASN B 1 138 ? 31.770 1.613 21.108 1.00 19.79 129 ASN B N 1
ATOM 2651 C CA . ASN B 1 138 ? 33.206 1.759 21.276 1.00 21.09 129 ASN B CA 1
ATOM 2652 C C . ASN B 1 138 ? 33.845 0.787 20.290 1.00 20.55 129 ASN B C 1
ATOM 2653 O O . ASN B 1 138 ? 33.787 -0.427 20.480 1.00 18.95 129 ASN B O 1
ATOM 2658 N N . ILE B 1 139 ? 34.437 1.324 19.229 1.00 20.92 130 ILE B N 1
ATOM 2659 C CA . ILE B 1 139 ? 35.070 0.489 18.222 1.00 22.60 130 ILE B CA 1
ATOM 2660 C C . ILE B 1 139 ? 36.577 0.540 18.361 1.00 23.08 130 ILE B C 1
ATOM 2661 O O . ILE B 1 139 ? 37.194 1.589 18.182 1.00 23.78 130 ILE B O 1
ATOM 2666 N N . LYS B 1 140 ? 37.161 -0.606 18.684 1.00 22.55 131 LYS B N 1
ATOM 2667 C CA . LYS B 1 140 ? 38.598 -0.704 18.861 1.00 25.61 131 LYS B CA 1
ATOM 2668 C C . LYS B 1 140 ? 39.193 -1.591 17.790 1.00 24.29 131 LYS B C 1
ATOM 2669 O O . LYS B 1 140 ? 38.478 -2.253 17.040 1.00 22.41 131 LYS B O 1
ATOM 2675 N N . CYS B 1 141 ? 40.516 -1.597 17.730 1.00 25.54 132 CYS B N 1
ATOM 2676 C CA . CYS B 1 141 ? 41.226 -2.433 16.775 1.00 26.73 132 CYS B CA 1
ATOM 2677 C C . CYS B 1 141 ? 41.251 -3.839 17.330 1.00 27.23 132 CYS B C 1
ATOM 2678 O O . CYS B 1 141 ? 41.283 -4.036 18.544 1.00 26.47 132 CYS B O 1
ATOM 2681 N N . SER B 1 142 ? 41.280 -4.812 16.434 1.00 27.52 133 SER B N 1
ATOM 2682 C CA . SER B 1 142 ? 41.343 -6.200 16.845 1.00 30.27 133 SER B CA 1
ATOM 2683 C C . SER B 1 142 ? 42.440 -6.872 16.040 1.00 31.39 133 SER B C 1
ATOM 2684 O O . SER B 1 142 ? 42.585 -6.614 14.846 1.00 31.07 133 SER B O 1
ATOM 2687 N N . GLU B 1 143 ? 43.221 -7.721 16.697 1.00 33.47 134 GLU B N 1
ATOM 2688 C CA . GLU B 1 143 ? 44.285 -8.440 16.014 1.00 37.29 134 GLU B CA 1
ATOM 2689 C C . GLU B 1 143 ? 43.844 -9.896 15.897 1.00 36.28 134 GLU B C 1
ATOM 2690 O O . GLU B 1 143 ? 44.628 -10.757 15.497 1.00 37.12 134 GLU B O 1
ATOM 2696 N N . GLU B 1 144 ? 42.588 -10.155 16.262 1.00 33.63 135 GLU B N 1
ATOM 2697 C CA . GLU B 1 144 ? 42.034 -11.503 16.197 1.00 32.55 135 GLU B CA 1
ATOM 2698 C C . GLU B 1 144 ? 42.091 -12.042 14.776 1.00 31.79 135 GLU B C 1
ATOM 2699 O O . GLU B 1 144 ? 41.616 -11.385 13.848 1.00 30.07 135 GLU B O 1
ATOM 2705 N N . GLU B 1 145 ? 42.679 -13.216 14.603 1.00 31.67 136 GLU B N 1
ATOM 2706 C CA . GLU B 1 145 ? 42.734 -13.794 13.282 1.00 32.51 136 GLU B CA 1
ATOM 2707 C C . GLU B 1 145 ? 42.033 -15.140 13.201 1.00 30.25 136 GLU B C 1
ATOM 2708 O O . GLU B 1 145 ? 42.251 -15.887 12.246 1.00 29.55 136 GLU B O 1
ATOM 2714 N N . LYS B 1 146 ? 41.178 -15.418 14.172 1.00 27.22 137 LYS B N 1
ATOM 2715 C CA . LYS B 1 146 ? 40.458 -16.676 14.183 1.00 25.72 137 LYS B CA 1
ATOM 2716 C C . LYS B 1 146 ? 39.450 -16.702 13.033 1.00 25.93 137 LYS B C 1
ATOM 2717 O O . LYS B 1 146 ? 39.039 -15.657 12.503 1.00 25.61 137 LYS B O 1
ATOM 2723 N N . ASP B 1 147 ? 39.049 -17.911 12.648 1.00 24.03 138 ASP B N 1
ATOM 2724 C CA . ASP B 1 147 ? 38.084 -18.103 11.575 1.00 24.26 138 ASP B CA 1
ATOM 2725 C C . ASP B 1 147 ? 36.716 -17.573 11.985 1.00 23.20 138 ASP B C 1
ATOM 2726 O O . ASP B 1 147 ? 36.397 -17.481 13.169 1.00 20.40 138 ASP B O 1
ATOM 2731 N N . SER B 1 148 ? 35.907 -17.230 10.992 1.00 23.06 139 SER B N 1
ATOM 2732 C CA . SER B 1 148 ? 34.567 -16.737 11.249 1.00 22.74 139 SER B CA 1
ATOM 2733 C C . SER B 1 148 ? 33.708 -17.860 11.825 1.00 23.89 139 SER B C 1
ATOM 2734 O O . SER B 1 148 ? 33.877 -19.023 11.466 1.00 24.38 139 SER B O 1
ATOM 2737 N N . ASN B 1 149 ? 32.803 -17.501 12.730 1.00 22.35 140 ASN B N 1
ATOM 2738 C CA . ASN B 1 149 ? 31.888 -18.455 13.351 1.00 24.79 140 ASN B CA 1
ATOM 2739 C C . ASN B 1 149 ? 30.518 -17.943 12.940 1.00 24.61 140 ASN B C 1
ATOM 2740 O O . ASN B 1 149 ? 29.869 -17.196 13.677 1.00 24.00 140 ASN B O 1
ATOM 2745 N N . ILE B 1 150 ? 30.098 -18.323 11.742 1.00 25.80 141 ILE B N 1
ATOM 2746 C CA . ILE B 1 150 ? 28.831 -17.867 11.222 1.00 28.80 141 ILE B CA 1
ATOM 2747 C C . ILE B 1 150 ? 27.748 -18.917 11.120 1.00 29.42 141 ILE B C 1
ATOM 2748 O O . ILE B 1 150 ? 28.008 -20.133 11.125 1.00 29.07 141 ILE B O 1
ATOM 2753 N N . LYS B 1 151 ? 26.527 -18.414 11.052 1.00 31.47 142 LYS B N 1
ATOM 2754 C CA . LYS B 1 151 ? 25.365 -19.240 10.920 1.00 34.30 142 LYS B CA 1
ATOM 2755 C C . LYS B 1 151 ? 24.959 -19.163 9.460 1.00 36.15 142 LYS B C 1
ATOM 2756 O O . LYS B 1 151 ? 25.115 -18.134 8.787 1.00 36.92 142 LYS B O 1
ATOM 2762 N N . THR B 1 152 ? 24.469 -20.280 9.025 1.00 38.97 143 THR B N 1
ATOM 2763 C CA . THR B 1 152 ? 24.013 -20.536 7.654 1.00 41.48 143 THR B CA 1
ATOM 2764 C C . THR B 1 152 ? 22.662 -19.900 7.286 1.00 41.42 143 THR B C 1
ATOM 2765 O O . THR B 1 152 ? 22.519 -19.335 6.194 1.00 42.32 143 THR B O 1
ATOM 2769 N N . HIS B 1 153 ? 21.688 -20.024 8.170 1.00 40.64 144 HIS B N 1
ATOM 2770 C CA . HIS B 1 153 ? 20.364 -19.458 7.978 1.00 40.87 144 HIS B CA 1
ATOM 2771 C C . HIS B 1 153 ? 20.380 -17.997 7.608 1.00 40.79 144 HIS B C 1
ATOM 2772 O O . HIS B 1 153 ? 21.270 -17.253 7.995 1.00 40.10 144 HIS B O 1
ATOM 2779 N N . PRO B 1 154 ? 19.358 -17.545 6.838 1.00 39.56 145 PRO B N 1
ATOM 2780 C CA . PRO B 1 154 ? 19.306 -16.131 6.461 1.00 37.81 145 PRO B CA 1
ATOM 2781 C C . PRO B 1 154 ? 19.216 -15.269 7.732 1.00 34.49 145 PRO B C 1
ATOM 2782 O O . PRO B 1 154 ? 18.784 -15.763 8.794 1.00 34.38 145 PRO B O 1
ATOM 2786 N N . VAL B 1 155 ? 19.623 -14.005 7.632 1.00 30.84 146 VAL B N 1
ATOM 2787 C CA . VAL B 1 155 ? 19.596 -13.087 8.776 1.00 25.75 146 VAL B CA 1
ATOM 2788 C C . VAL B 1 155 ? 18.158 -12.696 9.112 1.00 24.24 146 VAL B C 1
ATOM 2789 O O . VAL B 1 155 ? 17.394 -12.308 8.230 1.00 22.73 146 VAL B O 1
ATOM 2793 N N . LEU B 1 156 ? 17.776 -12.837 10.376 1.00 22.64 147 LEU B N 1
ATOM 2794 C CA . LEU B 1 156 ? 16.425 -12.478 10.792 1.00 23.28 147 LEU B CA 1
ATOM 2795 C C . LEU B 1 156 ? 16.327 -10.955 10.890 1.00 23.70 147 LEU B C 1
ATOM 2796 O O . LEU B 1 156 ? 17.195 -10.309 11.478 1.00 23.07 147 LEU B O 1
ATOM 2801 N N . GLY B 1 157 ? 15.272 -10.392 10.307 1.00 24.44 148 GLY B N 1
ATOM 2802 C CA . GLY B 1 157 ? 15.091 -8.949 10.311 1.00 24.74 148 GLY B CA 1
ATOM 2803 C C . GLY B 1 157 ? 14.077 -8.395 11.302 1.00 23.05 148 GLY B C 1
ATOM 2804 O O . GLY B 1 157 ? 13.281 -9.135 11.888 1.00 23.12 148 GLY B O 1
ATOM 2805 N N . SER B 1 158 ? 14.109 -7.075 11.462 1.00 21.79 149 SER B N 1
ATOM 2806 C CA . SER B 1 158 ? 13.227 -6.353 12.375 1.00 20.42 149 SER B CA 1
ATOM 2807 C C . SER B 1 158 ? 12.042 -5.739 11.634 1.00 20.78 149 SER B C 1
ATOM 2808 O O . SER B 1 158 ? 11.066 -5.307 12.250 1.00 18.60 149 SER B O 1
ATOM 2811 N N . ASN B 1 159 ? 12.149 -5.689 10.312 1.00 22.28 150 ASN B N 1
ATOM 2812 C CA . ASN B 1 159 ? 11.115 -5.115 9.463 1.00 21.98 150 ASN B CA 1
ATOM 2813 C C . ASN B 1 159 ? 11.016 -3.604 9.682 1.00 21.89 150 ASN B C 1
ATOM 2814 O O . ASN B 1 159 ? 9.975 -2.997 9.433 1.00 22.55 150 ASN B O 1
ATOM 2819 N N . ILE B 1 160 ? 12.104 -3.003 10.152 1.00 20.57 151 ILE B N 1
ATOM 2820 C CA . ILE B 1 160 ? 12.144 -1.558 10.383 1.00 19.48 151 ILE B CA 1
ATOM 2821 C C . ILE B 1 160 ? 12.986 -0.918 9.282 1.00 20.11 151 ILE B C 1
ATOM 2822 O O . ILE B 1 160 ? 14.133 -1.307 9.071 1.00 20.13 151 ILE B O 1
ATOM 2827 N N . SER B 1 161 ? 12.411 0.054 8.579 1.00 20.08 152 SER B N 1
ATOM 2828 C CA . SER B 1 161 ? 13.107 0.743 7.492 1.00 21.38 152 SER B CA 1
ATOM 2829 C C . SER B 1 161 ? 13.902 1.950 7.978 1.00 19.46 152 SER B C 1
ATOM 2830 O O . SER B 1 161 ? 13.394 2.751 8.762 1.00 18.58 152 SER B O 1
ATOM 2833 N N . HIS B 1 162 ? 15.136 2.091 7.499 1.00 19.04 153 HIS B N 1
ATOM 2834 C CA . HIS B 1 162 ? 15.980 3.212 7.912 1.00 19.31 153 HIS B CA 1
ATOM 2835 C C . HIS B 1 162 ? 15.746 4.496 7.114 1.00 19.75 153 HIS B C 1
ATOM 2836 O O . HIS B 1 162 ? 16.669 5.271 6.860 1.00 18.78 153 HIS B O 1
ATOM 2843 N N . LYS B 1 163 ? 14.497 4.707 6.717 1.00 21.34 154 LYS B N 1
ATOM 2844 C CA . LYS B 1 163 ? 14.107 5.905 5.985 1.00 22.89 154 LYS B CA 1
ATOM 2845 C C . LYS B 1 163 ? 14.134 7.051 6.996 1.00 23.11 154 LYS B C 1
ATOM 2846 O O . LYS B 1 163 ? 14.234 6.816 8.201 1.00 18.52 154 LYS B O 1
ATOM 2852 N N . LYS B 1 164 ? 14.060 8.285 6.508 1.00 23.68 155 LYS B N 1
ATOM 2853 C CA . LYS B 1 164 ? 14.049 9.438 7.400 1.00 24.02 155 LYS B CA 1
ATOM 2854 C C . LYS B 1 164 ? 12.750 9.468 8.199 1.00 22.82 155 LYS B C 1
ATOM 2855 O O . LYS B 1 164 ? 11.665 9.364 7.633 1.00 21.83 155 LYS B O 1
ATOM 2861 N N . VAL B 1 165 ? 12.874 9.593 9.514 1.00 21.89 156 VAL B N 1
ATOM 2862 C CA . VAL B 1 165 ? 11.728 9.706 10.405 1.00 20.59 156 VAL B CA 1
ATOM 2863 C C . VAL B 1 165 ? 12.183 10.613 11.533 1.00 21.14 156 VAL B C 1
ATOM 2864 O O . VAL B 1 165 ? 13.357 10.971 11.604 1.00 21.44 156 VAL B O 1
ATOM 2868 N N . SER B 1 166 ? 11.253 10.980 12.404 1.00 20.17 157 SER B N 1
ATOM 2869 C CA . SER B 1 166 ? 11.536 11.867 13.523 1.00 19.92 157 SER B CA 1
ATOM 2870 C C . SER B 1 166 ? 12.851 11.563 14.230 1.00 21.90 157 SER B C 1
ATOM 2871 O O . SER B 1 166 ? 13.096 10.438 14.665 1.00 18.49 1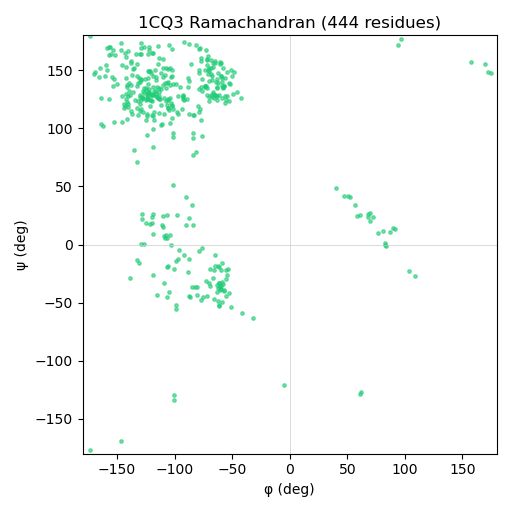57 SER B O 1
ATOM 2874 N N . TYR B 1 167 ? 13.691 12.581 14.352 1.00 20.96 158 TYR B N 1
ATOM 2875 C CA . TYR B 1 167 ? 14.968 12.426 15.026 1.00 23.30 158 TYR B CA 1
ATOM 2876 C C . TYR B 1 167 ? 14.778 12.258 16.531 1.00 23.81 158 TYR B C 1
ATOM 2877 O O . TYR B 1 167 ? 13.859 12.825 17.125 1.00 23.17 158 TYR B O 1
ATOM 2886 N N . GLU B 1 168 ? 15.660 11.476 17.140 1.00 21.63 159 GLU B N 1
ATOM 2887 C CA . GLU B 1 168 ? 15.647 11.253 18.584 1.00 22.20 159 GLU B CA 1
ATOM 2888 C C . GLU B 1 168 ? 17.090 10.995 18.992 1.00 21.94 159 GLU B C 1
ATOM 2889 O O . GLU B 1 168 ? 17.823 10.311 18.283 1.00 21.90 159 GLU B O 1
ATOM 2895 N N . ASP B 1 169 ? 17.497 11.571 20.117 1.00 21.62 160 ASP B N 1
ATOM 2896 C CA . ASP B 1 169 ? 18.850 11.399 20.625 1.00 23.29 160 ASP B CA 1
ATOM 2897 C C . ASP B 1 169 ? 18.947 10.010 21.251 1.00 21.10 160 ASP B C 1
ATOM 2898 O O . ASP B 1 169 ? 18.618 9.833 22.424 1.00 21.21 160 ASP B O 1
ATOM 2903 N N . ILE B 1 170 ? 19.390 9.032 20.463 1.00 20.07 161 ILE B N 1
ATOM 2904 C CA . ILE B 1 170 ? 19.503 7.655 20.937 1.00 19.63 161 ILE B CA 1
ATOM 2905 C C . ILE B 1 170 ? 20.956 7.258 21.175 1.00 19.69 161 ILE B C 1
ATOM 2906 O O . ILE B 1 170 ? 21.288 6.647 22.187 1.00 19.67 161 ILE B O 1
ATOM 2911 N N . ILE B 1 171 ? 21.814 7.600 20.222 1.00 20.71 162 ILE B N 1
ATOM 2912 C CA . ILE B 1 171 ? 23.230 7.271 20.298 1.00 20.17 162 ILE B CA 1
ATOM 2913 C C . ILE B 1 171 ? 23.924 8.082 21.383 1.00 21.77 162 ILE B C 1
ATOM 2914 O O . ILE B 1 171 ? 23.890 9.309 21.373 1.00 23.47 162 ILE B O 1
ATOM 2919 N N . GLY B 1 172 ? 24.556 7.392 22.323 1.00 22.26 163 GLY B N 1
ATOM 2920 C CA . GLY B 1 172 ? 25.252 8.088 23.386 1.00 22.85 163 GLY B CA 1
ATOM 2921 C C . GLY B 1 172 ? 26.744 8.147 23.115 1.00 21.43 163 GLY B C 1
ATOM 2922 O O . GLY B 1 172 ? 27.180 8.530 22.030 1.00 20.00 163 GLY B O 1
ATOM 2923 N N . SER B 1 173 ? 27.523 7.755 24.115 1.00 21.88 164 SER B N 1
ATOM 2924 C CA . SER B 1 173 ? 28.977 7.748 24.024 1.00 20.68 164 SER B CA 1
ATOM 2925 C C . SER B 1 173 ? 29.455 6.981 22.796 1.00 19.66 164 SER B C 1
ATOM 2926 O O . SER B 1 173 ? 29.118 5.811 22.620 1.00 22.49 164 SER B O 1
ATOM 2929 N N . THR B 1 174 ? 30.231 7.648 21.948 1.00 17.48 165 THR B N 1
ATOM 2930 C CA . THR B 1 174 ? 30.772 7.025 20.744 1.00 19.12 165 THR B CA 1
ATOM 2931 C C . THR B 1 174 ? 32.273 7.252 20.725 1.00 19.71 165 THR B C 1
ATOM 2932 O O . THR B 1 174 ? 32.735 8.388 20.608 1.00 20.62 165 THR B O 1
ATOM 2936 N N . ILE B 1 175 ? 33.025 6.161 20.837 1.00 19.59 166 ILE B N 1
ATOM 2937 C CA . ILE B 1 175 ? 34.481 6.216 20.871 1.00 19.55 166 ILE B CA 1
ATOM 2938 C C . ILE B 1 175 ? 35.085 5.311 19.806 1.00 19.19 166 ILE B C 1
ATOM 2939 O O . ILE B 1 175 ? 34.575 4.229 19.540 1.00 20.51 166 ILE B O 1
ATOM 2944 N N . VAL B 1 176 ? 36.167 5.758 19.191 1.00 20.29 167 VAL B N 1
ATOM 2945 C CA . VAL B 1 176 ? 36.811 4.960 18.161 1.00 20.94 167 VAL B CA 1
ATOM 2946 C C . VAL B 1 176 ? 38.325 4.989 18.282 1.00 21.76 167 VAL B C 1
ATOM 2947 O O . VAL B 1 176 ? 38.889 5.915 18.856 1.00 21.72 167 VAL B O 1
ATOM 2951 N N . ASP B 1 177 ? 38.972 3.955 17.754 1.00 23.95 168 ASP B N 1
ATOM 2952 C CA . ASP B 1 177 ? 40.427 3.899 17.742 1.00 25.63 168 ASP B CA 1
ATOM 2953 C C . ASP B 1 177 ? 40.828 4.225 16.309 1.00 24.01 168 ASP B C 1
ATOM 2954 O O . ASP B 1 177 ? 40.685 3.398 15.407 1.00 22.97 168 ASP B O 1
ATOM 2959 N N . THR B 1 178 ? 41.315 5.442 16.108 1.00 24.83 169 THR B N 1
ATOM 2960 C CA . THR B 1 178 ? 41.713 5.913 14.790 1.00 26.10 169 THR B CA 1
ATOM 2961 C C . THR B 1 178 ? 42.797 5.085 14.106 1.00 27.20 169 THR B C 1
ATOM 2962 O O . THR B 1 178 ? 43.009 5.217 12.900 1.00 27.54 169 THR B O 1
ATOM 2966 N N . LYS B 1 179 ? 43.490 4.238 14.858 1.00 27.68 170 LYS B N 1
ATOM 2967 C CA . LYS B 1 179 ? 44.537 3.415 14.262 1.00 30.17 170 LYS B CA 1
ATOM 2968 C C . LYS B 1 179 ? 43.913 2.506 13.204 1.00 30.41 170 LYS B C 1
ATOM 2969 O O . LYS B 1 179 ? 44.539 2.205 12.188 1.00 29.65 170 LYS B O 1
ATOM 2975 N N . CYS B 1 180 ? 42.673 2.081 13.442 1.00 29.92 171 CYS B N 1
ATOM 2976 C CA . CYS B 1 180 ? 41.977 1.215 12.502 1.00 30.61 171 CYS B CA 1
ATOM 2977 C C . CYS B 1 180 ? 40.714 1.827 11.934 1.00 28.71 171 CYS B C 1
ATOM 2978 O O . CYS B 1 180 ? 40.308 1.492 10.825 1.00 29.29 171 CYS B O 1
ATOM 2981 N N . VAL B 1 181 ? 40.101 2.738 12.682 1.00 26.10 172 VAL B N 1
ATOM 2982 C CA . VAL B 1 181 ? 38.876 3.374 12.216 1.00 23.89 172 VAL B CA 1
ATOM 2983 C C . VAL B 1 181 ? 39.130 4.693 11.494 1.00 24.37 172 VAL B C 1
ATOM 2984 O O . VAL B 1 181 ? 39.635 5.648 12.086 1.00 23.50 172 VAL B O 1
ATOM 2988 N N . LYS B 1 182 ? 38.784 4.729 10.209 1.00 21.66 173 LYS B N 1
ATOM 2989 C CA . LYS B 1 182 ? 38.949 5.934 9.400 1.00 22.70 173 LYS B CA 1
ATOM 2990 C C . LYS B 1 182 ? 37.603 6.649 9.336 1.00 22.32 173 LYS B C 1
ATOM 2991 O O . LYS B 1 182 ? 37.491 7.822 9.687 1.00 22.01 173 LYS B O 1
ATOM 2997 N N . ASN B 1 183 ? 36.584 5.922 8.886 1.00 23.59 174 ASN B N 1
ATOM 2998 C CA . ASN B 1 183 ? 35.221 6.449 8.797 1.00 22.49 174 ASN B CA 1
ATOM 2999 C C . ASN B 1 183 ? 34.293 5.564 9.627 1.00 21.52 174 ASN B C 1
ATOM 3000 O O . ASN B 1 183 ? 34.524 4.362 9.768 1.00 21.41 174 ASN B O 1
ATOM 3005 N N . LEU B 1 184 ? 33.244 6.173 10.166 1.00 19.49 175 LEU B N 1
ATOM 3006 C CA . LEU B 1 184 ? 32.244 5.462 10.950 1.00 18.71 175 LEU B CA 1
ATOM 3007 C C . LEU B 1 184 ? 30.890 6.085 10.648 1.00 18.94 175 LEU B C 1
ATOM 3008 O O . LEU B 1 184 ? 30.671 7.270 10.900 1.00 20.24 175 LEU B O 1
ATOM 3013 N N . GLU B 1 185 ? 29.993 5.292 10.076 1.00 19.44 176 GLU B N 1
ATOM 3014 C CA . GLU B 1 185 ? 28.655 5.773 9.765 1.00 20.74 176 GLU B CA 1
ATOM 3015 C C . GLU B 1 185 ? 27.683 4.859 10.497 1.00 19.98 176 GLU B C 1
ATOM 3016 O O . GLU B 1 185 ? 27.786 3.634 10.429 1.00 18.87 176 GLU B O 1
ATOM 3022 N N . ILE B 1 186 ? 26.751 5.468 11.213 1.00 19.98 177 ILE B N 1
ATOM 3023 C CA . ILE B 1 186 ? 25.790 4.713 11.999 1.00 19.99 177 ILE B CA 1
ATOM 3024 C C . ILE B 1 186 ? 24.384 5.268 11.869 1.00 20.56 177 ILE B C 1
ATOM 3025 O O . ILE B 1 186 ? 24.182 6.476 11.720 1.00 19.64 177 ILE B O 1
ATOM 3030 N N . SER B 1 187 ? 23.418 4.361 11.909 1.00 19.07 178 SER B N 1
ATOM 3031 C CA . SER B 1 187 ? 22.020 4.722 11.836 1.00 17.97 178 SER B CA 1
ATOM 3032 C C . SER B 1 187 ? 21.295 3.839 12.836 1.00 17.25 178 SER B C 1
ATOM 3033 O O . SER B 1 187 ? 21.515 2.624 12.875 1.00 15.83 178 SER B O 1
ATOM 3036 N N . VAL B 1 188 ? 20.453 4.453 13.658 1.00 14.89 179 VAL B N 1
ATOM 3037 C CA . VAL B 1 188 ? 19.687 3.714 14.651 1.00 16.14 179 VAL B CA 1
ATOM 3038 C C . VAL B 1 188 ? 18.210 4.071 14.532 1.00 16.78 179 VAL B C 1
ATOM 3039 O O . VAL B 1 188 ? 17.839 5.241 14.545 1.00 16.95 179 VAL B O 1
ATOM 3043 N N . ARG B 1 189 ? 17.374 3.048 14.400 1.00 16.86 180 ARG B N 1
ATOM 3044 C CA . ARG B 1 189 ? 15.937 3.238 14.280 1.00 14.98 180 ARG B CA 1
ATOM 3045 C C . ARG B 1 189 ? 15.181 2.475 15.356 1.00 16.25 180 ARG B C 1
ATOM 3046 O O . ARG B 1 189 ? 15.520 1.338 15.685 1.00 16.10 180 ARG B O 1
ATOM 3054 N N . ILE B 1 190 ? 14.165 3.122 15.909 1.00 16.05 181 ILE B N 1
ATOM 3055 C CA . ILE B 1 190 ? 13.305 2.498 16.902 1.00 17.28 181 ILE B CA 1
ATOM 3056 C C . ILE B 1 190 ? 11.918 2.635 16.288 1.00 17.03 181 ILE B C 1
ATOM 3057 O O . ILE B 1 190 ? 11.544 3.714 15.840 1.00 16.48 181 ILE B O 1
ATOM 3062 N N . GLY B 1 191 ? 11.166 1.544 16.236 1.00 18.03 182 GLY B N 1
ATOM 3063 C CA . GLY B 1 191 ? 9.844 1.632 15.646 1.00 19.33 182 GLY B CA 1
ATOM 3064 C C . GLY B 1 191 ? 9.006 0.377 15.762 1.00 20.50 182 GLY B C 1
ATOM 3065 O O . GLY B 1 191 ? 9.443 -0.639 16.314 1.00 17.07 182 GLY B O 1
ATOM 3066 N N . ASP B 1 192 ? 7.787 0.472 15.236 1.00 20.91 183 ASP B N 1
ATOM 3067 C CA . ASP B 1 192 ? 6.832 -0.627 15.242 1.00 22.20 183 ASP B CA 1
ATOM 3068 C C . ASP B 1 192 ? 7.228 -1.613 14.147 1.00 21.67 183 ASP B C 1
ATOM 3069 O O . ASP B 1 192 ? 7.221 -1.278 12.959 1.00 20.10 183 ASP B O 1
ATOM 3074 N N . MET B 1 193 ? 7.567 -2.830 14.554 1.00 20.00 184 MET B N 1
ATOM 3075 C CA . MET B 1 193 ? 8.010 -3.856 13.616 1.00 21.00 184 MET B CA 1
ATOM 3076 C C . MET B 1 193 ? 6.926 -4.524 12.788 1.00 22.54 184 MET B C 1
ATOM 3077 O O . MET B 1 193 ? 7.226 -5.358 11.938 1.00 20.89 184 MET B O 1
ATOM 3082 N N . CYS B 1 194 ? 5.673 -4.162 13.026 1.00 24.37 185 CYS B N 1
ATOM 3083 C CA . CYS B 1 194 ? 4.570 -4.762 12.281 1.00 26.71 185 CYS B CA 1
ATOM 3084 C C . CYS B 1 194 ? 3.930 -3.792 11.304 1.00 28.49 185 CYS B C 1
ATOM 3085 O O . CYS B 1 194 ? 3.465 -4.185 10.233 1.00 29.67 185 CYS B O 1
ATOM 3088 N N . LYS B 1 195 ? 3.909 -2.524 11.686 1.00 28.42 186 LYS B N 1
ATOM 3089 C CA . LYS B 1 195 ? 3.332 -1.475 10.865 1.00 31.73 186 LYS B CA 1
ATOM 3090 C C . LYS B 1 195 ? 3.843 -0.156 11.419 1.00 31.76 186 LYS B C 1
ATOM 3091 O O . LYS B 1 195 ? 3.735 0.098 12.612 1.00 30.80 186 LYS B O 1
ATOM 3097 N N . GLU B 1 196 ? 4.433 0.673 10.565 1.00 31.93 187 GLU B N 1
ATOM 3098 C CA . GLU B 1 196 ? 4.938 1.954 11.036 1.00 33.31 187 GLU B CA 1
ATOM 3099 C C . GLU B 1 196 ? 3.772 2.673 11.687 1.00 34.10 187 GLU B C 1
ATOM 3100 O O . GLU B 1 196 ? 2.687 2.810 11.095 1.00 32.14 187 GLU B O 1
ATOM 3106 N N . SER B 1 197 ? 3.992 3.115 12.919 1.00 33.18 188 SER B N 1
ATOM 3107 C CA . SER B 1 197 ? 2.946 3.776 13.681 1.00 34.78 188 SER B CA 1
ATOM 3108 C C . SER B 1 197 ? 3.273 5.174 14.178 1.00 36.63 188 SER B C 1
ATOM 3109 O O . SER B 1 197 ? 4.418 5.616 14.219 1.00 33.12 188 SER B O 1
ATOM 3112 N N . SER B 1 198 ? 2.195 5.809 14.550 1.00 39.76 189 SER B N 1
ATOM 3113 C CA . SER B 1 198 ? 2.049 7.154 15.099 1.00 41.38 189 SER B CA 1
ATOM 3114 C C . SER B 1 198 ? 3.335 7.919 15.380 1.00 41.02 189 SER B C 1
ATOM 3115 O O . SER B 1 198 ? 4.111 8.193 14.473 1.00 44.09 189 SER B O 1
ATOM 3118 N N . GLU B 1 199 ? 3.541 8.310 16.625 1.00 40.19 190 GLU B N 1
ATOM 3119 C CA . GLU B 1 199 ? 4.757 9.026 16.989 1.00 35.97 190 GLU B CA 1
ATOM 3120 C C . GLU B 1 199 ? 5.587 7.946 17.643 1.00 32.00 190 GLU B C 1
ATOM 3121 O O . GLU B 1 199 ? 6.068 8.107 18.763 1.00 31.88 190 GLU B O 1
ATOM 3127 N N . LEU B 1 200 ? 5.705 6.835 16.922 1.00 27.32 191 LEU B N 1
ATOM 3128 C CA . LEU B 1 200 ? 6.410 5.660 17.402 1.00 24.48 191 LEU B CA 1
ATOM 3129 C C . LEU B 1 200 ? 7.607 5.275 16.529 1.00 21.69 191 LEU B C 1
ATOM 3130 O O . LEU B 1 200 ? 8.227 4.224 16.722 1.00 23.17 191 LEU B O 1
ATOM 3135 N N . GLU B 1 201 ? 7.943 6.142 15.584 1.00 20.06 192 GLU B N 1
ATOM 3136 C CA . GLU B 1 201 ? 9.056 5.910 14.669 1.00 21.52 192 GLU B CA 1
ATOM 3137 C C . GLU B 1 201 ? 10.106 7.008 14.820 1.00 19.10 192 GLU B C 1
ATOM 3138 O O . GLU B 1 201 ? 9.858 8.163 14.487 1.00 20.36 192 GLU B O 1
ATOM 3144 N N . VAL B 1 202 ? 11.274 6.649 15.340 1.00 16.79 193 VAL B N 1
ATOM 3145 C CA . VAL B 1 202 ? 12.342 7.622 15.508 1.00 16.70 193 VAL B CA 1
ATOM 3146 C C . VAL B 1 202 ? 13.650 7.117 14.916 1.00 18.40 193 VAL B C 1
ATOM 3147 O O . VAL B 1 202 ? 13.812 5.925 14.648 1.00 18.15 193 VAL B O 1
ATOM 3151 N N . LYS B 1 203 ? 14.585 8.037 14.719 1.00 18.24 194 LYS B N 1
ATOM 3152 C CA . LYS B 1 203 ? 15.867 7.688 14.132 1.00 18.63 194 LYS B CA 1
ATOM 3153 C C . LYS B 1 203 ? 16.989 8.613 14.570 1.00 19.60 194 LYS B C 1
ATOM 3154 O O . LYS B 1 203 ? 16.794 9.813 14.734 1.00 18.99 194 LYS B O 1
ATOM 3160 N N . ASP B 1 204 ? 18.162 8.034 14.775 1.00 19.55 195 ASP B N 1
ATOM 3161 C CA . ASP B 1 204 ? 19.334 8.807 15.132 1.00 19.62 195 ASP B CA 1
ATOM 3162 C C . ASP B 1 204 ? 20.391 8.336 14.147 1.00 21.19 195 ASP B C 1
ATOM 3163 O O . ASP B 1 204 ? 20.156 7.403 13.372 1.00 18.13 195 ASP B O 1
ATOM 3168 N N . GLY B 1 205 ? 21.542 8.990 14.163 1.00 22.64 196 GLY B N 1
ATOM 3169 C CA . GLY B 1 205 ? 22.607 8.605 13.263 1.00 24.24 196 GLY B CA 1
ATOM 3170 C C . GLY B 1 205 ? 23.582 9.732 13.022 1.00 24.35 196 GLY B C 1
ATOM 3171 O O . GLY B 1 205 ? 23.253 10.905 13.212 1.00 25.71 196 GLY B O 1
ATOM 3172 N N . PHE B 1 206 ? 24.793 9.374 12.624 1.00 24.06 197 PHE B N 1
ATOM 3173 C CA . PHE B 1 206 ? 25.808 10.370 12.333 1.00 26.00 197 PHE B CA 1
ATOM 3174 C C . PHE B 1 206 ? 26.834 9.795 11.382 1.00 26.60 197 PHE B C 1
ATOM 3175 O O . PHE B 1 206 ? 26.851 8.596 11.100 1.00 24.13 197 PHE B O 1
ATOM 3183 N N . LYS B 1 207 ? 27.690 10.676 10.892 1.00 25.78 198 LYS B N 1
ATOM 3184 C CA . LYS B 1 207 ? 28.736 10.310 9.965 1.00 25.71 198 LYS B CA 1
ATOM 3185 C C . LYS B 1 207 ? 30.055 10.871 10.474 1.00 26.24 198 LYS B C 1
ATOM 3186 O O . LYS B 1 207 ? 30.153 12.058 10.785 1.00 26.18 198 LYS B O 1
ATOM 3192 N N . TYR B 1 208 ? 31.050 10.001 10.586 1.00 23.85 199 TYR B N 1
ATOM 3193 C CA . TYR B 1 208 ? 32.381 10.396 11.021 1.00 23.90 199 TYR B CA 1
ATOM 3194 C C . TYR B 1 208 ? 33.303 10.054 9.858 1.00 24.36 199 TYR B C 1
ATOM 3195 O O . TYR B 1 208 ? 33.514 8.878 9.553 1.00 22.80 199 TYR B O 1
ATOM 3204 N N . VAL B 1 209 ? 33.822 11.080 9.189 1.00 24.77 200 VAL B N 1
ATOM 3205 C CA . VAL B 1 209 ? 34.711 10.855 8.061 1.00 27.01 200 VAL B CA 1
ATOM 3206 C C . VAL B 1 209 ? 36.095 11.423 8.327 1.00 28.71 200 VAL B C 1
ATOM 3207 O O . VAL B 1 209 ? 36.262 12.634 8.465 1.00 27.84 200 VAL B O 1
ATOM 3211 N N . ASP B 1 210 ? 37.066 10.521 8.429 1.00 31.87 201 ASP B N 1
ATOM 3212 C CA . ASP B 1 210 ? 38.463 10.869 8.673 1.00 34.68 201 ASP B CA 1
ATOM 3213 C C . ASP B 1 210 ? 38.594 12.004 9.704 1.00 34.06 201 ASP B C 1
ATOM 3214 O O . ASP B 1 210 ? 39.315 12.978 9.477 1.00 36.16 201 ASP B O 1
ATOM 3219 N N . GLY B 1 211 ? 37.895 11.874 10.831 1.00 33.03 202 GLY B N 1
ATOM 3220 C CA . GLY B 1 211 ? 37.985 12.867 11.892 1.00 29.78 202 GLY B CA 1
ATOM 3221 C C . GLY B 1 211 ? 36.833 13.855 12.044 1.00 29.02 202 GLY B C 1
ATOM 3222 O O . GLY B 1 211 ? 36.649 14.422 13.129 1.00 28.53 202 GLY B O 1
ATOM 3223 N N . SER B 1 212 ? 36.062 14.078 10.981 1.00 26.81 203 SER B N 1
ATOM 3224 C CA . SER B 1 212 ? 34.954 15.037 11.027 1.00 27.76 203 SER B CA 1
ATOM 3225 C C . SER B 1 212 ? 33.588 14.380 11.153 1.00 27.34 203 SER B C 1
ATOM 3226 O O . SER B 1 212 ? 33.175 13.596 10.297 1.00 25.57 203 SER B O 1
ATOM 3229 N N . ALA B 1 213 ? 32.878 14.737 12.217 1.00 27.16 204 ALA B N 1
ATOM 3230 C CA . ALA B 1 213 ? 31.548 14.196 12.483 1.00 27.57 204 ALA B CA 1
ATOM 3231 C C . ALA B 1 213 ? 30.397 15.148 12.112 1.00 28.07 204 ALA B C 1
ATOM 3232 O O . ALA B 1 213 ? 30.469 16.354 12.377 1.00 27.53 204 ALA B O 1
ATOM 3234 N N . SER B 1 214 ? 29.358 14.569 11.500 1.00 27.40 205 SER B N 1
ATOM 3235 C CA . SER B 1 214 ? 28.149 15.277 11.064 1.00 30.76 205 SER B CA 1
ATOM 3236 C C . SER B 1 214 ? 26.890 14.498 11.500 1.00 31.61 205 SER B C 1
ATOM 3237 O O . SER B 1 214 ? 26.901 13.278 11.521 1.00 31.21 205 SER B O 1
ATOM 3240 N N . GLU B 1 215 ? 25.821 15.228 11.847 1.00 34.31 206 GLU B N 1
ATOM 3241 C CA . GLU B 1 215 ? 24.537 14.660 12.283 1.00 37.81 206 GLU B CA 1
ATOM 3242 C C . GLU B 1 215 ? 23.337 15.008 11.385 1.00 38.54 206 GLU B C 1
ATOM 3243 O O . GLU B 1 215 ? 22.203 15.049 11.865 1.00 39.08 206 GLU B O 1
ATOM 3249 N N . ASP B 1 216 ? 23.613 15.275 10.109 1.00 38.66 207 ASP B N 1
ATOM 3250 C CA . ASP B 1 216 ? 22.565 15.601 9.158 1.00 39.56 207 ASP B CA 1
ATOM 3251 C C . ASP B 1 216 ? 21.669 14.388 8.915 1.00 37.67 207 ASP B C 1
ATOM 3252 O O . ASP B 1 216 ? 22.177 13.304 8.642 1.00 38.37 207 ASP B O 1
ATOM 3257 N N . ALA B 1 217 ? 20.361 14.585 8.996 1.00 36.29 208 ALA B N 1
ATOM 3258 C CA . ALA B 1 217 ? 19.415 13.507 8.751 1.00 35.02 208 ALA B CA 1
ATOM 3259 C C . ALA B 1 217 ? 19.593 12.976 7.339 1.00 33.67 208 ALA B C 1
ATOM 3260 O O . ALA B 1 217 ? 19.877 13.743 6.411 1.00 34.29 208 ALA B O 1
ATOM 3262 N N . ALA B 1 218 ? 19.399 11.681 7.190 1.00 32.21 209 ALA B N 1
ATOM 3263 C CA . ALA B 1 218 ? 19.550 11.060 5.897 1.00 30.33 209 ALA B CA 1
ATOM 3264 C C . ALA B 1 218 ? 18.845 9.734 5.813 1.00 28.44 209 ALA B C 1
ATOM 3265 O O . ALA B 1 218 ? 18.649 9.049 6.820 1.00 29.98 209 ALA B O 1
ATOM 3267 N N . ASP B 1 219 ? 18.494 9.389 4.596 1.00 25.93 210 ASP B N 1
ATOM 3268 C CA . ASP B 1 219 ? 17.828 8.127 4.289 1.00 23.81 210 ASP B CA 1
ATOM 3269 C C . ASP B 1 219 ? 18.986 7.120 4.296 1.00 22.02 210 ASP B C 1
ATOM 3270 O O . ASP B 1 219 ? 19.898 7.183 3.460 1.00 19.96 210 ASP B O 1
ATOM 3275 N N . ASP B 1 220 ? 18.959 6.201 5.250 1.00 21.10 211 ASP B N 1
ATOM 3276 C CA . ASP B 1 220 ? 20.001 5.193 5.355 1.00 20.09 211 ASP B CA 1
ATOM 3277 C C . ASP B 1 220 ? 19.501 3.796 4.997 1.00 19.23 211 ASP B C 1
ATOM 3278 O O . ASP B 1 220 ? 20.072 2.797 5.432 1.00 17.72 211 ASP B O 1
ATOM 3283 N N . THR B 1 221 ? 18.441 3.727 4.195 1.00 19.64 212 THR B N 1
ATOM 3284 C CA . THR B 1 221 ? 17.890 2.437 3.799 1.00 20.53 212 THR B CA 1
ATOM 3285 C C . THR B 1 221 ? 18.926 1.643 3.013 1.00 19.98 212 THR B C 1
ATOM 3286 O O . THR B 1 221 ? 18.813 0.428 2.881 1.00 21.99 212 THR B O 1
ATOM 3290 N N . SER B 1 222 ? 19.938 2.333 2.498 1.00 18.28 213 SER B N 1
ATOM 3291 C CA . SER B 1 222 ? 20.991 1.673 1.733 1.00 19.93 213 SER B CA 1
ATOM 3292 C C . SER B 1 222 ? 22.401 2.012 2.231 1.00 19.94 213 SER B C 1
ATOM 3293 O O . SER B 1 222 ? 23.377 1.874 1.488 1.00 19.45 213 SER B O 1
ATOM 3296 N N . LEU B 1 223 ? 22.505 2.447 3.488 1.00 19.26 214 LEU B N 1
ATOM 3297 C CA . LEU B 1 223 ? 23.805 2.774 4.070 1.00 18.05 214 LEU B CA 1
ATOM 3298 C C . LEU B 1 223 ? 24.730 1.568 3.880 1.00 18.26 214 LEU B C 1
ATOM 3299 O O . LEU B 1 223 ? 25.907 1.714 3.551 1.00 17.34 214 LEU B O 1
ATOM 3304 N N . ILE B 1 224 ? 24.182 0.376 4.102 1.00 18.32 215 ILE B N 1
ATOM 3305 C CA . ILE B 1 224 ? 24.915 -0.865 3.884 1.00 17.81 215 ILE B CA 1
ATOM 3306 C C . ILE B 1 224 ? 23.993 -1.718 3.013 1.00 17.42 215 ILE B C 1
ATOM 3307 O O . ILE B 1 224 ? 22.826 -1.369 2.810 1.00 18.01 215 ILE B O 1
ATOM 3312 N N . ASN B 1 225 ? 24.518 -2.817 2.489 1.00 18.04 216 ASN B N 1
ATOM 3313 C CA . ASN B 1 225 ? 23.721 -3.703 1.651 1.00 16.86 216 ASN B CA 1
ATOM 3314 C C . ASN B 1 225 ? 23.296 -4.901 2.490 1.00 17.24 216 ASN B C 1
ATOM 3315 O O . ASN B 1 225 ? 24.019 -5.887 2.594 1.00 18.37 216 ASN B O 1
ATOM 3320 N N . SER B 1 226 ? 22.117 -4.809 3.092 1.00 18.54 217 SER B N 1
ATOM 3321 C CA . SER B 1 226 ? 21.614 -5.874 3.957 1.00 20.48 217 SER B CA 1
ATOM 3322 C C . SER B 1 226 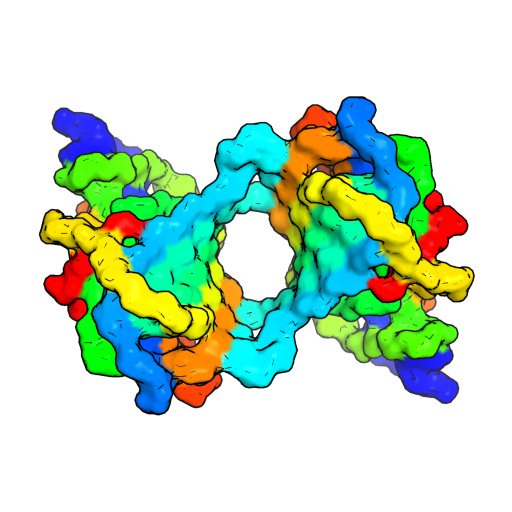? 21.537 -7.257 3.319 1.00 22.64 217 SER B C 1
ATOM 3323 O O . SER B 1 226 ? 21.530 -8.268 4.019 1.00 21.57 217 SER B O 1
ATOM 3326 N N . ALA B 1 227 ? 21.483 -7.305 1.993 1.00 22.17 218 ALA B N 1
ATOM 3327 C CA . ALA B 1 227 ? 21.411 -8.577 1.285 1.00 21.96 218 ALA B CA 1
ATOM 3328 C C . ALA B 1 227 ? 22.701 -9.374 1.486 1.00 22.58 218 ALA B C 1
ATOM 3329 O O . ALA B 1 227 ? 22.712 -10.599 1.351 1.00 21.31 218 ALA B O 1
ATOM 3331 N N . LYS B 1 228 ? 23.780 -8.675 1.825 1.00 20.66 219 LYS B N 1
ATOM 3332 C CA . LYS B 1 228 ? 25.079 -9.308 2.039 1.00 21.84 219 LYS B CA 1
ATOM 3333 C C . LYS B 1 228 ? 25.352 -9.723 3.491 1.00 21.68 219 LYS B C 1
ATOM 3334 O O . LYS B 1 228 ? 26.339 -10.407 3.767 1.00 20.17 219 LYS B O 1
ATOM 3340 N N . LEU B 1 229 ? 24.491 -9.315 4.418 1.00 21.38 220 LEU B N 1
ATOM 3341 C CA . LEU B 1 229 ? 24.693 -9.639 5.831 1.00 20.62 220 LEU B CA 1
ATOM 3342 C C . LEU B 1 229 ? 24.745 -11.137 6.114 1.00 20.41 220 LEU B C 1
ATOM 3343 O O . LEU B 1 229 ? 23.946 -11.910 5.591 1.00 21.06 220 LEU B O 1
ATOM 3348 N N . ILE B 1 230 ? 25.701 -11.536 6.948 1.00 18.64 221 ILE B N 1
ATOM 3349 C CA . ILE B 1 230 ? 25.867 -12.933 7.336 1.00 19.52 221 ILE B CA 1
ATOM 3350 C C . ILE B 1 230 ? 25.609 -13.035 8.836 1.00 19.05 221 ILE B C 1
ATOM 3351 O O . ILE B 1 230 ? 26.174 -12.278 9.626 1.00 18.88 221 ILE B O 1
ATOM 3356 N N . ALA B 1 231 ? 24.752 -13.971 9.229 1.00 20.01 222 ALA B N 1
ATOM 3357 C CA . ALA B 1 231 ? 24.413 -14.142 10.637 1.00 20.66 222 ALA B CA 1
ATOM 3358 C C . ALA B 1 231 ? 25.596 -14.607 11.478 1.00 21.94 222 ALA B C 1
ATOM 3359 O O . ALA B 1 231 ? 26.246 -15.606 11.165 1.00 22.30 222 ALA B O 1
ATOM 3361 N N . CYS B 1 232 ? 25.869 -13.855 12.541 1.00 21.49 223 CYS B N 1
ATOM 3362 C CA . CYS B 1 232 ? 26.951 -14.155 13.479 1.00 22.34 223 CYS B CA 1
ATOM 3363 C C . CYS B 1 232 ? 26.394 -15.080 14.559 1.00 25.70 223 CYS B C 1
ATOM 3364 O O . CYS B 1 232 ? 25.248 -14.918 14.983 1.00 23.39 223 CYS B O 1
ATOM 3367 N N . VAL B 1 233 ? 27.198 -16.031 15.020 1.00 27.86 224 VAL B N 1
ATOM 3368 C CA . VAL B 1 233 ? 26.718 -16.936 16.059 1.00 32.76 224 VAL B CA 1
ATOM 3369 C C . VAL B 1 233 ? 27.030 -16.377 17.446 1.00 34.72 224 VAL B C 1
ATOM 3370 O O . VAL B 1 233 ? 28.022 -15.631 17.576 1.00 36.74 224 VAL B O 1
#

Radius of gyration: 24.3 Å; Cα contacts (8 Å, |Δi|>4): 1245; chains: 2; bounding box: 57×59×61 Å

Solvent-accessible surface 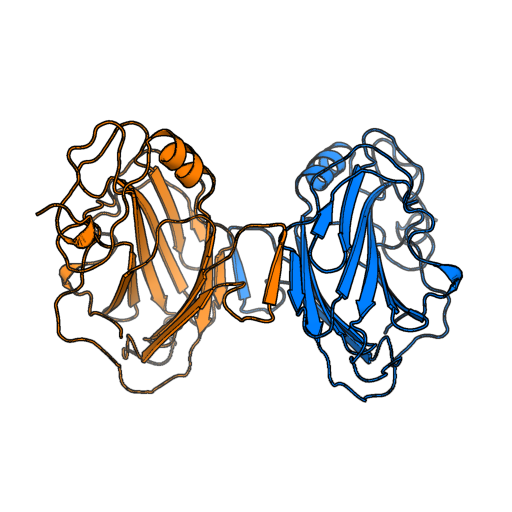area: 20556 Å² total; per-residue (Å²): 122,169,62,25,22,69,41,56,49,160,98,155,70,66,17,3,9,0,0,1,0,5,1,56,0,23,10,45,120,178,28,108,129,10,91,50,9,1,1,40,40,70,86,70,36,23,43,105,92,184,35,52,64,22,30,34,48,64,69,15,26,88,6,34,0,21,1,0,4,0,26,2,47,3,2,10,32,93,27,23,132,10,34,12,18,0,0,12,34,62,74,72,18,1,2,0,46,0,2,6,2,13,16,49,59,70,81,106,3,86,25,32,48,89,104,91,0,48,59,19,9,137,73,2,89,0,38,4,34,4,100,40,14,147,64,110,85,111,43,72,75,76,137,122,114,44,58,31,1,105,9,44,4,83,121,41,68,120,39,80,0,1,11,44,0,8,1,33,44,148,2,1,59,25,0,35,3,0,0,0,0,0,3,4,33,102,89,14,87,98,0,6,9,11,1,13,13,97,7,65,92,43,78,57,41,88,123,67,43,91,20,81,96,29,9,69,51,98,100,17,62,9,3,79,147,190,49,27,28,67,44,47,46,169,110,165,65,51,15,4,10,0,0,0,0,5,1,54,0,27,6,46,115,156,17,88,130,8,93,56,9,1,2,42,38,67,89,71,33,23,45,108,92,185,42,43,65,24,30,40,50,62,69,17,27,86,6,34,0,20,0,0,4,0,22,1,39,4,3,9,30,88,27,20,132,6,30,12,20,0,0,12,34,63,72,60,24,0,3,0,45,0,2,5,2,15,18,48,64,70,84,113,3,85,27,38,48,72,105,83,0,65,58,12,2,125,71,1,94,0,40,4,42,3,71,27,17,136,68,108,87,112,46,74,72,91,133,88,116,40,45,34,1,106,10,42,4,82,125,38,77,127,23,88,0,2,12,46,0,7,1,31,41,131,7,1,60,24,0,33,2,0,0,0,0,0,3,5,33,102,91,13,68,115,0,17,9,13,2,13,14,90,7,60,94,44,77,61,46,94,124,76,42,88,19,71,97,32,10,72,48,99,99,17,66,7,16,76

B-factor: mean 28.21, std 9.19, range [14.18, 61.2]

CATH classification: 2.60.240.10